Protein AF-A0A316P5J1-F1 (afdb_monomer_lite)

Sequence (459 aa):
MYNLYPYFTNDGSVGLFSPEADDIYHSTYGALSEAYEKFILPANLEKYFETHKQIKVLDICYGIGYNTKSFLNFLIEKNILKINFQKNNLKKNNNIDTIHTNNISCTLNNVSIYSNNNCKTNNDIMFNKVMHDNTISIDTVYSNNTLHKNSSCNDEEVKIFIKALDMDEILFLLSPFFKQGNENDKKHNKLNFHYDKIVKLLNCKFEQKYKLKNEVNFLILNKIIDKMPQIFENKVFEEILTSRKYRAFFDSKLRGYFKLLKYKRCKYSVLRRIMSFLHNIYYSHISTSYKRAVNCFKIDNFIFEPKTGDARKSIIDDKELYNLIFLDAFTPAKCPALWSLEFFKLLYEHLEADGMILTYSSSAAVRNAMLNAGFFVGKIFNEQSNKFTGTIAVKNKSLIKYELSEYDLGLINSKAGIFYRDEKLNGLNEAIIEAREKEVEKSDKISSSAFIKRFKRSF

Foldseek 3Di:
DDDWQWAQALQQFIKTADPVVRDIRDDSNDPLVLLCQFFVVLLVVVVVVVPALEAEEEEEACQLNSNVLSNVQVCVVVVLQPFDLDLPPPPPPVPPPPPPPDPDDDDDDDDDDDDDDDDDDDDDDDDDDDDDDDDDDDDDDDDDDDDDDDDDDPPSRGFYHYEYEEQDPLSLLCNLFFARGDPVLNVLNPDDPVPVVSVVNNPPHRDNPDHRDNVSSLVSNVQCCVQPVCSLVPPVSVCQCPDPSCVSRTDPVVSVVVVVVSVVPDDDDPVVVVVVVVVCCCLVPPNPVSSSVVSRRDRVRYHYHYDHDDPLVVLVPDPAAGQEYEDEDPDCLVCVLCQALVVLLSNVVRYDQNHKYTYQDLFLQSQLSLVSSQWQKFFRARPVVRDTGTMMTHNDNVSHPGHQDPLSVLCCQALRNQYWHDPPSDDDSVVRNVVSVVVSVPDPGHHSVVSVVVVVVVD

Structure (mmCIF, N/CA/C/O backbone):
data_AF-A0A316P5J1-F1
#
_entry.id   AF-A0A316P5J1-F1
#
loop_
_atom_site.group_PDB
_atom_site.id
_atom_site.type_symbol
_atom_site.label_atom_id
_atom_site.label_alt_id
_atom_site.label_comp_id
_atom_site.label_asym_id
_atom_site.label_entity_id
_atom_site.label_seq_id
_atom_site.pdbx_PDB_ins_code
_atom_site.Cartn_x
_atom_site.Cartn_y
_atom_site.Cartn_z
_atom_site.occupancy
_atom_site.B_iso_or_equiv
_atom_site.auth_seq_id
_atom_site.auth_comp_id
_atom_site.auth_asym_id
_atom_site.auth_atom_id
_atom_site.pdbx_PDB_model_num
ATOM 1 N N . MET A 1 1 ? 14.667 -6.254 20.727 1.00 53.44 1 MET A N 1
ATOM 2 C CA . MET A 1 1 ? 13.766 -5.116 21.008 1.00 53.44 1 MET A CA 1
ATOM 3 C C . MET A 1 1 ? 13.360 -4.549 19.661 1.00 53.44 1 MET A C 1
ATOM 5 O O . MET A 1 1 ? 14.240 -4.119 18.929 1.00 53.44 1 MET A O 1
ATOM 9 N N . TYR A 1 2 ? 12.088 -4.661 19.279 1.00 71.44 2 TYR A N 1
ATOM 10 C CA . TYR A 1 2 ? 11.612 -4.132 17.999 1.00 71.44 2 TYR A CA 1
ATOM 11 C C . TYR A 1 2 ? 11.746 -2.600 18.013 1.00 71.44 2 TYR A C 1
ATOM 13 O O . TYR A 1 2 ? 11.227 -1.938 18.917 1.00 71.44 2 TYR A O 1
ATOM 21 N N . ASN A 1 3 ? 12.488 -2.034 17.061 1.00 79.50 3 ASN A N 1
ATOM 22 C CA . ASN A 1 3 ? 12.781 -0.604 17.025 1.00 79.50 3 ASN A CA 1
ATOM 23 C C . ASN A 1 3 ? 11.954 0.085 15.941 1.00 79.50 3 ASN A C 1
ATOM 25 O O . ASN A 1 3 ? 12.197 -0.086 14.754 1.00 79.50 3 ASN A O 1
ATOM 29 N N . LEU A 1 4 ? 11.009 0.916 16.375 1.00 85.44 4 LEU A N 1
ATOM 30 C CA . LEU A 1 4 ? 10.204 1.759 15.502 1.00 85.44 4 LEU A CA 1
ATOM 31 C C . LEU A 1 4 ? 10.834 3.157 15.401 1.00 85.44 4 LEU A C 1
ATOM 33 O O . LEU A 1 4 ? 11.304 3.706 16.405 1.00 85.44 4 LEU A O 1
ATOM 37 N N . TYR A 1 5 ? 10.791 3.766 14.218 1.00 89.19 5 TYR A N 1
ATOM 38 C CA . TYR A 1 5 ? 11.255 5.140 13.990 1.00 89.19 5 TYR A CA 1
ATOM 39 C C . TYR A 1 5 ? 10.155 5.962 13.307 1.00 89.19 5 TYR A C 1
ATOM 41 O O . TYR A 1 5 ? 10.227 6.218 12.106 1.00 89.19 5 TYR A O 1
ATOM 49 N N . PRO A 1 6 ? 9.097 6.335 14.048 1.00 91.75 6 PRO A N 1
ATOM 50 C CA . PRO A 1 6 ? 8.005 7.120 13.499 1.00 91.75 6 PRO A CA 1
ATOM 51 C C . PRO A 1 6 ? 8.372 8.602 13.386 1.00 91.75 6 PRO A C 1
ATOM 53 O O . PRO A 1 6 ? 9.120 9.140 14.208 1.00 91.75 6 PRO A O 1
ATOM 56 N N . TYR A 1 7 ? 7.795 9.267 12.392 1.00 92.56 7 TYR A N 1
ATOM 57 C CA . TYR A 1 7 ? 7.892 10.711 12.194 1.00 92.56 7 TYR A CA 1
ATOM 58 C C . TYR A 1 7 ? 6.584 11.245 11.591 1.00 92.56 7 TYR A C 1
ATOM 60 O O . TYR A 1 7 ? 5.854 10.511 10.933 1.00 92.56 7 TYR A O 1
ATOM 68 N N . PHE A 1 8 ? 6.268 12.517 11.814 1.00 94.00 8 PHE A N 1
ATOM 69 C CA . PHE A 1 8 ? 5.149 13.198 11.164 1.00 94.00 8 PHE A CA 1
ATOM 70 C C . PHE A 1 8 ? 5.574 13.736 9.798 1.00 94.00 8 PHE A C 1
ATOM 72 O O . PHE A 1 8 ? 6.550 14.484 9.708 1.00 94.00 8 PHE A O 1
ATOM 79 N N . THR A 1 9 ? 4.835 13.376 8.756 1.00 93.94 9 THR A N 1
ATOM 80 C CA . THR A 1 9 ? 4.971 13.893 7.387 1.00 93.94 9 THR A CA 1
ATOM 81 C C . THR A 1 9 ? 4.393 15.308 7.266 1.00 93.94 9 THR A C 1
ATOM 83 O O . THR A 1 9 ? 3.862 15.880 8.224 1.00 93.94 9 THR A O 1
ATOM 86 N N . ASN A 1 10 ? 4.493 15.913 6.079 1.00 92.19 10 ASN A N 1
ATOM 87 C CA . ASN A 1 10 ? 4.015 17.280 5.851 1.00 92.19 10 ASN A CA 1
ATOM 88 C C . ASN A 1 10 ? 2.484 17.421 5.885 1.00 92.19 10 ASN A C 1
ATOM 90 O O . ASN A 1 10 ? 2.008 18.505 6.198 1.00 92.19 10 ASN A O 1
ATOM 94 N N . ASP A 1 11 ? 1.724 16.347 5.670 1.00 93.25 11 ASP A N 1
ATOM 95 C CA . ASP A 1 11 ? 0.259 16.311 5.847 1.00 93.25 11 ASP A CA 1
ATOM 96 C C . ASP A 1 11 ? -0.202 15.925 7.271 1.00 93.25 11 ASP A C 1
ATOM 98 O O . ASP A 1 11 ? -1.395 15.715 7.523 1.00 93.25 11 ASP A O 1
ATOM 102 N N . GLY A 1 12 ? 0.747 15.781 8.201 1.00 94.62 12 GLY A N 1
ATOM 103 C CA . GLY A 1 12 ? 0.499 15.392 9.587 1.00 94.62 12 GLY A CA 1
ATOM 104 C C . GLY A 1 12 ? 0.225 13.906 9.801 1.00 94.62 12 GLY A C 1
ATOM 105 O O . GLY A 1 12 ? 0.065 13.488 10.946 1.00 94.62 12 GLY A O 1
ATOM 106 N N . SER A 1 13 ? 0.183 13.078 8.759 1.00 96.12 13 SER A N 1
ATOM 107 C CA . SER A 1 13 ? 0.176 11.628 8.950 1.00 96.12 13 SER A CA 1
ATOM 108 C C . SER A 1 13 ? 1.521 11.142 9.517 1.00 96.12 13 SER A C 1
ATOM 110 O O . SER A 1 13 ? 2.518 11.861 9.553 1.00 96.12 13 SER A O 1
ATOM 112 N N . VAL A 1 14 ? 1.538 9.939 10.080 1.00 95.19 14 VAL A N 1
ATOM 113 C CA . VAL A 1 14 ? 2.761 9.311 10.598 1.00 95.19 14 VAL A CA 1
ATOM 114 C C . VAL A 1 14 ? 3.380 8.446 9.513 1.00 95.19 14 VAL A C 1
ATOM 116 O O . VAL A 1 14 ? 2.733 7.500 9.083 1.00 95.19 14 VAL A O 1
ATOM 119 N N . GLY A 1 15 ? 4.617 8.731 9.118 1.00 93.25 15 GLY A N 1
ATOM 120 C CA . GLY A 1 15 ? 5.474 7.822 8.357 1.00 93.25 15 GLY A CA 1
ATOM 121 C C . GLY A 1 15 ? 6.379 7.008 9.285 1.00 93.25 15 GLY A C 1
ATOM 122 O O . GLY A 1 15 ? 6.502 7.306 10.478 1.00 93.25 15 GLY A O 1
ATOM 123 N N . LEU A 1 16 ? 7.034 5.983 8.741 1.00 90.31 16 LEU A N 1
ATOM 124 C CA . LEU A 1 16 ? 8.031 5.185 9.462 1.00 90.31 16 LEU A CA 1
ATOM 125 C C . LEU A 1 16 ? 9.359 5.201 8.724 1.00 90.31 16 LEU A C 1
ATOM 127 O O . LEU A 1 16 ? 9.401 5.364 7.513 1.00 90.31 16 LEU A O 1
ATOM 131 N N . PHE A 1 17 ? 10.447 5.004 9.448 1.00 86.12 17 PHE A N 1
ATOM 132 C CA . PHE A 1 17 ? 11.765 4.786 8.875 1.00 86.12 17 PHE A CA 1
ATOM 133 C C . PHE A 1 17 ? 12.259 3.376 9.225 1.00 86.12 17 PHE A C 1
ATOM 135 O O . PHE A 1 17 ? 12.128 2.941 10.372 1.00 86.12 17 PHE A O 1
ATOM 142 N N . SER A 1 18 ? 12.814 2.678 8.234 1.00 82.25 18 SER A N 1
ATOM 143 C CA . SER A 1 18 ? 13.493 1.392 8.373 1.00 82.25 18 SER A CA 1
ATOM 144 C C . SER A 1 18 ? 15.005 1.603 8.292 1.00 82.25 18 SER A C 1
ATOM 146 O O . SER A 1 18 ? 15.513 1.860 7.199 1.00 82.25 18 SER A O 1
ATOM 148 N N . PRO A 1 19 ? 15.745 1.461 9.407 1.00 77.19 19 PRO A N 1
ATOM 149 C CA . PRO A 1 19 ? 17.204 1.501 9.375 1.00 77.19 19 PRO A CA 1
ATOM 150 C C . PRO A 1 19 ? 17.811 0.356 8.566 1.00 77.19 19 PRO A C 1
ATOM 152 O O . PRO A 1 19 ? 18.829 0.547 7.917 1.00 77.19 19 PRO A O 1
ATOM 155 N N . GLU A 1 20 ? 17.186 -0.824 8.593 1.00 75.31 20 GLU A N 1
ATOM 156 C CA . GLU A 1 20 ? 17.682 -2.012 7.887 1.00 75.31 20 GLU A CA 1
ATOM 157 C C . GLU A 1 20 ? 17.630 -1.829 6.370 1.00 75.31 20 GLU A C 1
ATOM 159 O O . GLU A 1 20 ? 18.549 -2.225 5.660 1.00 75.31 20 GLU A O 1
ATOM 164 N N . ALA A 1 21 ? 16.568 -1.190 5.875 1.00 71.06 21 ALA A N 1
ATOM 165 C CA . ALA A 1 21 ? 16.409 -0.901 4.456 1.00 71.06 21 ALA A CA 1
ATOM 166 C C . ALA A 1 21 ? 17.009 0.452 4.043 1.00 71.06 21 ALA A C 1
ATOM 168 O O . ALA A 1 21 ? 16.944 0.780 2.857 1.00 71.06 21 ALA A O 1
ATOM 169 N N . ASP A 1 22 ? 17.503 1.243 5.001 1.00 75.75 22 ASP A N 1
ATOM 170 C CA . ASP A 1 22 ? 17.847 2.661 4.846 1.00 75.75 22 ASP A CA 1
ATOM 171 C C . ASP A 1 22 ? 16.785 3.421 4.022 1.00 75.75 22 ASP A C 1
ATOM 173 O O . ASP A 1 22 ? 17.053 4.003 2.970 1.00 75.75 22 ASP A O 1
ATOM 177 N N . ASP A 1 23 ? 15.518 3.304 4.440 1.00 75.44 23 ASP A N 1
ATOM 178 C CA . ASP A 1 23 ? 14.377 3.869 3.709 1.00 75.44 23 ASP A CA 1
ATOM 179 C C . ASP A 1 23 ? 13.249 4.341 4.611 1.00 75.44 23 ASP A C 1
ATOM 181 O O . ASP A 1 23 ? 13.093 3.898 5.749 1.00 75.44 23 ASP A O 1
ATOM 185 N N . ILE A 1 24 ? 12.391 5.183 4.048 1.00 80.88 24 ILE A N 1
ATOM 186 C CA . ILE A 1 24 ? 11.129 5.570 4.664 1.00 80.88 24 ILE A CA 1
ATOM 187 C C . ILE A 1 24 ? 9.965 4.755 4.101 1.00 80.88 24 ILE A C 1
ATOM 189 O O . ILE A 1 24 ? 9.850 4.514 2.904 1.00 80.88 24 ILE A O 1
ATOM 193 N N . TYR A 1 25 ? 9.060 4.383 4.995 1.00 76.38 25 TYR A N 1
ATOM 194 C CA . TYR A 1 25 ? 7.693 4.035 4.661 1.00 76.38 25 TYR A CA 1
ATOM 195 C C . TYR A 1 25 ? 6.959 5.325 4.316 1.00 76.38 25 TYR A C 1
ATOM 197 O O . TYR A 1 25 ? 6.871 6.234 5.153 1.00 76.38 25 TYR A O 1
ATOM 205 N N . HIS A 1 26 ? 6.408 5.352 3.106 1.00 80.69 26 HIS A N 1
ATOM 206 C CA . HIS A 1 26 ? 5.685 6.476 2.522 1.00 80.69 26 HIS A CA 1
ATOM 207 C C . HIS A 1 26 ? 6.529 7.746 2.329 1.00 80.69 26 HIS A C 1
ATOM 209 O O . HIS A 1 26 ? 7.592 7.954 2.912 1.00 80.69 26 HIS A O 1
ATOM 215 N N . SER A 1 27 ? 6.032 8.627 1.470 1.00 82.25 27 SER A N 1
ATOM 216 C CA . SER A 1 27 ? 6.626 9.921 1.175 1.00 82.25 27 SER A CA 1
ATOM 217 C C . SER A 1 27 ? 6.592 10.850 2.387 1.00 82.25 27 SER A C 1
ATOM 219 O O . SER A 1 27 ? 5.574 10.994 3.065 1.00 82.25 27 SER A O 1
ATOM 221 N N . THR A 1 28 ? 7.666 11.618 2.575 1.00 79.50 28 THR A N 1
ATOM 222 C CA . THR A 1 28 ? 7.721 12.717 3.553 1.00 79.50 28 THR A CA 1
ATOM 223 C C . THR A 1 28 ? 6.658 13.791 3.312 1.00 79.50 28 THR A C 1
ATOM 225 O O . THR A 1 28 ? 6.318 14.530 4.235 1.00 79.50 28 THR A O 1
ATOM 228 N N . TYR A 1 29 ? 6.138 13.896 2.082 1.00 83.50 29 TYR A N 1
ATOM 229 C CA . TYR A 1 29 ? 5.032 14.796 1.752 1.00 83.50 29 TYR A CA 1
ATOM 230 C C . TYR A 1 29 ? 3.763 14.436 2.533 1.00 83.50 29 TYR A C 1
ATOM 232 O O . TYR A 1 29 ? 3.095 15.320 3.061 1.00 83.50 29 TYR A O 1
ATOM 240 N N . GLY A 1 30 ? 3.463 13.149 2.683 1.00 90.31 30 GLY A N 1
ATOM 241 C CA . GLY A 1 30 ? 2.257 12.726 3.370 1.00 90.31 30 GLY A CA 1
ATOM 242 C C . GLY A 1 30 ? 1.843 11.313 3.034 1.00 90.31 30 GLY A C 1
ATOM 243 O O . GLY A 1 30 ? 1.526 11.042 1.881 1.00 90.31 30 GLY A O 1
ATOM 244 N N . ALA A 1 31 ? 1.806 10.435 4.034 1.00 93.00 31 ALA A N 1
ATOM 245 C CA . ALA A 1 31 ? 1.374 9.056 3.856 1.00 93.00 31 ALA A CA 1
ATOM 246 C C . ALA A 1 31 ? -0.136 8.957 3.581 1.00 93.00 31 ALA A C 1
ATOM 248 O O . ALA A 1 31 ? -0.562 8.167 2.741 1.00 93.00 31 ALA A O 1
ATOM 249 N N . LEU A 1 32 ? -0.950 9.801 4.229 1.00 95.31 32 LEU A N 1
ATOM 250 C CA . LEU A 1 32 ? -2.388 9.863 3.959 1.00 95.31 32 LEU A CA 1
ATOM 251 C C . LEU A 1 32 ? -2.657 10.464 2.572 1.00 95.31 32 LEU A C 1
ATOM 253 O O . LEU A 1 32 ? -3.424 9.898 1.796 1.00 95.31 32 LEU A O 1
ATOM 257 N N . SER A 1 33 ? -2.001 11.577 2.232 1.00 94.00 33 SER A N 1
ATOM 258 C CA . SER A 1 33 ? -2.115 12.186 0.901 1.00 94.00 33 SER A CA 1
ATOM 259 C C . SER A 1 33 ? -1.690 11.232 -0.213 1.00 94.00 33 SER A C 1
ATOM 261 O O . SER A 1 33 ? -2.397 11.104 -1.212 1.00 94.00 33 SER A O 1
ATOM 263 N N . GLU A 1 34 ? -0.584 10.514 -0.023 1.00 93.19 34 GLU A N 1
ATOM 264 C CA . GLU A 1 34 ? -0.103 9.504 -0.962 1.00 93.19 34 GLU A CA 1
ATOM 265 C C . GLU A 1 34 ? -1.122 8.380 -1.176 1.00 93.19 34 GLU A C 1
ATOM 267 O O . GLU A 1 34 ? -1.421 8.047 -2.325 1.00 93.19 34 GLU A O 1
ATOM 272 N N . ALA A 1 35 ? -1.700 7.845 -0.096 1.00 95.94 35 ALA A N 1
ATOM 273 C CA . ALA A 1 35 ? -2.719 6.804 -0.177 1.00 95.94 35 ALA A CA 1
ATOM 274 C C . ALA A 1 35 ? -3.941 7.265 -0.996 1.00 95.94 35 ALA A C 1
ATOM 276 O O . ALA A 1 35 ? -4.421 6.560 -1.888 1.00 95.94 35 ALA A O 1
ATOM 277 N N . TYR A 1 36 ? -4.408 8.496 -0.771 1.00 96.06 36 TYR A N 1
ATOM 278 C CA . TYR A 1 36 ? -5.494 9.067 -1.565 1.00 96.06 36 TYR A CA 1
ATOM 279 C C . TYR A 1 36 ? -5.129 9.232 -3.042 1.00 96.06 36 TYR A C 1
ATOM 281 O O . TYR A 1 36 ? -5.902 8.863 -3.923 1.00 96.06 36 TYR A O 1
ATOM 289 N N . GLU A 1 37 ? -3.960 9.794 -3.327 1.00 94.38 37 GLU A N 1
ATOM 290 C CA . GLU A 1 37 ? -3.556 10.170 -4.683 1.00 94.38 37 GLU A CA 1
ATOM 291 C C . GLU A 1 37 ? -3.181 8.978 -5.559 1.00 94.38 37 GLU A C 1
ATOM 293 O O . GLU A 1 37 ? -3.299 9.064 -6.781 1.00 94.38 37 GLU A O 1
ATOM 298 N N . LYS A 1 38 ? -2.729 7.878 -4.953 1.00 94.56 38 LYS A N 1
ATOM 299 C CA . LYS A 1 38 ? -2.267 6.691 -5.678 1.00 94.56 38 LYS A CA 1
ATOM 300 C C . LYS A 1 38 ? -3.273 5.546 -5.679 1.00 94.56 38 LYS A C 1
ATOM 302 O O . LYS A 1 38 ? -3.247 4.745 -6.606 1.00 94.56 38 LYS A O 1
ATOM 307 N N . PHE A 1 39 ? -4.174 5.484 -4.700 1.00 96.88 39 PHE A N 1
ATOM 308 C CA . PHE A 1 39 ? -5.105 4.361 -4.574 1.00 96.88 39 PHE A CA 1
ATOM 309 C C . PHE A 1 39 ? -6.567 4.810 -4.604 1.00 96.88 39 PHE A C 1
ATOM 311 O O . PHE A 1 39 ? -7.353 4.261 -5.365 1.00 96.88 39 PHE A O 1
ATOM 318 N N . ILE A 1 40 ? -6.953 5.840 -3.846 1.00 96.19 40 ILE A N 1
ATOM 319 C CA . ILE A 1 40 ? -8.381 6.176 -3.691 1.00 96.19 40 ILE A CA 1
ATOM 320 C C . ILE A 1 40 ? -8.939 6.960 -4.882 1.00 96.19 40 ILE A C 1
ATOM 322 O O . ILE A 1 40 ? -9.947 6.567 -5.464 1.00 96.19 40 ILE A O 1
ATOM 326 N N . LEU A 1 41 ? -8.292 8.064 -5.263 1.00 94.56 41 LEU A N 1
ATOM 327 C CA . LEU A 1 41 ? -8.749 8.899 -6.376 1.00 94.56 41 LEU A CA 1
ATOM 328 C C . LEU A 1 41 ? -8.688 8.167 -7.727 1.00 94.56 41 LEU A C 1
ATOM 330 O O . LEU A 1 41 ? -9.667 8.236 -8.472 1.00 94.56 41 LEU A O 1
ATOM 334 N N . PRO A 1 42 ? -7.607 7.431 -8.063 1.00 94.50 42 PRO A N 1
ATOM 335 C CA . PRO A 1 42 ? -7.530 6.750 -9.353 1.00 94.50 42 PRO A CA 1
ATOM 336 C C . PRO A 1 42 ? -8.497 5.569 -9.468 1.00 94.50 42 PRO A C 1
ATOM 338 O O . PRO A 1 42 ? -8.875 5.224 -10.584 1.00 94.50 42 PRO A O 1
ATOM 341 N N . ALA A 1 43 ? -8.937 4.992 -8.340 1.00 93.94 43 ALA A N 1
ATOM 342 C CA . ALA A 1 43 ? -9.944 3.933 -8.330 1.00 93.94 43 ALA A CA 1
ATOM 343 C C . ALA A 1 43 ? -11.330 4.398 -8.798 1.00 93.94 43 ALA A C 1
ATOM 345 O O . ALA A 1 43 ? -12.177 3.564 -9.109 1.00 93.94 43 ALA A O 1
ATOM 346 N N . ASN A 1 44 ? -11.571 5.716 -8.844 1.00 90.25 44 ASN A N 1
ATOM 347 C CA . ASN A 1 44 ? -12.850 6.314 -9.230 1.00 90.25 44 ASN A CA 1
ATOM 348 C C . ASN A 1 44 ? -14.045 5.652 -8.518 1.00 90.25 44 ASN A C 1
ATOM 350 O O . ASN A 1 44 ? -15.025 5.230 -9.137 1.00 90.25 44 ASN A O 1
ATOM 354 N N . LEU A 1 45 ? -13.916 5.530 -7.193 1.00 89.19 45 LEU A N 1
ATOM 355 C CA . LEU A 1 45 ? -14.814 4.743 -6.353 1.00 89.19 45 LEU A CA 1
ATOM 356 C C . LEU A 1 45 ? -16.285 5.133 -6.510 1.00 89.19 45 LEU A C 1
ATOM 358 O O . LEU A 1 45 ? -17.132 4.253 -6.470 1.00 89.19 45 LEU A O 1
ATOM 362 N N . GLU A 1 46 ? -16.594 6.414 -6.724 1.00 86.06 46 GLU A N 1
ATOM 363 C CA . GLU A 1 46 ? -17.976 6.886 -6.906 1.00 86.06 46 GLU A CA 1
ATOM 364 C C . GLU A 1 46 ? -18.673 6.143 -8.049 1.00 86.06 46 GLU A C 1
ATOM 366 O O . GLU A 1 46 ? -19.721 5.541 -7.836 1.00 86.06 46 GLU A O 1
ATOM 371 N N . LYS A 1 47 ? -18.031 6.077 -9.221 1.00 84.88 47 LYS A N 1
ATOM 372 C CA . LYS A 1 47 ? -18.535 5.320 -10.374 1.00 84.88 47 LYS A CA 1
ATOM 373 C C . LYS A 1 47 ? -18.559 3.816 -10.105 1.00 84.88 47 LYS A C 1
ATOM 375 O O . LYS A 1 47 ? -19.443 3.099 -10.569 1.00 84.88 47 LYS A O 1
ATOM 380 N N . TYR A 1 48 ? -17.578 3.321 -9.358 1.00 83.81 48 TYR A N 1
ATOM 381 C CA . TYR A 1 48 ? -17.502 1.903 -9.028 1.00 83.81 48 TYR A CA 1
ATOM 382 C C . TYR A 1 48 ? -18.695 1.468 -8.148 1.00 83.81 48 TYR A C 1
ATOM 384 O O . TYR A 1 48 ? -19.296 0.423 -8.392 1.00 83.81 48 TYR A O 1
ATOM 392 N N . PHE A 1 49 ? -19.128 2.313 -7.206 1.00 84.31 49 PHE A N 1
ATOM 393 C CA . PHE A 1 49 ? -20.308 2.071 -6.364 1.00 84.31 49 PHE A CA 1
ATOM 394 C C . PHE A 1 49 ? -21.654 2.185 -7.094 1.00 84.31 49 PHE A C 1
ATOM 396 O O . PHE A 1 49 ? -22.639 1.640 -6.605 1.00 84.31 49 PHE A O 1
ATOM 403 N N . GLU A 1 50 ? -21.725 2.824 -8.266 1.00 84.44 50 GLU A N 1
ATOM 404 C CA . GLU A 1 50 ? -22.948 2.824 -9.091 1.00 84.44 50 GLU A CA 1
ATOM 405 C C . GLU A 1 50 ? -23.280 1.424 -9.628 1.00 84.44 50 GLU A C 1
ATOM 407 O O . GLU A 1 50 ? -24.442 1.093 -9.859 1.00 84.44 50 GLU A O 1
ATOM 412 N N . THR A 1 51 ? -22.253 0.597 -9.832 1.00 83.00 51 THR A N 1
ATOM 413 C CA . THR A 1 51 ? -22.363 -0.718 -10.480 1.00 83.00 51 THR A CA 1
ATOM 414 C C . THR A 1 51 ? -22.201 -1.882 -9.505 1.00 83.00 51 THR A C 1
ATOM 416 O O . THR A 1 51 ? -22.659 -2.988 -9.790 1.00 83.00 51 THR A O 1
ATOM 419 N N . HIS A 1 52 ? -21.621 -1.638 -8.326 1.00 85.56 52 HIS A N 1
ATOM 420 C CA . HIS A 1 52 ? -21.289 -2.675 -7.356 1.00 85.56 52 HIS A CA 1
ATOM 421 C C . HIS A 1 52 ? -21.984 -2.478 -6.015 1.00 85.56 52 HIS A C 1
ATOM 423 O O . HIS A 1 52 ? -21.801 -1.478 -5.324 1.00 85.56 52 HIS A O 1
ATOM 429 N N . LYS A 1 53 ? -22.696 -3.521 -5.581 1.00 86.44 53 LYS A N 1
ATOM 430 C CA . LYS A 1 53 ? -23.289 -3.605 -4.235 1.00 86.44 53 LYS A CA 1
ATOM 431 C C . LYS A 1 53 ? -22.351 -4.235 -3.203 1.00 86.44 53 LYS A C 1
ATOM 433 O O . LYS A 1 53 ? -22.599 -4.141 -2.001 1.00 86.44 53 LYS A O 1
ATOM 438 N N . GLN A 1 54 ? -21.281 -4.882 -3.660 1.00 90.88 54 GLN A N 1
ATOM 439 C CA . GLN A 1 54 ? -20.229 -5.436 -2.820 1.00 90.88 54 GLN A CA 1
ATOM 440 C C . GLN A 1 54 ? -18.866 -5.074 -3.398 1.00 90.88 54 GLN A C 1
ATOM 442 O O . GLN A 1 54 ? -18.644 -5.274 -4.587 1.00 90.88 54 GLN A O 1
ATOM 447 N N . ILE A 1 55 ? -17.964 -4.593 -2.541 1.00 93.56 55 ILE A N 1
ATOM 448 C CA . ILE A 1 55 ? -16.573 -4.303 -2.887 1.00 93.56 55 ILE A CA 1
ATOM 449 C C . ILE A 1 55 ? -15.649 -5.161 -2.046 1.00 93.56 55 ILE A C 1
ATOM 451 O O . ILE A 1 55 ? -15.723 -5.142 -0.815 1.00 93.56 55 ILE A O 1
ATOM 455 N N . LYS A 1 56 ? -14.754 -5.872 -2.723 1.00 97.31 56 LYS A N 1
ATOM 456 C CA . LYS A 1 56 ? -13.665 -6.642 -2.139 1.00 97.31 56 LYS A CA 1
ATOM 457 C C . LYS A 1 56 ? -12.340 -5.957 -2.454 1.00 97.31 56 LYS A C 1
ATOM 459 O O . LYS A 1 56 ? -12.001 -5.757 -3.621 1.00 97.31 56 LYS A O 1
ATOM 464 N N . VAL A 1 57 ? -11.599 -5.610 -1.409 1.00 98.31 57 VAL A N 1
ATOM 465 C CA . VAL A 1 57 ? -10.272 -4.993 -1.497 1.00 98.31 57 VAL A CA 1
ATOM 466 C C . VAL A 1 57 ? -9.224 -5.951 -0.948 1.00 98.31 57 VAL A C 1
ATOM 468 O O . VAL A 1 57 ? -9.405 -6.496 0.142 1.00 98.31 57 VAL A O 1
ATOM 471 N N . LEU A 1 58 ? -8.128 -6.121 -1.679 1.00 98.69 58 LEU A N 1
ATOM 472 C CA . LEU A 1 58 ? -6.914 -6.773 -1.200 1.00 98.69 58 LEU A CA 1
ATOM 473 C C . LEU A 1 58 ? -5.836 -5.709 -0.966 1.00 98.69 58 LEU A C 1
ATOM 475 O O . LEU A 1 58 ? -5.376 -5.080 -1.916 1.00 98.69 58 LEU A O 1
ATOM 479 N N . ASP A 1 59 ? -5.448 -5.494 0.288 1.00 98.56 59 ASP A N 1
ATOM 480 C CA . ASP A 1 59 ? -4.394 -4.551 0.686 1.00 98.56 59 ASP A CA 1
ATOM 481 C C . ASP A 1 59 ? -3.110 -5.335 0.994 1.00 98.56 59 ASP A C 1
ATOM 483 O O . ASP A 1 59 ? -3.023 -6.024 2.015 1.00 98.56 59 ASP A O 1
ATOM 487 N N . ILE A 1 60 ? -2.147 -5.304 0.070 1.00 98.06 60 ILE A N 1
ATOM 488 C CA . ILE A 1 60 ? -0.889 -6.058 0.146 1.00 98.06 60 ILE A CA 1
ATOM 489 C C . ILE A 1 60 ? 0.214 -5.134 0.646 1.00 98.06 60 ILE A C 1
ATOM 491 O O . ILE A 1 60 ? 0.452 -4.082 0.052 1.00 98.06 60 ILE A O 1
ATOM 495 N N . CYS A 1 61 ? 0.931 -5.592 1.677 1.00 94.50 61 CYS A N 1
ATOM 496 C CA . CYS A 1 61 ? 1.844 -4.774 2.478 1.00 94.50 61 CYS A CA 1
ATOM 497 C C . CYS A 1 61 ? 1.086 -3.671 3.218 1.00 94.50 61 CYS A C 1
ATOM 499 O O . CYS A 1 61 ? 1.401 -2.487 3.124 1.00 94.50 61 CYS A O 1
ATOM 501 N N . TYR A 1 62 ? 0.061 -4.098 3.961 1.00 95.81 62 TYR A N 1
ATOM 502 C CA . TYR A 1 62 ? -0.809 -3.228 4.743 1.00 95.81 62 TYR A CA 1
ATOM 503 C C . TYR A 1 62 ? -0.027 -2.242 5.627 1.00 95.81 62 TYR A C 1
ATOM 505 O O . TYR A 1 62 ? -0.416 -1.081 5.753 1.00 95.81 62 TYR A O 1
ATOM 513 N N . GLY A 1 63 ? 1.069 -2.681 6.251 1.00 92.81 63 GLY A N 1
ATOM 514 C CA . GLY A 1 63 ? 1.944 -1.879 7.098 1.00 92.81 63 GLY A CA 1
ATOM 515 C C . GLY A 1 63 ? 1.177 -1.161 8.206 1.00 92.81 63 GLY A C 1
ATOM 516 O O . GLY A 1 63 ? 0.588 -1.773 9.097 1.00 92.81 63 GLY A O 1
ATOM 517 N N . ILE A 1 64 ? 1.162 0.173 8.144 1.00 93.38 64 ILE A N 1
ATOM 518 C CA . ILE A 1 64 ? 0.398 1.028 9.068 1.00 93.38 64 ILE A CA 1
ATOM 519 C C . ILE A 1 64 ? -1.008 1.376 8.564 1.00 93.38 64 ILE A C 1
ATOM 521 O O . ILE A 1 64 ? -1.750 2.088 9.248 1.00 93.38 64 ILE A O 1
ATOM 525 N N . GLY A 1 65 ? -1.416 0.829 7.422 1.00 95.88 65 GLY A N 1
ATOM 526 C CA . GLY A 1 65 ? -2.795 0.718 6.957 1.00 95.88 65 GLY A CA 1
ATOM 527 C C . GLY A 1 65 ? -3.355 1.939 6.245 1.00 95.88 65 GLY A C 1
ATOM 528 O O . GLY A 1 65 ? -4.570 2.113 6.260 1.00 95.88 65 GLY A O 1
ATOM 529 N N . TYR A 1 66 ? -2.533 2.834 5.683 1.00 96.88 66 TYR A N 1
ATOM 530 C CA . TYR A 1 66 ? -3.068 4.067 5.087 1.00 96.88 66 TYR A CA 1
ATOM 531 C C . TYR A 1 66 ? -3.960 3.834 3.876 1.00 96.88 66 TYR A C 1
ATOM 533 O O . TYR A 1 66 ? -4.910 4.596 3.714 1.00 96.88 66 TYR A O 1
ATOM 541 N N . ASN A 1 67 ? -3.732 2.792 3.079 1.00 97.50 67 ASN A N 1
ATOM 542 C CA . ASN A 1 67 ? -4.577 2.506 1.918 1.00 97.50 67 ASN A CA 1
ATOM 543 C C . ASN A 1 67 ? -5.979 2.080 2.375 1.00 97.50 67 ASN A C 1
ATOM 545 O O . ASN A 1 67 ? -6.961 2.757 2.061 1.00 97.50 67 ASN A O 1
ATOM 549 N N . THR A 1 68 ? -6.072 1.074 3.253 1.00 97.75 68 THR A N 1
ATOM 550 C CA . THR A 1 68 ? -7.326 0.708 3.938 1.00 97.75 68 THR A CA 1
ATOM 551 C C . THR A 1 68 ? -7.973 1.885 4.682 1.00 97.75 68 THR A C 1
ATOM 553 O O . THR A 1 68 ? -9.177 2.112 4.551 1.00 97.75 68 THR A O 1
ATOM 556 N N . LYS A 1 69 ? -7.209 2.664 5.460 1.00 97.56 69 LYS A N 1
ATOM 557 C CA . LYS A 1 69 ? -7.741 3.813 6.214 1.00 97.56 69 LYS A CA 1
ATOM 558 C C . LYS A 1 69 ? -8.319 4.871 5.288 1.00 97.56 69 LYS A C 1
ATOM 560 O O . LYS A 1 69 ? -9.405 5.364 5.562 1.00 97.56 69 LYS A O 1
ATOM 565 N N . SER A 1 70 ? -7.614 5.213 4.214 1.00 97.56 70 SER A N 1
ATOM 566 C CA . SER A 1 70 ? -8.055 6.219 3.243 1.00 97.56 70 SER A CA 1
ATOM 567 C C . SER A 1 70 ? -9.301 5.754 2.504 1.00 97.56 70 SER A C 1
ATOM 569 O O . SER A 1 70 ? -10.227 6.539 2.326 1.00 97.56 70 SER A O 1
ATOM 571 N N . PHE A 1 71 ? -9.364 4.466 2.158 1.00 97.31 71 PHE A N 1
ATOM 572 C CA . PHE A 1 71 ? -10.548 3.857 1.565 1.00 97.31 71 PHE A CA 1
ATOM 573 C C . PHE A 1 71 ? -11.754 3.988 2.498 1.00 97.31 71 PHE A C 1
ATOM 575 O O . PHE A 1 71 ? -12.743 4.615 2.133 1.00 97.31 71 PHE A O 1
ATOM 582 N N . LEU A 1 72 ? -11.653 3.506 3.741 1.00 94.94 72 LEU A N 1
ATOM 583 C CA . LEU A 1 72 ? -12.737 3.626 4.722 1.00 94.94 72 LEU A CA 1
ATOM 584 C C . LEU A 1 72 ? -13.096 5.088 5.023 1.00 94.94 72 LEU A C 1
ATOM 586 O O . LEU A 1 72 ? -14.276 5.412 5.149 1.00 94.94 72 LEU A O 1
ATOM 590 N N . ASN A 1 73 ? -12.100 5.973 5.116 1.00 95.12 73 ASN A N 1
ATOM 591 C CA . ASN A 1 73 ? -12.316 7.397 5.354 1.00 95.12 73 ASN A CA 1
ATOM 592 C C . ASN A 1 73 ? -13.147 8.022 4.231 1.00 95.12 73 ASN A C 1
ATOM 594 O O . ASN A 1 73 ? -14.140 8.687 4.517 1.00 95.12 73 ASN A O 1
ATOM 598 N N . PHE A 1 74 ? -12.798 7.732 2.975 1.00 94.88 74 PHE A N 1
ATOM 599 C CA . PHE A 1 74 ? -13.549 8.170 1.803 1.00 94.88 74 PHE A CA 1
ATOM 600 C C . PHE A 1 74 ? -15.002 7.676 1.838 1.00 94.88 74 PHE A C 1
ATOM 602 O O . PHE A 1 74 ? -15.924 8.465 1.631 1.00 94.88 74 PHE A O 1
ATOM 609 N N . LEU A 1 75 ? -15.237 6.399 2.171 1.00 91.38 75 LEU A N 1
ATOM 610 C CA . LEU A 1 75 ? -16.600 5.858 2.245 1.00 91.38 75 LEU A CA 1
ATOM 611 C C . LEU A 1 75 ? -17.454 6.540 3.313 1.00 91.38 75 LEU A C 1
ATOM 613 O O . LEU A 1 75 ? -18.643 6.774 3.094 1.00 91.38 75 LEU A O 1
ATOM 617 N N . ILE A 1 76 ? -16.861 6.857 4.465 1.00 88.75 76 ILE A N 1
ATOM 618 C CA . ILE A 1 76 ? -17.555 7.562 5.546 1.00 88.75 76 ILE A CA 1
ATOM 619 C C . ILE A 1 76 ? -17.807 9.022 5.148 1.00 88.75 76 ILE A C 1
ATOM 621 O O . ILE A 1 76 ? -18.879 9.553 5.417 1.00 88.75 76 ILE A O 1
ATOM 625 N N . GLU A 1 77 ? -16.848 9.690 4.501 1.00 89.69 77 GLU A N 1
ATOM 626 C CA . GLU A 1 77 ? -17.005 11.067 4.006 1.00 89.69 77 GLU A CA 1
ATOM 627 C C . GLU A 1 77 ? -18.121 11.194 2.970 1.00 89.69 77 GLU A C 1
ATOM 629 O O . GLU A 1 77 ? -18.865 12.174 2.987 1.00 89.69 77 GLU A O 1
ATOM 634 N N . LYS A 1 78 ? -18.270 10.190 2.105 1.00 87.81 78 LYS A N 1
ATOM 635 C CA . LYS A 1 78 ? -19.303 10.144 1.065 1.00 87.81 78 LYS A CA 1
ATOM 636 C C . LYS A 1 78 ? -20.630 9.546 1.539 1.00 87.81 78 LYS A C 1
ATOM 638 O O . LYS A 1 78 ? -21.533 9.383 0.728 1.00 87.81 78 LYS A O 1
ATOM 643 N N . ASN A 1 79 ? -20.768 9.235 2.833 1.00 81.69 79 ASN A N 1
ATOM 644 C CA . ASN A 1 79 ? -21.938 8.564 3.418 1.00 81.69 79 ASN A CA 1
ATOM 645 C C . ASN A 1 79 ? -22.305 7.221 2.746 1.00 81.69 79 ASN A C 1
ATOM 647 O O . ASN A 1 79 ? -23.446 6.773 2.850 1.00 81.69 79 ASN A O 1
ATOM 651 N N . ILE A 1 80 ? -21.342 6.566 2.089 1.00 83.06 80 ILE A N 1
ATOM 652 C CA . ILE A 1 80 ? -21.508 5.235 1.482 1.00 83.06 80 ILE A CA 1
ATOM 653 C C . ILE A 1 80 ? -21.496 4.177 2.584 1.00 83.06 80 ILE A C 1
ATOM 655 O O . ILE A 1 80 ? -22.352 3.296 2.629 1.00 83.06 80 ILE A O 1
ATOM 659 N N . LEU A 1 81 ? -20.550 4.298 3.520 1.00 77.94 81 LEU A N 1
ATOM 660 C CA . LEU A 1 81 ? -20.496 3.450 4.703 1.00 77.94 81 LEU A CA 1
ATOM 661 C C . LEU A 1 81 ? -21.218 4.145 5.861 1.00 77.94 81 LEU A C 1
ATOM 663 O O . LEU A 1 81 ? -20.652 5.010 6.536 1.00 77.94 81 LEU A O 1
ATOM 667 N N . LYS A 1 82 ? -22.480 3.769 6.094 1.00 70.50 82 LYS A N 1
ATOM 668 C CA . LYS A 1 82 ? -23.279 4.298 7.204 1.00 70.50 82 LYS A CA 1
ATOM 669 C C . LYS A 1 82 ? -22.804 3.678 8.518 1.00 70.50 82 LYS A C 1
ATOM 671 O O . LYS A 1 82 ? -22.880 2.472 8.743 1.00 70.50 82 LYS A O 1
ATOM 676 N N . ILE A 1 83 ? -22.294 4.521 9.410 1.00 66.44 83 ILE A N 1
ATOM 677 C CA . ILE A 1 83 ? -21.915 4.098 10.755 1.00 66.44 83 ILE A CA 1
ATOM 678 C C . ILE A 1 83 ? -23.171 4.102 11.625 1.00 66.44 83 ILE A C 1
ATOM 680 O O . ILE A 1 83 ? -23.556 5.127 12.190 1.00 66.44 83 ILE A O 1
ATOM 684 N N . ASN A 1 84 ? -23.821 2.945 11.721 1.00 59.12 84 ASN A N 1
ATOM 685 C CA . ASN A 1 84 ? -25.020 2.796 12.531 1.00 59.12 84 ASN A CA 1
ATOM 686 C C . ASN A 1 84 ? -24.648 2.712 14.020 1.00 59.12 84 ASN A C 1
ATOM 688 O O . ASN A 1 84 ? -23.897 1.843 14.466 1.00 59.12 84 ASN A O 1
ATOM 692 N N . PHE A 1 85 ? -25.219 3.609 14.821 1.00 52.22 85 PHE A N 1
ATOM 693 C CA . PHE A 1 85 ? -25.220 3.470 16.274 1.00 52.22 85 PHE A CA 1
ATOM 694 C C . PHE A 1 85 ? -26.344 2.509 16.660 1.00 52.22 85 PHE A C 1
ATOM 696 O O . PHE A 1 85 ? -27.484 2.930 16.866 1.00 52.22 85 PHE A O 1
ATOM 703 N N . GLN A 1 86 ? -26.055 1.211 16.763 1.00 43.31 86 GLN A N 1
ATOM 704 C CA . GLN A 1 86 ? -27.040 0.290 17.325 1.00 43.31 86 GLN A CA 1
ATOM 705 C C . GLN A 1 86 ? -27.245 0.617 18.806 1.00 43.31 86 GLN A C 1
ATOM 707 O O . GLN A 1 86 ? -26.343 0.456 19.627 1.00 43.31 86 GLN A O 1
ATOM 712 N N . LYS A 1 87 ? -28.466 1.035 19.163 1.00 38.75 87 LYS A N 1
ATOM 713 C CA . LYS A 1 87 ? -28.954 0.861 20.531 1.00 38.75 87 LYS A CA 1
ATOM 714 C C . LYS A 1 87 ? -29.006 -0.636 20.784 1.00 38.75 87 LYS A C 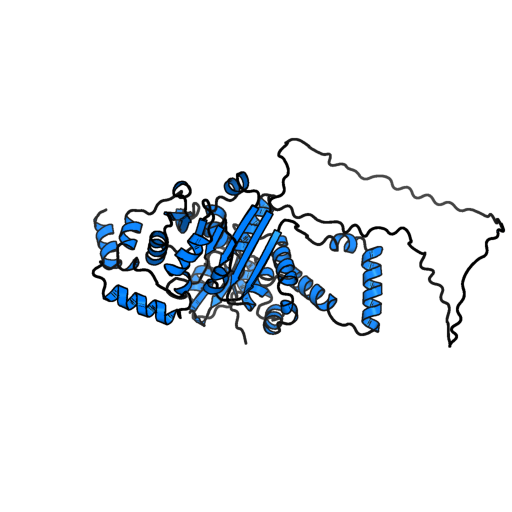1
ATOM 716 O O . LYS A 1 87 ? -29.797 -1.330 20.151 1.00 38.75 87 LYS A O 1
ATOM 721 N N . ASN A 1 88 ? -28.196 -1.134 21.715 1.00 38.06 88 ASN A N 1
ATOM 722 C CA . ASN A 1 88 ? -28.447 -2.450 22.286 1.00 38.06 88 ASN A CA 1
ATOM 723 C C . ASN A 1 88 ? -29.834 -2.398 22.938 1.00 38.06 88 ASN A C 1
ATOM 725 O O . ASN A 1 88 ? -29.985 -1.927 24.066 1.00 38.06 88 ASN A O 1
ATOM 729 N N . ASN A 1 89 ? -30.854 -2.875 22.225 1.00 33.62 89 ASN A N 1
ATOM 730 C CA . ASN A 1 89 ? -32.110 -3.273 22.831 1.00 33.62 89 ASN A CA 1
ATOM 731 C C . ASN A 1 89 ? -31.801 -4.528 23.649 1.00 33.62 89 ASN A C 1
ATOM 733 O O . ASN A 1 89 ? -32.016 -5.653 23.205 1.00 33.62 89 ASN A O 1
ATOM 737 N N . LEU A 1 90 ? -31.266 -4.333 24.857 1.00 37.12 90 LEU A N 1
ATOM 738 C CA . LEU A 1 90 ? -31.485 -5.288 25.931 1.00 37.12 90 LEU A CA 1
ATOM 739 C C . LEU A 1 90 ? -32.998 -5.478 25.966 1.00 37.12 90 LEU A C 1
ATOM 741 O O . LEU A 1 90 ? -33.720 -4.539 26.309 1.00 37.12 90 LEU A O 1
ATOM 745 N N . LYS A 1 91 ? -33.479 -6.646 25.523 1.00 32.06 91 LYS A N 1
ATOM 746 C CA . LYS A 1 91 ? -34.860 -7.058 25.760 1.00 32.06 91 LYS A CA 1
ATOM 747 C C . LYS A 1 91 ? -35.119 -6.770 27.234 1.00 32.06 91 LYS A C 1
ATOM 749 O O . LYS A 1 91 ? -34.493 -7.381 28.099 1.00 32.06 91 LYS A O 1
ATOM 754 N N . LYS A 1 92 ? -35.984 -5.792 27.514 1.00 32.03 92 LYS A N 1
ATOM 755 C CA . LYS A 1 92 ? -36.619 -5.670 28.820 1.00 32.03 92 LYS A CA 1
ATOM 756 C C . LYS A 1 92 ? -37.389 -6.974 28.991 1.00 32.03 92 LYS A C 1
ATOM 758 O O . LYS A 1 92 ? -38.514 -7.093 28.522 1.00 32.03 92 LYS A O 1
ATOM 763 N N . ASN A 1 93 ? -36.770 -7.970 29.613 1.00 28.94 93 ASN A N 1
ATOM 764 C CA . ASN A 1 93 ? -37.564 -8.914 30.369 1.00 28.94 93 ASN A CA 1
ATOM 765 C C . ASN A 1 93 ? -38.205 -8.061 31.462 1.00 28.94 93 ASN A C 1
ATOM 767 O O . ASN A 1 93 ? -37.505 -7.492 32.298 1.00 28.94 93 ASN A O 1
ATOM 771 N N . ASN A 1 94 ? -39.520 -7.886 31.374 1.00 32.75 94 ASN A N 1
ATOM 772 C CA . ASN A 1 94 ? -40.335 -7.099 32.297 1.00 32.75 94 ASN A CA 1
ATOM 773 C C . ASN A 1 94 ? -40.484 -7.779 33.670 1.00 32.75 94 ASN A C 1
ATOM 775 O O . ASN A 1 94 ? -41.540 -7.693 34.275 1.00 32.75 94 ASN A O 1
ATOM 779 N N . ASN A 1 95 ? -39.419 -8.397 34.179 1.00 34.16 95 ASN A N 1
ATOM 780 C CA . ASN A 1 95 ? -39.311 -8.806 35.572 1.00 34.16 95 ASN A CA 1
ATOM 781 C C . ASN A 1 95 ? -38.088 -8.089 36.148 1.00 34.16 95 ASN A C 1
ATOM 783 O O . ASN A 1 95 ? -37.016 -8.667 36.314 1.00 34.16 95 ASN A O 1
ATOM 787 N N . ILE A 1 96 ? -38.230 -6.779 36.359 1.00 34.78 96 ILE A N 1
ATOM 788 C CA . ILE A 1 96 ? -37.383 -6.082 37.323 1.00 34.78 96 ILE A CA 1
ATOM 789 C C . ILE A 1 96 ? -38.017 -6.408 38.669 1.00 34.78 96 ILE A C 1
ATOM 791 O O . ILE A 1 96 ? -38.944 -5.719 39.088 1.00 34.78 96 ILE A O 1
ATOM 795 N N . ASP A 1 97 ? -37.554 -7.478 39.310 1.00 30.88 97 ASP A N 1
ATOM 796 C CA . ASP A 1 97 ? -37.789 -7.619 40.740 1.00 30.88 97 ASP A CA 1
ATOM 797 C C . ASP A 1 97 ? -37.170 -6.394 41.417 1.00 30.88 97 ASP A C 1
ATOM 799 O O . ASP A 1 97 ? -36.015 -6.025 41.169 1.00 30.88 97 ASP A O 1
ATOM 803 N N . THR A 1 98 ? -37.973 -5.711 42.227 1.00 31.97 98 THR A N 1
ATOM 804 C CA . THR A 1 98 ? -37.524 -4.619 43.080 1.00 31.97 98 THR A CA 1
ATOM 805 C C . THR A 1 98 ? -36.380 -5.125 43.949 1.00 31.97 98 THR A C 1
ATOM 807 O O . THR A 1 98 ? -36.555 -6.010 44.785 1.00 31.97 98 THR A O 1
ATOM 810 N N . ILE A 1 99 ? -35.184 -4.563 43.758 1.00 32.19 99 ILE A N 1
ATOM 811 C CA . ILE A 1 99 ? -34.048 -4.810 44.645 1.00 32.19 99 ILE A CA 1
ATOM 812 C C . ILE A 1 99 ? -34.390 -4.156 45.986 1.00 32.19 99 ILE A C 1
ATOM 814 O O . ILE A 1 99 ? -34.175 -2.961 46.181 1.00 32.19 99 ILE A O 1
ATOM 818 N N . HIS A 1 100 ? -34.952 -4.936 46.905 1.00 30.70 100 HIS A N 1
ATOM 819 C CA . HIS A 1 100 ? -35.065 -4.545 48.300 1.00 30.70 100 HIS A CA 1
ATOM 820 C C . HIS A 1 100 ? -33.672 -4.619 48.926 1.00 30.70 100 HIS A C 1
ATOM 822 O O . HIS A 1 100 ? -33.134 -5.701 49.158 1.00 30.70 100 HIS A O 1
ATOM 828 N N . THR A 1 101 ? -33.069 -3.467 49.215 1.00 30.72 101 THR A N 1
ATOM 829 C CA . THR A 1 101 ? -31.926 -3.386 50.130 1.00 30.72 101 THR A CA 1
ATOM 830 C C . THR A 1 101 ? -32.436 -3.532 51.556 1.00 30.72 101 THR A C 1
ATOM 832 O O . THR A 1 101 ? -32.516 -2.558 52.302 1.00 30.72 101 THR A O 1
ATOM 835 N N . ASN A 1 102 ? -32.803 -4.751 51.938 1.00 30.47 102 ASN A N 1
ATOM 836 C CA . ASN A 1 102 ? -32.994 -5.064 53.342 1.00 30.47 102 ASN A CA 1
ATOM 837 C C . ASN A 1 102 ? -31.627 -5.449 53.902 1.00 30.47 102 ASN A C 1
ATOM 839 O O . ASN A 1 102 ? -31.114 -6.537 53.646 1.00 30.47 102 ASN A O 1
ATOM 843 N N . ASN A 1 103 ? -31.034 -4.517 54.651 1.00 37.19 103 ASN A N 1
ATOM 844 C CA . ASN A 1 103 ? -30.032 -4.831 55.660 1.00 37.19 103 ASN A CA 1
ATOM 845 C C . ASN A 1 103 ? -30.646 -5.852 56.624 1.00 37.19 103 ASN A C 1
ATOM 847 O O . ASN A 1 103 ? -31.317 -5.483 57.583 1.00 37.19 103 ASN A O 1
ATOM 851 N N . ILE A 1 104 ? -30.431 -7.136 56.358 1.00 30.25 104 ILE A N 1
ATOM 852 C CA . ILE A 1 104 ? -30.601 -8.191 57.346 1.00 30.25 104 ILE A CA 1
ATOM 853 C C . ILE A 1 104 ? -29.256 -8.897 57.439 1.00 30.25 104 ILE A C 1
ATOM 855 O O . ILE A 1 104 ? -28.808 -9.594 56.531 1.00 30.25 104 ILE A O 1
ATOM 859 N N . SER A 1 105 ? -28.591 -8.643 58.559 1.00 32.72 105 SER A N 1
ATOM 860 C CA . SER A 1 105 ? -27.520 -9.465 59.094 1.00 32.72 105 SER A CA 1
ATOM 861 C C . SER A 1 105 ? -27.995 -10.916 59.196 1.00 32.72 105 SER A C 1
ATOM 863 O O . SER A 1 105 ? -28.885 -11.205 59.993 1.00 32.72 105 SER A O 1
ATOM 865 N N . CYS A 1 106 ? -27.388 -11.831 58.443 1.00 24.70 106 CYS A N 1
ATOM 866 C CA . CYS A 1 106 ? -27.563 -13.265 58.664 1.00 24.70 106 CYS A CA 1
ATOM 867 C C . CYS A 1 106 ? -26.203 -13.939 58.835 1.00 24.70 106 CYS A C 1
ATOM 869 O O . CYS A 1 106 ? -25.508 -14.299 57.887 1.00 24.70 106 CYS A O 1
ATOM 871 N N . THR A 1 107 ? -25.847 -14.077 60.105 1.00 24.31 107 THR A N 1
ATOM 872 C CA . THR A 1 107 ? -25.025 -15.142 60.666 1.00 24.31 107 THR A CA 1
ATOM 873 C C . THR A 1 107 ? -25.653 -16.523 60.446 1.00 24.31 107 THR A C 1
ATOM 875 O O . THR A 1 107 ? -26.856 -16.682 60.616 1.00 24.31 107 THR A O 1
ATOM 878 N N . LEU A 1 108 ? -24.770 -17.497 60.205 1.00 23.94 108 LEU A N 1
ATOM 879 C CA . LEU A 1 108 ? -24.868 -18.943 60.458 1.00 23.94 108 LEU A CA 1
ATOM 880 C C . LEU A 1 108 ? -25.864 -19.835 59.677 1.00 23.94 108 LEU A C 1
ATOM 882 O O . LEU A 1 108 ? -27.074 -19.746 59.807 1.00 23.94 108 LEU A O 1
ATOM 886 N N . ASN A 1 109 ? -25.230 -20.818 59.022 1.00 24.12 109 ASN A N 1
ATOM 887 C CA . ASN A 1 109 ? -25.451 -22.273 59.044 1.00 24.12 109 ASN A CA 1
ATOM 888 C C . ASN A 1 109 ? -26.780 -22.901 58.586 1.00 24.12 109 ASN A C 1
ATOM 890 O O . ASN A 1 109 ? -27.823 -22.719 59.191 1.00 24.12 109 ASN A O 1
ATOM 894 N N . ASN A 1 110 ? -26.602 -23.804 57.608 1.00 26.23 110 ASN A N 1
ATOM 895 C CA . ASN A 1 110 ? -27.247 -25.104 57.381 1.00 26.23 110 ASN A CA 1
ATOM 896 C C . ASN A 1 110 ? -28.770 -25.219 57.563 1.00 26.23 110 ASN A C 1
ATOM 898 O O . ASN A 1 110 ? -29.277 -25.149 58.672 1.00 26.23 110 ASN A O 1
ATOM 902 N N . VAL A 1 111 ? -29.460 -25.621 56.490 1.00 24.36 111 VAL A N 1
ATOM 903 C CA . VAL A 1 111 ? -30.107 -26.944 56.345 1.00 24.36 111 VAL A CA 1
ATOM 904 C C . VAL A 1 111 ? -30.859 -26.967 55.007 1.00 24.36 111 VAL A C 1
ATOM 906 O O . VAL A 1 111 ? -31.596 -26.054 54.649 1.00 24.36 111 VAL A O 1
ATOM 909 N N . SER A 1 112 ? -30.638 -28.036 54.254 1.00 26.84 112 SER A N 1
ATOM 910 C CA . SER A 1 112 ? -31.366 -28.439 53.053 1.00 26.84 112 SER A CA 1
ATOM 911 C C . SER A 1 112 ? -32.685 -29.122 53.420 1.00 26.84 112 SER A C 1
ATOM 913 O O . SER A 1 112 ? -32.603 -30.131 54.114 1.00 26.84 112 SER A O 1
ATOM 915 N N . ILE A 1 113 ? -33.846 -28.699 52.897 1.00 23.27 113 ILE A N 1
ATOM 916 C CA . ILE A 1 113 ? -35.038 -29.564 52.753 1.00 23.27 113 ILE A CA 1
ATOM 917 C C . ILE A 1 113 ? -35.850 -29.141 51.508 1.00 23.27 113 ILE A C 1
ATOM 919 O O . ILE A 1 113 ? -36.149 -27.968 51.309 1.00 23.27 113 ILE A O 1
ATOM 923 N N . TYR A 1 114 ? -36.181 -30.128 50.670 1.00 23.41 114 TYR A N 1
ATOM 924 C CA . TYR A 1 114 ? -37.138 -30.092 49.555 1.00 23.41 114 TYR A CA 1
ATOM 925 C C . TYR A 1 114 ? -38.571 -29.768 50.018 1.00 23.41 114 TYR A C 1
ATOM 927 O O . TYR A 1 114 ? -38.986 -30.273 51.054 1.00 23.41 114 TYR A O 1
ATOM 935 N N . SER A 1 115 ? -39.393 -29.096 49.202 1.00 25.31 115 SER A N 1
ATOM 936 C CA . SER A 1 115 ? -40.729 -29.601 48.798 1.00 25.31 115 SER A CA 1
ATOM 937 C C . SER A 1 115 ? -41.570 -28.575 48.027 1.00 25.31 115 SER A C 1
ATOM 939 O O . SER A 1 115 ? -41.435 -27.364 48.162 1.00 25.31 115 SER A O 1
ATOM 941 N N . ASN A 1 116 ? -42.411 -29.149 47.169 1.00 23.06 116 ASN A N 1
ATOM 942 C CA . ASN A 1 116 ? -43.335 -28.553 46.218 1.00 23.06 116 ASN A CA 1
ATOM 943 C C . ASN A 1 116 ? -44.610 -27.963 46.853 1.00 23.06 116 ASN A C 1
ATOM 945 O O . ASN A 1 116 ? -45.148 -28.520 47.800 1.00 23.06 116 ASN A O 1
ATOM 949 N N . ASN A 1 117 ? -45.158 -26.986 46.122 1.00 25.66 117 ASN A N 1
ATOM 950 C CA . ASN A 1 117 ? -46.574 -26.724 45.823 1.00 25.66 117 ASN A CA 1
ATOM 951 C C . ASN A 1 117 ? -47.582 -26.274 46.902 1.00 25.66 117 ASN A C 1
ATOM 953 O O . ASN A 1 117 ? -47.824 -26.928 47.906 1.00 25.66 117 ASN A O 1
ATOM 957 N N . ASN A 1 118 ? -48.335 -25.257 46.450 1.00 22.97 118 ASN A N 1
ATOM 958 C CA . ASN A 1 118 ? -49.713 -24.865 46.766 1.00 22.97 118 ASN A CA 1
ATOM 959 C C . ASN A 1 118 ? -50.002 -24.212 48.126 1.00 22.97 118 ASN A C 1
ATOM 961 O O . ASN A 1 118 ? -50.030 -24.876 49.151 1.00 22.97 118 ASN A O 1
ATOM 965 N N . CYS A 1 119 ? -50.413 -22.937 48.087 1.00 23.06 119 CYS A N 1
ATOM 966 C CA . CYS A 1 119 ? -51.794 -22.557 48.418 1.00 23.06 119 CYS A CA 1
ATOM 967 C C . CYS A 1 119 ? -52.083 -21.075 48.114 1.00 23.06 119 CYS A C 1
ATOM 969 O O . CYS A 1 119 ? -51.307 -20.182 48.442 1.00 23.06 119 CYS A O 1
ATOM 971 N N . LYS A 1 120 ? -53.242 -20.837 47.488 1.00 23.59 120 LYS A N 1
ATOM 972 C CA . LYS A 1 120 ? -53.960 -19.555 47.475 1.00 23.59 120 LYS A CA 1
ATOM 973 C C . LYS A 1 120 ? -54.601 -19.345 48.851 1.00 23.59 120 LYS A C 1
ATOM 975 O O . LYS A 1 120 ? -55.109 -20.326 49.376 1.00 23.59 120 LYS A O 1
ATOM 980 N N . THR A 1 121 ? -54.691 -18.098 49.324 1.00 24.88 121 THR A N 1
ATOM 981 C CA . THR A 1 121 ? -55.956 -17.429 49.714 1.00 24.88 121 THR A CA 1
ATOM 982 C C . THR A 1 121 ? -55.717 -15.992 50.188 1.00 24.88 121 THR A C 1
ATOM 984 O O . THR A 1 121 ? -54.698 -15.680 50.792 1.00 24.88 121 THR A O 1
ATOM 987 N N . ASN A 1 122 ? -56.715 -15.166 49.871 1.00 22.06 122 ASN A N 1
ATOM 988 C CA . ASN A 1 122 ? -56.991 -13.777 50.234 1.00 22.06 122 ASN A CA 1
ATOM 989 C C . ASN A 1 122 ? -56.666 -13.375 51.684 1.00 22.06 122 ASN A C 1
ATOM 991 O O . ASN A 1 122 ? -56.869 -14.168 52.599 1.00 22.06 122 ASN A O 1
ATOM 995 N N . ASN A 1 123 ? -56.314 -12.099 51.881 1.00 26.22 123 ASN A N 1
ATOM 996 C CA . ASN A 1 123 ? -57.087 -11.189 52.736 1.00 26.22 123 ASN A CA 1
ATOM 997 C C . ASN A 1 123 ? -56.643 -9.730 52.556 1.00 26.22 123 ASN A C 1
ATOM 999 O O . ASN A 1 123 ? -55.453 -9.418 52.514 1.00 26.22 123 ASN A O 1
ATOM 1003 N N . ASP A 1 124 ? -57.652 -8.870 52.450 1.00 23.12 124 ASP A N 1
ATOM 1004 C CA . ASP A 1 124 ? -57.603 -7.415 52.526 1.00 23.12 124 ASP A CA 1
ATOM 1005 C C . ASP A 1 124 ? -56.909 -6.919 53.804 1.00 23.12 124 ASP A C 1
ATOM 1007 O O . ASP A 1 124 ? -57.018 -7.562 54.843 1.00 23.12 124 ASP A O 1
ATOM 1011 N N . ILE A 1 125 ? -56.279 -5.739 53.741 1.00 25.94 125 ILE A N 1
ATOM 1012 C CA . ILE A 1 125 ? -56.441 -4.645 54.717 1.00 25.94 125 ILE A CA 1
ATOM 1013 C C . ILE A 1 125 ? -55.961 -3.339 54.066 1.00 25.94 125 ILE A C 1
ATOM 1015 O O . ILE A 1 125 ? -54.829 -3.182 53.614 1.00 25.94 125 ILE A O 1
ATOM 1019 N N . MET A 1 126 ? -56.897 -2.401 54.045 1.00 20.73 126 MET A N 1
ATOM 1020 C CA . MET A 1 126 ? -56.824 -1.014 53.620 1.00 20.73 126 MET A CA 1
ATOM 1021 C C . MET A 1 126 ? -56.346 -0.149 54.796 1.00 20.73 126 MET A C 1
ATOM 1023 O O . MET A 1 126 ? -56.893 -0.276 55.887 1.00 20.73 126 MET A O 1
ATOM 1027 N N . PHE A 1 127 ? -55.404 0.778 54.584 1.00 23.05 127 PHE A N 1
ATOM 1028 C CA . PHE A 1 127 ? -55.272 1.965 55.439 1.00 23.05 127 PHE A CA 1
ATOM 1029 C C . PHE A 1 127 ? -54.818 3.190 54.632 1.00 23.05 127 PHE A C 1
ATOM 1031 O O . PHE A 1 127 ? -53.707 3.257 54.114 1.00 23.05 127 PHE A O 1
ATOM 1038 N N . ASN A 1 128 ? -55.734 4.156 54.545 1.00 22.42 128 ASN A N 1
ATOM 1039 C CA . ASN A 1 128 ? -55.551 5.513 54.034 1.00 22.42 128 ASN A CA 1
ATOM 1040 C C . ASN A 1 128 ? -54.898 6.426 55.081 1.00 22.42 128 ASN A C 1
ATOM 1042 O O . ASN A 1 128 ? -55.307 6.390 56.242 1.00 22.42 128 ASN A O 1
ATOM 1046 N N . LYS A 1 129 ? -54.019 7.331 54.623 1.00 23.84 129 LYS A N 1
ATOM 1047 C CA . LYS A 1 129 ? -53.846 8.765 54.995 1.00 23.84 129 LYS A CA 1
ATOM 1048 C C . LYS A 1 129 ? -52.433 9.209 54.563 1.00 23.84 129 LYS A C 1
ATOM 1050 O O . LYS A 1 129 ? -51.521 8.410 54.680 1.00 23.84 129 LYS A O 1
ATOM 1055 N N . VAL A 1 130 ? -52.097 10.432 54.149 1.00 23.11 130 VAL A N 1
ATOM 1056 C CA . VAL A 1 130 ? -52.767 11.667 53.692 1.00 23.11 130 VAL A CA 1
ATOM 1057 C C . VAL A 1 130 ? -51.603 12.623 53.315 1.00 23.11 130 VAL A C 1
ATOM 1059 O O . VAL A 1 130 ? -50.620 12.659 54.044 1.00 23.11 130 VAL A O 1
ATOM 1062 N N . MET A 1 131 ? -51.731 13.353 52.198 1.00 21.58 131 MET A N 1
ATOM 1063 C CA . MET A 1 131 ? -51.186 14.693 51.865 1.00 21.58 131 MET A CA 1
ATOM 1064 C C . MET A 1 131 ? -49.738 15.093 52.234 1.00 21.58 131 MET A C 1
ATOM 1066 O O . MET A 1 131 ? -49.416 15.285 53.400 1.00 21.58 131 MET A O 1
ATOM 1070 N N . HIS A 1 132 ? -48.952 15.488 51.223 1.00 25.58 132 HIS A N 1
ATOM 1071 C CA . HIS A 1 132 ? -48.843 16.920 50.900 1.00 25.58 132 HIS A CA 1
ATOM 1072 C C . HIS A 1 132 ? -48.285 17.186 49.494 1.00 25.58 132 HIS A C 1
ATOM 1074 O O . HIS A 1 132 ? -47.364 16.517 49.026 1.00 25.58 132 HIS A O 1
ATOM 1080 N N . ASP A 1 133 ? -48.882 18.194 48.863 1.00 23.23 133 ASP A N 1
ATOM 1081 C CA . ASP A 1 133 ? -48.487 18.839 47.619 1.00 23.23 133 ASP A CA 1
ATOM 1082 C C . ASP A 1 133 ? -47.061 19.400 47.667 1.00 23.23 133 ASP A C 1
ATOM 1084 O O . ASP A 1 133 ? -46.634 19.967 48.671 1.00 23.23 133 ASP A O 1
ATOM 1088 N N . ASN A 1 134 ? -46.361 19.324 46.534 1.00 25.44 134 ASN A N 1
ATOM 1089 C CA . ASN A 1 134 ? -45.635 20.476 46.006 1.00 25.44 134 ASN A CA 1
ATOM 1090 C C . ASN A 1 134 ? -45.389 20.296 44.505 1.00 25.44 134 ASN A C 1
ATOM 1092 O O . ASN A 1 134 ? -44.574 19.497 44.047 1.00 25.44 134 ASN A O 1
ATOM 1096 N N . THR A 1 135 ? -46.141 21.088 43.754 1.00 22.89 135 THR A N 1
ATOM 1097 C CA . THR A 1 135 ? -45.968 21.431 42.348 1.00 22.89 135 THR A CA 1
ATOM 1098 C C . THR A 1 135 ? -44.615 22.095 42.095 1.00 22.89 135 THR A C 1
ATOM 1100 O O . THR A 1 135 ? -44.329 23.133 42.688 1.00 22.89 135 THR A O 1
ATOM 1103 N N . ILE A 1 136 ? -43.838 21.580 41.138 1.00 25.30 136 ILE A N 1
ATOM 1104 C CA . ILE A 1 136 ? -42.919 22.396 40.331 1.00 25.30 136 ILE A CA 1
ATOM 1105 C C . ILE A 1 136 ? -43.097 21.989 38.866 1.00 25.30 136 ILE A C 1
ATOM 1107 O O . ILE A 1 136 ? -42.645 20.933 38.429 1.00 25.30 136 ILE A O 1
ATOM 1111 N N . SER A 1 137 ? -43.784 22.852 38.125 1.00 21.22 137 SER A N 1
ATOM 1112 C CA . SER A 1 137 ? -43.835 22.897 36.668 1.00 21.22 137 SER A CA 1
ATOM 1113 C C . SER A 1 137 ? -42.627 23.670 36.138 1.00 21.22 137 SER A C 1
ATOM 1115 O O . SER A 1 137 ? -42.432 24.826 36.515 1.00 21.22 137 SER A O 1
ATOM 1117 N N . ILE A 1 138 ? -41.860 23.075 35.225 1.00 25.77 138 ILE A N 1
ATOM 1118 C CA . ILE A 1 138 ? -41.045 23.823 34.261 1.00 25.77 138 ILE A CA 1
ATOM 1119 C C . ILE A 1 138 ? -41.338 23.233 32.885 1.00 25.77 138 ILE A C 1
ATOM 1121 O O . ILE A 1 138 ? -40.853 22.159 32.527 1.00 25.77 138 ILE A O 1
ATOM 1125 N N . ASP A 1 139 ? -42.176 23.957 32.154 1.00 21.98 139 ASP A N 1
ATOM 1126 C CA . ASP A 1 139 ? -42.388 23.814 30.725 1.00 21.98 139 ASP A CA 1
ATOM 1127 C C . ASP A 1 139 ? -41.206 24.385 29.925 1.00 21.98 139 ASP A C 1
ATOM 1129 O O . ASP A 1 139 ? -40.564 25.361 30.313 1.00 21.98 139 ASP A O 1
ATOM 1133 N N . THR A 1 140 ? -41.055 23.829 28.718 1.00 24.45 140 THR A N 1
ATOM 1134 C CA . THR A 1 140 ? -40.476 24.416 27.490 1.00 24.45 140 THR A CA 1
ATOM 1135 C C . THR A 1 140 ? -38.977 24.730 27.406 1.00 24.45 140 THR A C 1
ATOM 1137 O O . THR A 1 140 ? -38.522 25.713 27.968 1.00 24.45 140 THR A O 1
ATOM 1140 N N . VAL A 1 141 ? -38.272 24.012 26.507 1.00 24.45 141 VAL A N 1
ATOM 1141 C CA . VAL A 1 141 ? -37.641 24.578 25.285 1.00 24.45 141 VAL A CA 1
ATOM 1142 C C . VAL A 1 141 ? -37.622 23.514 24.160 1.00 24.45 141 VAL A C 1
ATOM 1144 O O . VAL A 1 141 ? -36.961 22.488 24.284 1.00 24.45 141 VAL A O 1
ATOM 1147 N N . TYR A 1 142 ? -38.419 23.770 23.109 1.00 22.95 142 TYR A N 1
ATOM 1148 C CA . TYR A 1 142 ? -38.179 23.661 21.649 1.00 22.95 142 TYR A CA 1
ATOM 1149 C C . TYR A 1 142 ? -36.935 22.885 21.135 1.00 22.95 142 TYR A C 1
ATOM 1151 O O . TYR A 1 142 ? -35.862 22.956 21.712 1.00 22.95 142 TYR A O 1
ATOM 1159 N N . SER A 1 143 ? -36.929 22.202 19.984 1.00 23.52 143 SER A N 1
ATOM 1160 C CA . SER A 1 143 ? -37.850 22.150 18.842 1.00 23.52 143 SER A CA 1
ATOM 1161 C C . SER A 1 143 ? -37.449 21.016 17.891 1.00 23.52 143 SER A C 1
ATOM 1163 O O . SER A 1 143 ? -36.285 20.628 17.800 1.00 23.52 143 SER A O 1
ATOM 1165 N N . ASN A 1 144 ? -38.447 20.566 17.135 1.00 23.59 144 ASN A N 1
ATOM 1166 C CA . ASN A 1 144 ? -38.383 19.782 15.907 1.00 23.59 144 ASN A CA 1
ATOM 1167 C C . ASN A 1 144 ? -37.202 20.129 14.983 1.00 23.59 144 ASN A C 1
ATOM 1169 O O . ASN A 1 144 ? -36.966 21.298 14.702 1.00 23.59 144 ASN A O 1
ATOM 1173 N N . ASN A 1 145 ? -36.594 19.101 14.386 1.00 26.28 145 ASN A N 1
ATOM 1174 C CA . ASN A 1 145 ? -36.203 19.172 12.982 1.00 26.28 145 ASN A CA 1
ATOM 1175 C C . ASN A 1 145 ? -36.856 18.006 12.246 1.00 26.28 145 ASN A C 1
ATOM 1177 O O . ASN A 1 145 ? -36.495 16.837 12.385 1.00 26.28 145 ASN A O 1
ATOM 1181 N N . THR A 1 146 ? -37.907 18.392 11.542 1.00 25.77 146 THR A N 1
ATOM 1182 C CA . THR A 1 146 ? -38.795 17.606 10.709 1.00 25.77 146 THR A CA 1
ATOM 1183 C C . THR A 1 146 ? -38.047 17.050 9.505 1.00 25.77 146 THR A C 1
ATOM 1185 O O . THR A 1 146 ? -37.129 17.665 8.964 1.00 25.77 146 THR A O 1
ATOM 1188 N N . LEU A 1 147 ? -38.491 15.869 9.085 1.00 28.53 147 LEU A N 1
ATOM 1189 C CA . LEU A 1 147 ? -38.096 15.202 7.861 1.00 28.53 147 LEU A CA 1
ATOM 1190 C C . LEU A 1 147 ? -38.257 16.124 6.645 1.00 28.53 147 LEU A C 1
ATOM 1192 O O . LEU A 1 147 ? -39.368 16.545 6.338 1.00 28.53 147 LEU A O 1
ATOM 1196 N N . HIS A 1 148 ? -37.188 16.272 5.869 1.00 26.16 148 HIS A N 1
ATOM 1197 C CA . HIS A 1 148 ? -37.310 16.375 4.420 1.00 26.16 148 HIS A CA 1
ATOM 1198 C C . HIS A 1 148 ? -37.014 14.998 3.819 1.00 26.16 148 HIS A C 1
ATOM 1200 O O . HIS A 1 148 ? -35.871 14.628 3.565 1.00 26.16 148 HIS A O 1
ATOM 1206 N N . LYS A 1 149 ? -38.083 14.218 3.619 1.00 32.00 149 LYS A N 1
ATOM 1207 C CA . LYS A 1 149 ? -38.123 13.177 2.590 1.00 32.00 149 LYS A CA 1
ATOM 1208 C C . LYS A 1 149 ? -38.235 13.899 1.253 1.00 32.00 149 LYS A C 1
ATOM 1210 O O . LYS A 1 149 ? -39.228 14.583 1.045 1.00 32.00 149 LYS A O 1
ATOM 1215 N N . ASN A 1 150 ? -37.220 13.762 0.404 1.00 25.30 150 ASN A N 1
ATOM 1216 C CA . ASN A 1 150 ? -37.340 13.759 -1.055 1.00 25.30 150 ASN A CA 1
ATOM 1217 C C . ASN A 1 150 ? -36.003 13.332 -1.681 1.00 25.30 150 ASN A C 1
ATOM 1219 O O . ASN A 1 150 ? -35.132 14.147 -1.961 1.00 25.30 150 ASN A O 1
ATOM 1223 N N . SER A 1 151 ? -35.834 12.028 -1.865 1.00 29.69 151 SER A N 1
ATOM 1224 C CA . SER A 1 151 ? -35.452 11.415 -3.145 1.00 29.69 151 SER A CA 1
ATOM 1225 C C . SER A 1 151 ? -35.398 9.904 -2.940 1.00 29.69 151 SER A C 1
ATOM 1227 O O . SER A 1 151 ? -34.756 9.386 -2.030 1.00 29.69 151 SER A O 1
ATOM 1229 N N . SER A 1 152 ? -36.183 9.200 -3.742 1.00 32.06 152 SER A N 1
ATOM 1230 C CA . SER A 1 152 ? -36.233 7.750 -3.804 1.00 32.06 152 SER A CA 1
ATOM 1231 C C . SER A 1 152 ? -35.006 7.232 -4.554 1.00 32.06 152 SER A C 1
ATOM 1233 O O . SER A 1 152 ? -35.006 7.201 -5.781 1.00 32.06 152 SER A O 1
ATOM 1235 N N . CYS A 1 153 ? -33.989 6.797 -3.819 1.00 27.61 153 CYS A N 1
ATOM 1236 C CA . CYS A 1 153 ? -33.066 5.766 -4.280 1.00 27.61 153 CYS A CA 1
ATOM 1237 C C . CYS A 1 153 ? -33.201 4.598 -3.308 1.00 27.61 153 CYS A C 1
ATOM 1239 O O . CYS A 1 153 ? -33.156 4.794 -2.096 1.00 27.61 153 CYS A O 1
ATOM 1241 N N . ASN A 1 154 ? -33.440 3.399 -3.834 1.00 33.28 154 ASN A N 1
ATOM 1242 C CA . ASN A 1 154 ? -33.538 2.179 -3.042 1.00 33.28 154 ASN A CA 1
ATOM 1243 C C . ASN A 1 154 ? -32.250 2.001 -2.211 1.00 33.28 154 ASN A C 1
ATOM 1245 O O . ASN A 1 154 ? -31.193 1.716 -2.768 1.00 33.28 154 ASN A O 1
ATOM 1249 N N . ASP A 1 155 ? -32.359 2.212 -0.894 1.00 46.38 155 ASP A N 1
ATOM 1250 C CA . ASP A 1 155 ? -31.315 2.095 0.138 1.00 46.38 155 ASP A CA 1
ATOM 1251 C C . ASP A 1 155 ? -30.894 0.615 0.333 1.00 46.38 155 ASP A C 1
ATOM 1253 O O . ASP A 1 155 ? -31.091 0.025 1.395 1.00 46.38 155 ASP A O 1
ATOM 1257 N N . GLU A 1 156 ? -30.338 -0.036 -0.690 1.00 57.31 156 GLU A N 1
ATOM 1258 C CA . GLU A 1 156 ? -29.613 -1.293 -0.477 1.00 57.31 156 GLU A CA 1
ATOM 1259 C C . GLU A 1 156 ? -28.188 -0.979 -0.008 1.00 57.31 156 GLU A C 1
ATOM 1261 O O . GLU A 1 156 ? -27.400 -0.335 -0.698 1.00 57.31 156 GLU A O 1
ATOM 1266 N N . GLU A 1 157 ? -27.879 -1.391 1.218 1.00 73.25 157 GLU A N 1
ATOM 1267 C CA . GLU A 1 157 ? -26.661 -1.012 1.931 1.00 73.25 157 GLU A CA 1
ATOM 1268 C C . GLU A 1 157 ? -25.432 -1.754 1.357 1.00 73.25 157 GLU A C 1
ATOM 1270 O O . GLU A 1 157 ? -25.416 -2.982 1.244 1.00 73.25 157 GLU A O 1
ATOM 1275 N N . VAL A 1 158 ? -24.396 -1.002 0.968 1.00 82.88 158 VAL A N 1
ATOM 1276 C CA . VAL A 1 158 ? -23.194 -1.529 0.297 1.00 82.88 158 VAL A CA 1
ATOM 1277 C C . VAL A 1 158 ? -22.364 -2.402 1.241 1.00 82.88 158 VAL A C 1
ATOM 1279 O O . VAL A 1 158 ? -22.064 -2.001 2.367 1.00 82.88 158 VAL A O 1
ATOM 1282 N N . LYS A 1 159 ? -21.930 -3.576 0.762 1.00 90.62 159 LYS A N 1
ATOM 1283 C CA . LYS A 1 159 ? -21.061 -4.507 1.500 1.00 90.62 159 LYS A CA 1
ATOM 1284 C C . LYS A 1 159 ? -19.590 -4.276 1.186 1.00 90.62 159 LYS A C 1
ATOM 1286 O O . LYS A 1 159 ? -19.170 -4.348 0.038 1.00 90.62 159 LYS A O 1
ATOM 1291 N N . ILE A 1 160 ? -18.790 -4.073 2.221 1.00 93.00 160 ILE A N 1
ATOM 1292 C CA . ILE A 1 160 ? -17.352 -3.855 2.119 1.00 93.00 160 ILE A CA 1
ATOM 1293 C C . ILE A 1 160 ? -16.618 -5.038 2.735 1.00 93.00 160 ILE A C 1
ATOM 1295 O O . ILE A 1 160 ? -16.827 -5.378 3.900 1.00 93.00 160 ILE A O 1
ATOM 1299 N N . PHE A 1 161 ? -15.727 -5.638 1.960 1.00 96.00 161 PHE A N 1
ATOM 1300 C CA . PHE A 1 161 ? -14.798 -6.667 2.393 1.00 96.00 161 PHE A CA 1
ATOM 1301 C C . PHE A 1 161 ? -13.376 -6.193 2.115 1.00 96.00 161 PHE A C 1
ATOM 1303 O O . PHE A 1 161 ? -13.064 -5.776 1.003 1.00 96.00 161 PHE A O 1
ATOM 1310 N N . ILE A 1 162 ? -12.512 -6.251 3.120 1.00 97.69 162 ILE A N 1
ATOM 1311 C CA . ILE A 1 162 ? -11.098 -5.912 2.978 1.00 97.69 162 ILE A CA 1
ATOM 1312 C C . ILE A 1 162 ? -10.283 -7.057 3.557 1.00 97.69 162 ILE A C 1
ATOM 1314 O O . ILE A 1 162 ? -10.400 -7.350 4.748 1.00 97.69 162 ILE A O 1
ATOM 1318 N N . LYS A 1 163 ? -9.434 -7.669 2.736 1.00 98.12 163 LYS A N 1
ATOM 1319 C CA . LYS A 1 163 ? -8.373 -8.562 3.193 1.00 98.12 163 LYS A CA 1
ATOM 1320 C C . LYS A 1 163 ? -7.068 -7.784 3.205 1.00 98.12 163 LYS A C 1
ATOM 1322 O O . LYS A 1 163 ? -6.679 -7.222 2.188 1.00 98.12 163 LYS A O 1
ATOM 1327 N N . ALA A 1 164 ? -6.418 -7.725 4.359 1.00 98.06 164 ALA A N 1
ATOM 1328 C CA . ALA A 1 164 ? -5.186 -6.973 4.549 1.00 98.06 164 ALA A CA 1
ATOM 1329 C C . ALA A 1 164 ? -4.054 -7.930 4.927 1.00 98.06 164 ALA A C 1
ATOM 1331 O O . ALA A 1 164 ? -4.170 -8.672 5.906 1.00 98.06 164 ALA A O 1
ATOM 1332 N N . LEU A 1 165 ? -2.982 -7.912 4.134 1.00 97.12 165 LEU A N 1
ATOM 1333 C CA . LEU A 1 165 ? -1.844 -8.822 4.225 1.00 97.12 165 LEU A CA 1
ATOM 1334 C C . LEU A 1 165 ? -0.568 -8.055 4.573 1.00 97.12 165 LEU A C 1
ATOM 1336 O O . LEU A 1 165 ? -0.213 -7.098 3.885 1.00 97.12 165 LEU A O 1
ATOM 1340 N N . ASP A 1 166 ? 0.157 -8.506 5.593 1.00 95.25 166 ASP A N 1
ATOM 1341 C CA . ASP A 1 166 ? 1.512 -8.019 5.872 1.00 95.25 166 ASP A CA 1
ATOM 1342 C C . ASP A 1 166 ? 2.375 -9.081 6.558 1.00 95.25 166 ASP A C 1
ATOM 1344 O O . ASP A 1 166 ? 1.866 -9.954 7.251 1.00 95.25 166 ASP A O 1
ATOM 1348 N N . MET A 1 167 ? 3.692 -8.989 6.411 1.00 92.44 167 MET A N 1
ATOM 1349 C CA . MET A 1 167 ? 4.634 -9.836 7.146 1.00 92.44 167 MET A CA 1
ATOM 1350 C C . MET A 1 167 ? 4.862 -9.341 8.580 1.00 92.44 167 MET A C 1
ATOM 1352 O O . MET A 1 167 ? 5.101 -10.152 9.475 1.00 92.44 167 MET A O 1
ATOM 1356 N N . ASP A 1 168 ? 4.803 -8.029 8.811 1.00 92.06 168 ASP A N 1
ATOM 1357 C CA . ASP A 1 168 ? 5.086 -7.411 10.102 1.00 92.06 168 ASP A CA 1
ATOM 1358 C C . ASP A 1 168 ? 3.817 -7.317 10.958 1.00 92.06 168 ASP A C 1
ATOM 1360 O O . ASP A 1 168 ? 3.058 -6.344 10.921 1.00 92.06 168 ASP A O 1
ATOM 1364 N N . GLU A 1 169 ? 3.601 -8.347 11.780 1.00 93.62 169 GLU A N 1
ATOM 1365 C CA . GLU A 1 169 ? 2.483 -8.390 12.725 1.00 93.62 169 GLU A CA 1
ATOM 1366 C C . GLU A 1 169 ? 2.474 -7.181 13.675 1.00 93.62 169 GLU A C 1
ATOM 1368 O O . GLU A 1 169 ? 1.408 -6.668 14.011 1.00 93.62 169 GLU A O 1
ATOM 1373 N N . ILE A 1 170 ? 3.635 -6.680 14.107 1.00 94.38 170 ILE A N 1
ATOM 1374 C CA . ILE A 1 170 ? 3.697 -5.593 15.088 1.00 94.38 170 ILE A CA 1
ATOM 1375 C C . ILE A 1 170 ? 3.216 -4.280 14.469 1.00 94.38 170 ILE A C 1
ATOM 1377 O O . ILE A 1 170 ? 2.388 -3.596 15.079 1.00 94.38 170 ILE A O 1
ATOM 1381 N N . LEU A 1 171 ? 3.676 -3.934 13.263 1.00 92.19 171 LEU A N 1
ATOM 1382 C CA . LEU A 1 171 ? 3.180 -2.755 12.541 1.00 92.19 171 LEU A CA 1
ATOM 1383 C C . LEU A 1 171 ? 1.694 -2.867 12.238 1.00 92.19 171 LEU A C 1
ATOM 1385 O O . LEU A 1 171 ? 0.954 -1.904 12.467 1.00 92.19 171 LEU A O 1
ATOM 1389 N N . PHE A 1 172 ? 1.260 -4.054 11.814 1.00 94.44 172 PHE A N 1
ATOM 1390 C CA . PHE A 1 172 ? -0.138 -4.334 11.533 1.00 94.44 172 PHE A CA 1
ATOM 1391 C C . PHE A 1 172 ? -1.013 -4.040 12.760 1.00 94.44 172 PHE A C 1
ATOM 1393 O O . PHE A 1 172 ? -1.977 -3.276 12.678 1.00 94.44 172 PHE A O 1
ATOM 1400 N N . LEU A 1 173 ? -0.659 -4.590 13.926 1.00 96.38 173 LEU A N 1
ATOM 1401 C CA . LEU A 1 173 ? -1.409 -4.398 15.171 1.00 96.38 173 LEU A CA 1
ATOM 1402 C C . LEU A 1 173 ? -1.352 -2.945 15.673 1.00 96.38 173 LEU A C 1
ATOM 1404 O O . LEU A 1 173 ? -2.315 -2.458 16.270 1.00 96.38 173 LEU A O 1
ATOM 1408 N N . LEU A 1 174 ? -0.249 -2.229 15.427 1.00 96.56 174 LEU A N 1
ATOM 1409 C CA . LEU A 1 174 ? -0.100 -0.809 15.772 1.00 96.56 174 LEU A CA 1
ATOM 1410 C C . LEU A 1 174 ? -0.884 0.124 14.846 1.00 96.56 174 LEU A C 1
ATOM 1412 O O . LEU A 1 174 ? -1.190 1.246 15.258 1.00 96.56 174 LEU A O 1
ATOM 1416 N N . SER A 1 175 ? -1.235 -0.321 13.635 1.00 95.88 175 SER A N 1
ATOM 1417 C CA . SER A 1 175 ? -1.905 0.486 12.613 1.00 95.88 175 SER A CA 1
ATOM 1418 C C . SER A 1 175 ? -3.038 1.365 13.159 1.00 95.88 175 SER A C 1
ATOM 1420 O O . SER A 1 175 ? -2.964 2.583 12.957 1.00 95.88 175 SER A O 1
ATOM 1422 N N . PRO A 1 176 ? -4.041 0.853 13.903 1.00 96.44 176 PRO A N 1
ATOM 1423 C CA . PRO A 1 176 ? -5.169 1.673 14.339 1.00 96.44 176 PRO A CA 1
ATOM 1424 C C . PRO A 1 176 ? -4.765 2.796 15.294 1.00 96.44 176 PRO A C 1
ATOM 1426 O O . PRO A 1 176 ? -5.493 3.768 15.445 1.00 96.44 176 PRO A O 1
ATOM 1429 N N . PHE A 1 177 ? -3.622 2.681 15.967 1.00 97.31 177 PHE A N 1
ATOM 1430 C CA . PHE A 1 177 ? -3.223 3.623 17.003 1.00 97.31 177 PHE A CA 1
ATOM 1431 C C . PHE A 1 177 ? -2.512 4.849 16.453 1.00 97.31 177 PHE A C 1
ATOM 1433 O O . PHE A 1 177 ? -2.482 5.859 17.152 1.00 97.31 177 PHE A O 1
ATOM 1440 N N . PHE A 1 178 ? -1.956 4.802 15.240 1.00 96.56 178 PHE A N 1
ATOM 1441 C CA . PHE A 1 178 ? -1.325 5.975 14.637 1.00 96.56 178 PHE A CA 1
ATOM 1442 C C . PHE A 1 178 ? -2.348 7.094 14.425 1.00 96.56 178 PHE A C 1
ATOM 1444 O O . PHE A 1 178 ? -3.360 6.916 13.738 1.00 96.56 178 PHE A O 1
ATOM 1451 N N . LYS A 1 179 ? -2.077 8.251 15.036 1.00 94.62 179 LYS A N 1
ATOM 1452 C CA . LYS A 1 179 ? -2.907 9.453 14.903 1.00 94.62 179 LYS A CA 1
ATOM 1453 C C . LYS A 1 179 ? -2.484 10.258 13.675 1.00 94.62 179 LYS A C 1
ATOM 1455 O O . LYS A 1 179 ? -1.331 10.193 13.263 1.00 94.62 179 LYS A O 1
ATOM 1460 N N . GLN A 1 180 ? -3.373 11.109 13.178 1.00 94.88 180 GLN A N 1
ATOM 1461 C CA . GLN A 1 180 ? -2.959 12.241 12.354 1.00 94.88 180 GLN A CA 1
ATOM 1462 C C . GLN A 1 180 ? -2.625 13.420 13.279 1.00 94.88 180 GLN A C 1
ATOM 1464 O O . GLN A 1 180 ? -3.454 13.840 14.088 1.00 94.88 180 GLN A O 1
ATOM 1469 N N . GLY A 1 181 ? -1.383 13.888 13.225 1.00 92.75 181 GLY A N 1
ATOM 1470 C CA . GLY A 1 181 ? -0.893 15.041 13.966 1.00 92.75 181 GLY A CA 1
ATOM 1471 C C . GLY A 1 181 ? -1.183 16.371 13.274 1.00 92.75 181 GLY A C 1
ATOM 1472 O O . GLY A 1 181 ? -1.734 16.431 12.177 1.00 92.75 181 GLY A O 1
ATOM 1473 N N . ASN A 1 182 ? -0.793 17.448 13.945 1.00 92.94 182 ASN A N 1
ATOM 1474 C CA . ASN A 1 182 ? -0.789 18.808 13.411 1.00 92.94 182 ASN A CA 1
ATOM 1475 C C . ASN A 1 182 ? 0.649 19.322 13.231 1.00 92.94 182 ASN A C 1
ATOM 1477 O O . ASN A 1 182 ? 1.616 18.635 13.555 1.00 92.94 182 ASN A O 1
ATOM 1481 N N . GLU A 1 183 ? 0.802 20.554 12.750 1.00 91.19 183 GLU A N 1
ATOM 1482 C CA . GLU A 1 183 ? 2.120 21.160 12.537 1.00 91.19 183 GLU A CA 1
ATOM 1483 C C . GLU A 1 183 ? 2.994 21.158 13.805 1.00 91.19 183 GLU A C 1
ATOM 1485 O O . GLU A 1 183 ? 4.173 20.810 13.745 1.00 91.19 183 GLU A O 1
ATOM 1490 N N . ASN A 1 184 ? 2.414 21.432 14.979 1.00 91.94 184 ASN A N 1
ATOM 1491 C CA . ASN A 1 184 ? 3.149 21.426 16.248 1.00 91.94 184 ASN A CA 1
ATOM 1492 C C . ASN A 1 184 ? 3.659 20.037 16.641 1.00 91.94 184 ASN A C 1
ATOM 1494 O O . ASN A 1 184 ? 4.608 19.938 17.423 1.00 91.94 184 ASN A O 1
ATOM 1498 N N . ASP A 1 185 ? 3.045 18.962 16.144 1.00 92.44 185 ASP A N 1
ATOM 1499 C CA . ASP A 1 185 ? 3.505 17.603 16.403 1.00 92.44 185 ASP A CA 1
ATOM 1500 C C . ASP A 1 185 ? 4.839 17.304 15.686 1.00 92.44 185 ASP A C 1
ATOM 1502 O O . ASP A 1 185 ? 5.604 16.470 16.177 1.00 92.44 185 ASP A O 1
ATOM 1506 N N . LYS A 1 186 ? 5.204 18.039 14.617 1.00 89.00 186 LYS A N 1
ATOM 1507 C CA . LYS A 1 186 ? 6.496 17.872 13.915 1.00 89.00 186 LYS A CA 1
ATOM 1508 C C . LYS A 1 186 ? 7.715 18.071 14.819 1.00 89.00 186 LYS A C 1
ATOM 1510 O O . LYS A 1 186 ? 8.765 17.500 14.543 1.00 89.00 186 LYS A O 1
ATOM 1515 N N . LYS A 1 187 ? 7.590 18.778 15.951 1.00 89.12 187 LYS A N 1
ATOM 1516 C CA . LYS A 1 187 ? 8.662 18.883 16.968 1.00 89.12 187 LYS A CA 1
ATOM 1517 C C . LYS A 1 187 ? 9.102 17.529 17.543 1.00 89.12 187 LYS A C 1
ATOM 1519 O O . LYS A 1 187 ? 10.146 17.429 18.183 1.00 89.12 187 LYS A O 1
ATOM 1524 N N . HIS A 1 188 ? 8.279 16.493 17.378 1.00 89.44 188 HIS A N 1
ATOM 1525 C CA . HIS A 1 188 ? 8.583 15.130 17.800 1.00 89.44 188 HIS A CA 1
ATOM 1526 C C . HIS A 1 188 ? 9.396 14.342 16.766 1.00 89.44 188 HIS A C 1
ATOM 1528 O O . HIS A 1 188 ? 9.852 13.245 17.089 1.00 89.44 188 HIS A O 1
ATOM 1534 N N . ASN A 1 189 ? 9.635 14.899 15.575 1.00 88.69 189 ASN A N 1
ATOM 1535 C CA . ASN A 1 189 ? 10.494 14.303 14.557 1.00 88.69 189 ASN A CA 1
ATOM 1536 C C . ASN A 1 189 ? 11.951 14.381 15.016 1.00 88.69 189 ASN A C 1
ATOM 1538 O O . ASN A 1 189 ? 12.650 15.361 14.783 1.00 88.69 189 ASN A O 1
ATOM 1542 N N . LYS A 1 190 ? 12.403 13.335 15.706 1.00 78.25 190 LYS A N 1
ATOM 1543 C CA . LYS A 1 190 ? 13.792 13.169 16.139 1.00 78.25 190 LYS A CA 1
ATOM 1544 C C . LYS A 1 190 ? 14.475 12.139 15.247 1.00 78.25 190 LYS A C 1
ATOM 1546 O O . LYS A 1 190 ? 14.687 11.003 15.664 1.00 78.25 190 LYS A O 1
ATOM 1551 N N . LEU A 1 191 ? 14.750 12.530 14.006 1.00 72.38 191 LEU A N 1
ATOM 1552 C CA . LEU A 1 191 ? 15.567 11.744 13.081 1.00 72.38 191 LEU A CA 1
ATOM 1553 C C . LEU A 1 191 ? 17.040 12.141 13.271 1.00 72.38 191 LEU A C 1
ATOM 1555 O O . LEU A 1 191 ? 17.340 13.320 13.447 1.00 72.38 191 LEU A O 1
ATOM 1559 N N . ASN A 1 192 ? 17.948 11.162 13.300 1.00 67.06 192 ASN A N 1
ATOM 1560 C CA . ASN A 1 192 ? 19.384 11.416 13.474 1.00 67.06 192 ASN A CA 1
ATOM 1561 C C . ASN A 1 192 ? 20.003 12.092 12.232 1.00 67.06 192 ASN A C 1
ATOM 1563 O O . ASN A 1 192 ? 19.448 12.038 11.138 1.00 67.06 192 ASN A O 1
ATOM 1567 N N . PHE A 1 193 ? 21.196 12.667 12.401 1.00 57.25 193 PHE A N 1
ATOM 1568 C CA . PHE A 1 193 ? 21.979 13.378 11.372 1.00 57.25 193 PHE A CA 1
ATOM 1569 C C . PHE A 1 193 ? 22.311 12.552 10.116 1.00 57.25 193 PHE A C 1
ATOM 1571 O O . PHE A 1 193 ? 22.608 13.114 9.073 1.00 57.25 193 PHE A O 1
ATOM 1578 N N . HIS A 1 194 ? 22.204 11.222 10.159 1.00 62.81 194 HIS A N 1
ATOM 1579 C CA . HIS A 1 194 ? 22.377 10.380 8.968 1.00 62.81 194 HIS A CA 1
ATOM 1580 C C . HIS A 1 194 ? 21.292 10.594 7.890 1.00 62.81 194 HIS A C 1
ATOM 1582 O O . HIS A 1 194 ? 21.406 10.054 6.795 1.00 62.81 194 HIS A O 1
ATOM 1588 N N . TYR A 1 195 ? 20.257 11.397 8.170 1.00 71.00 195 TYR A N 1
ATOM 1589 C CA . TYR A 1 195 ? 19.053 11.509 7.344 1.00 71.00 195 TYR A CA 1
ATOM 1590 C C . TYR A 1 195 ? 18.764 12.935 6.858 1.00 71.00 195 TYR A C 1
ATOM 1592 O O . TYR A 1 195 ? 17.603 13.317 6.698 1.00 71.00 195 TYR A O 1
ATOM 1600 N N . ASP A 1 196 ? 19.804 13.723 6.576 1.00 71.00 196 ASP A N 1
ATOM 1601 C CA . ASP A 1 196 ? 19.691 15.130 6.153 1.00 71.00 196 ASP A CA 1
ATOM 1602 C C . ASP A 1 196 ? 18.745 15.343 4.962 1.00 71.00 196 ASP A C 1
ATOM 1604 O O . ASP A 1 196 ? 18.012 16.333 4.906 1.00 71.00 196 ASP A O 1
ATOM 1608 N N . LYS A 1 197 ? 18.692 14.391 4.020 1.00 73.69 197 LYS A N 1
ATOM 1609 C CA . LYS A 1 197 ? 17.759 14.445 2.884 1.00 73.69 197 LYS A CA 1
ATOM 1610 C C . LYS A 1 197 ? 16.298 14.377 3.339 1.00 73.69 197 LYS A C 1
ATOM 1612 O O . LYS A 1 197 ? 15.477 15.145 2.844 1.00 73.69 197 LYS A O 1
ATOM 1617 N N . ILE A 1 198 ? 15.976 13.486 4.277 1.00 75.50 198 ILE A N 1
ATOM 1618 C CA . ILE A 1 198 ? 14.621 13.331 4.825 1.00 75.50 198 ILE A CA 1
ATOM 1619 C C . ILE A 1 198 ? 14.264 14.563 5.654 1.00 75.50 198 ILE A C 1
ATOM 1621 O O . ILE A 1 198 ? 13.193 15.133 5.464 1.00 75.50 198 ILE A O 1
ATOM 1625 N N . VAL A 1 199 ? 15.183 15.032 6.505 1.00 77.69 199 VAL A N 1
ATOM 1626 C CA . VAL A 1 199 ? 15.000 16.260 7.295 1.00 77.69 199 VAL A CA 1
ATOM 1627 C C . VAL A 1 199 ? 14.711 17.451 6.377 1.00 77.69 199 VAL A C 1
ATOM 1629 O O . VAL A 1 199 ? 13.748 18.182 6.597 1.00 77.69 199 VAL A O 1
ATOM 1632 N N . LYS A 1 200 ? 15.466 17.600 5.283 1.00 77.69 200 LYS A N 1
ATOM 1633 C CA . LYS A 1 200 ? 15.232 18.648 4.283 1.00 77.69 200 LYS A CA 1
ATOM 1634 C C . LYS A 1 200 ? 13.842 18.558 3.650 1.00 77.69 200 LYS A C 1
ATOM 1636 O O . LYS A 1 200 ? 13.207 19.591 3.459 1.00 77.69 200 LYS A O 1
ATOM 1641 N N . LEU A 1 201 ? 13.361 17.355 3.338 1.00 78.44 201 LEU A N 1
ATOM 1642 C CA . LEU A 1 201 ? 12.022 17.163 2.770 1.00 78.44 201 LEU A CA 1
ATOM 1643 C C . LEU A 1 201 ? 10.894 17.394 3.796 1.00 78.44 201 LEU A C 1
ATOM 1645 O O . LEU A 1 201 ? 9.804 17.834 3.427 1.00 78.44 201 LEU A O 1
ATOM 1649 N N . LEU A 1 202 ? 11.141 17.132 5.082 1.00 80.19 202 LEU A N 1
ATOM 1650 C CA . LEU A 1 202 ? 10.197 17.400 6.177 1.00 80.19 202 LEU A CA 1
ATOM 1651 C C . LEU A 1 202 ? 10.093 18.886 6.548 1.00 80.19 202 LEU A C 1
ATOM 1653 O O . LEU A 1 202 ? 9.092 19.310 7.135 1.00 80.19 202 LEU A O 1
ATOM 1657 N N . ASN A 1 203 ? 11.101 19.678 6.180 1.00 80.25 203 ASN A N 1
ATOM 1658 C CA . ASN A 1 203 ? 11.096 21.133 6.339 1.00 80.25 203 ASN A CA 1
ATOM 1659 C C . ASN A 1 203 ? 10.210 21.846 5.308 1.00 80.25 203 ASN A C 1
ATOM 1661 O O . ASN A 1 203 ? 10.035 23.062 5.382 1.00 80.25 203 ASN A O 1
ATOM 1665 N N . CYS A 1 204 ? 9.638 21.121 4.343 1.00 80.62 204 CYS A N 1
ATOM 1666 C CA . CYS A 1 204 ? 8.622 21.687 3.468 1.00 80.62 204 CYS A CA 1
ATOM 1667 C C . CYS A 1 204 ? 7.347 22.053 4.253 1.00 80.62 204 CYS A C 1
ATOM 1669 O O . CYS A 1 204 ? 7.076 21.539 5.346 1.00 80.62 204 CYS A O 1
ATOM 1671 N N . LYS A 1 205 ? 6.563 22.964 3.663 1.00 85.00 205 LYS A N 1
ATOM 1672 C CA . LYS A 1 205 ? 5.339 23.520 4.249 1.00 85.00 205 LYS A CA 1
ATOM 1673 C C . LYS A 1 205 ? 4.398 22.405 4.713 1.00 85.00 205 LYS A C 1
ATOM 1675 O O . LYS A 1 205 ? 4.163 21.447 3.980 1.00 85.00 205 LYS A O 1
ATOM 1680 N N . PHE A 1 206 ? 3.872 22.544 5.929 1.00 87.50 206 PHE A N 1
ATOM 1681 C CA . PHE A 1 206 ? 2.804 21.681 6.417 1.00 87.50 206 PHE A CA 1
ATOM 1682 C C . PHE A 1 206 ? 1.522 21.951 5.622 1.00 87.50 206 PHE A C 1
ATOM 1684 O O . PHE A 1 206 ? 1.092 23.099 5.498 1.00 87.50 206 PHE A O 1
ATOM 1691 N N . GLU A 1 207 ? 0.915 20.902 5.080 1.00 87.38 207 GLU A N 1
ATOM 1692 C CA . GLU A 1 207 ? -0.294 20.996 4.269 1.00 87.38 207 GLU A CA 1
ATOM 1693 C C . GLU A 1 207 ? -1.185 19.777 4.509 1.00 87.38 207 GLU A C 1
ATOM 1695 O O . GLU A 1 207 ? -0.995 18.701 3.943 1.00 87.38 207 GLU A O 1
ATOM 1700 N N . GLN A 1 208 ? -2.185 19.950 5.369 1.00 86.62 208 GLN A N 1
ATOM 1701 C CA . GLN A 1 208 ? -3.159 18.907 5.655 1.00 86.62 208 GLN A CA 1
ATOM 1702 C C . GLN A 1 208 ? -4.308 18.962 4.646 1.00 86.62 208 GLN A C 1
ATOM 1704 O O . GLN A 1 208 ? -5.293 19.673 4.839 1.00 86.62 208 GLN A O 1
ATOM 1709 N N . LYS A 1 209 ? -4.179 18.185 3.572 1.00 88.50 209 LYS A N 1
ATOM 1710 C CA . LYS A 1 209 ? -5.188 18.096 2.509 1.00 88.50 209 LYS A CA 1
ATOM 1711 C C . LYS A 1 209 ? -6.371 17.195 2.869 1.00 88.50 209 LYS A C 1
ATOM 1713 O O . LYS A 1 209 ? -7.515 17.521 2.567 1.00 88.50 209 LYS A O 1
ATOM 1718 N N . TYR A 1 210 ? -6.094 16.077 3.534 1.00 93.50 210 TYR A N 1
ATOM 1719 C CA . TYR A 1 210 ? -7.102 15.118 3.979 1.00 93.50 210 TYR A CA 1
ATOM 1720 C C . TYR A 1 210 ? -7.097 15.010 5.497 1.00 93.50 210 TYR A C 1
ATOM 1722 O O . TYR A 1 210 ? -6.049 15.120 6.140 1.00 93.50 210 TYR A O 1
ATOM 1730 N N . LYS A 1 211 ? -8.272 14.766 6.077 1.00 94.19 211 LYS A N 1
ATOM 1731 C CA . LYS A 1 211 ? -8.436 14.580 7.517 1.00 94.19 211 LYS A CA 1
ATOM 1732 C C . LYS A 1 211 ? -8.992 13.194 7.797 1.00 94.19 211 LYS A C 1
ATOM 1734 O O . LYS A 1 211 ? -10.143 12.912 7.483 1.00 94.19 211 LYS A O 1
ATOM 1739 N N . LEU A 1 212 ? -8.192 12.358 8.449 1.00 94.38 212 LEU A N 1
ATOM 1740 C CA . LEU A 1 212 ? -8.616 11.033 8.868 1.00 94.38 212 LEU A CA 1
ATOM 1741 C C . LEU A 1 212 ? -9.651 11.144 9.995 1.00 94.38 212 LEU A C 1
ATOM 1743 O O . LEU A 1 212 ? -9.386 11.712 11.059 1.00 94.38 212 LEU A O 1
ATOM 1747 N N . LYS A 1 213 ? -10.840 10.589 9.766 1.00 90.44 213 LYS A N 1
ATOM 1748 C CA . LYS A 1 213 ? -11.898 10.459 10.767 1.00 90.44 213 LYS A CA 1
ATOM 1749 C C . LYS A 1 213 ? -11.487 9.453 11.841 1.00 90.44 213 LYS A C 1
ATOM 1751 O O . LYS A 1 213 ? -10.977 8.374 11.542 1.00 90.44 213 LYS A O 1
ATOM 1756 N N . ASN A 1 214 ? -11.741 9.787 13.106 1.00 84.81 214 ASN A N 1
ATOM 1757 C CA . ASN A 1 214 ? -11.352 8.941 14.242 1.00 84.81 214 ASN A CA 1
ATOM 1758 C C . ASN A 1 214 ? -12.032 7.567 14.181 1.00 84.81 214 ASN A C 1
ATOM 1760 O O . ASN A 1 214 ? -11.452 6.557 14.574 1.00 84.81 214 ASN A O 1
ATOM 1764 N N . GLU A 1 215 ? -13.261 7.544 13.675 1.00 86.06 215 GLU A N 1
ATOM 1765 C CA . GLU A 1 215 ? -14.114 6.379 13.503 1.00 86.06 215 GLU A CA 1
ATOM 1766 C C . GLU A 1 215 ? -13.411 5.274 12.710 1.00 86.06 215 GLU A C 1
ATOM 1768 O O . GLU A 1 215 ? -13.509 4.112 13.092 1.00 86.06 215 GLU A O 1
ATOM 1773 N N . VAL A 1 216 ? -12.629 5.625 11.682 1.00 91.94 216 VAL A N 1
ATOM 1774 C CA . VAL A 1 216 ? -11.876 4.665 10.855 1.00 91.94 216 VAL A CA 1
ATOM 1775 C C . VAL A 1 216 ? -10.970 3.795 11.721 1.00 91.94 216 VAL A C 1
ATOM 1777 O O . VAL A 1 216 ? -11.032 2.568 11.670 1.00 91.94 216 VAL A O 1
ATOM 1780 N N . ASN A 1 217 ? -10.165 4.424 12.574 1.00 93.88 217 ASN A N 1
ATOM 1781 C CA . ASN A 1 217 ? -9.235 3.706 13.434 1.00 93.88 217 ASN A CA 1
ATOM 1782 C C . ASN A 1 217 ? -9.964 2.865 14.498 1.00 93.88 217 ASN A C 1
ATOM 1784 O O . ASN A 1 217 ? -9.518 1.763 14.812 1.00 93.88 217 ASN A O 1
ATOM 1788 N N . PHE A 1 218 ? -11.103 3.330 15.025 1.00 90.19 218 PHE A N 1
ATOM 1789 C CA . PHE A 1 218 ? -11.932 2.514 15.924 1.00 90.19 218 PHE A CA 1
ATOM 1790 C C . PHE A 1 218 ? -12.487 1.267 15.224 1.00 90.19 218 PHE A C 1
ATOM 1792 O O . PHE A 1 218 ? -12.485 0.188 15.818 1.00 90.19 218 PHE A O 1
ATOM 1799 N N . LEU A 1 219 ? -12.934 1.394 13.972 1.00 89.12 219 LEU A N 1
ATOM 1800 C CA . LEU A 1 219 ? -13.464 0.277 13.189 1.00 89.12 219 LEU A CA 1
ATOM 1801 C C . LEU A 1 219 ? -12.399 -0.785 12.934 1.00 89.12 219 LEU A C 1
ATOM 1803 O O . LEU A 1 219 ? -12.638 -1.960 13.209 1.00 89.12 219 LEU A O 1
ATOM 1807 N N . ILE A 1 220 ? -11.222 -0.367 12.465 1.00 93.94 220 ILE A N 1
ATOM 1808 C CA . ILE A 1 220 ? -10.102 -1.280 12.221 1.00 93.94 220 ILE A CA 1
ATOM 1809 C C . ILE A 1 220 ? -9.690 -1.956 13.534 1.00 93.94 220 ILE A C 1
ATOM 1811 O O . ILE A 1 220 ? -9.576 -3.179 13.574 1.00 93.94 220 ILE A O 1
ATOM 1815 N N . LEU A 1 221 ? -9.540 -1.199 14.631 1.00 93.50 221 LEU A N 1
ATOM 1816 C CA . LEU A 1 221 ? -9.170 -1.764 15.933 1.00 93.50 221 LEU A CA 1
ATOM 1817 C C . LEU A 1 221 ? -10.166 -2.827 16.407 1.00 93.50 221 LEU A C 1
ATOM 1819 O O . LEU A 1 221 ? -9.748 -3.893 16.852 1.00 93.50 221 LEU A O 1
ATOM 1823 N N . ASN A 1 222 ? -11.470 -2.561 16.300 1.00 88.38 222 ASN A N 1
ATOM 1824 C CA . ASN A 1 222 ? -12.498 -3.527 16.691 1.00 88.38 222 ASN A CA 1
ATOM 1825 C C . ASN A 1 222 ? -12.390 -4.819 15.876 1.00 88.38 222 ASN A C 1
ATOM 1827 O O . ASN A 1 222 ? -12.399 -5.904 16.450 1.00 88.38 222 ASN A O 1
ATOM 1831 N N . LYS A 1 223 ? -12.210 -4.716 14.554 1.00 91.25 223 LYS A N 1
ATOM 1832 C CA . LYS A 1 223 ? -12.082 -5.898 13.694 1.00 91.25 223 LYS A CA 1
ATOM 1833 C C . LYS A 1 223 ? -10.787 -6.673 13.941 1.00 91.25 223 LYS A C 1
ATOM 1835 O O . LYS A 1 223 ? -10.826 -7.900 13.952 1.00 91.25 223 LYS A O 1
ATOM 1840 N N . ILE A 1 224 ? -9.669 -5.987 14.195 1.00 93.75 224 ILE A N 1
ATOM 1841 C CA . ILE A 1 224 ? -8.418 -6.636 14.615 1.00 93.75 224 ILE A CA 1
ATOM 1842 C C . ILE A 1 224 ? -8.633 -7.382 15.931 1.00 93.75 224 ILE A C 1
ATOM 1844 O O . ILE A 1 224 ? -8.250 -8.536 16.038 1.00 93.75 224 ILE A O 1
ATOM 1848 N N . ILE A 1 225 ? -9.287 -6.773 16.919 1.00 90.50 225 ILE A N 1
ATOM 1849 C CA . ILE A 1 225 ? -9.566 -7.425 18.206 1.00 90.50 225 ILE A CA 1
ATOM 1850 C C . ILE A 1 225 ? -10.448 -8.669 18.045 1.00 90.50 225 ILE A C 1
ATOM 1852 O O . ILE A 1 225 ? -10.243 -9.651 18.761 1.00 90.50 225 ILE A O 1
ATOM 1856 N N . ASP A 1 226 ? -11.421 -8.625 17.134 1.00 87.81 226 ASP A N 1
ATOM 1857 C CA . ASP A 1 226 ? -12.327 -9.742 16.864 1.00 87.81 226 ASP A CA 1
ATOM 1858 C C . ASP A 1 226 ? -11.624 -10.899 16.133 1.00 87.81 226 ASP A C 1
ATOM 1860 O O . ASP A 1 226 ? -11.879 -12.063 16.439 1.00 87.81 226 ASP A O 1
ATOM 1864 N N . LYS A 1 227 ? -10.744 -10.593 15.169 1.00 92.56 227 LYS A N 1
ATOM 1865 C CA . LYS A 1 227 ? -10.082 -11.587 14.301 1.00 92.56 227 LYS A CA 1
ATOM 1866 C C . LYS A 1 227 ? -8.714 -12.051 14.807 1.00 92.56 227 LYS A C 1
ATOM 1868 O O . LYS A 1 227 ? -8.307 -13.165 14.501 1.00 92.56 227 LYS A O 1
ATOM 1873 N N . MET A 1 228 ? -8.020 -11.217 15.576 1.00 93.56 228 MET A N 1
ATOM 1874 C CA . MET A 1 228 ? -6.682 -11.453 16.126 1.00 93.56 228 MET A CA 1
ATOM 1875 C C . MET A 1 228 ? -6.672 -11.219 17.648 1.00 93.56 228 MET A C 1
ATOM 1877 O O . MET A 1 228 ? -6.024 -10.288 18.141 1.00 93.56 228 MET A O 1
ATOM 1881 N N . PRO A 1 229 ? -7.383 -12.045 18.441 1.00 89.00 229 PRO A N 1
ATOM 1882 C CA . PRO A 1 229 ? -7.461 -11.877 19.893 1.00 89.00 229 PRO A CA 1
ATOM 1883 C C . PRO A 1 229 ? -6.095 -11.979 20.594 1.00 89.00 229 PRO A C 1
ATOM 1885 O O . PRO A 1 229 ? -5.941 -11.455 21.697 1.00 89.00 229 PRO A O 1
ATOM 1888 N N . GLN A 1 230 ? -5.079 -12.567 19.953 1.00 89.75 230 GLN A N 1
ATOM 1889 C CA . GLN A 1 230 ? -3.707 -12.617 20.462 1.00 89.75 230 GLN A CA 1
ATOM 1890 C C . GLN A 1 230 ? -3.073 -11.230 20.688 1.00 89.75 230 GLN A C 1
ATOM 1892 O O . GLN A 1 230 ? -2.106 -11.119 21.441 1.00 89.75 230 GLN A O 1
ATOM 1897 N N . ILE A 1 231 ? -3.638 -10.150 20.124 1.00 94.00 231 ILE A N 1
ATOM 1898 C CA . ILE A 1 231 ? -3.188 -8.767 20.371 1.00 94.00 231 ILE A CA 1
ATOM 1899 C C . ILE A 1 231 ? -3.088 -8.426 21.871 1.00 94.00 231 ILE A C 1
ATOM 1901 O O . ILE A 1 231 ? -2.223 -7.650 22.273 1.00 94.00 231 ILE A O 1
ATOM 1905 N N . PHE A 1 232 ? -3.937 -9.008 22.729 1.00 90.56 232 PHE A N 1
ATOM 1906 C CA . PHE A 1 232 ? -3.905 -8.735 24.174 1.00 90.56 232 PHE A CA 1
ATOM 1907 C C . PHE A 1 232 ? -2.710 -9.366 24.894 1.00 90.56 232 PHE A C 1
ATOM 1909 O O . PHE A 1 232 ? -2.339 -8.891 25.974 1.0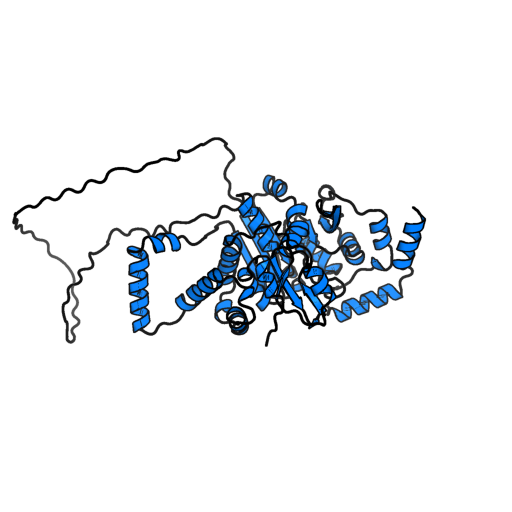0 90.56 232 PHE A O 1
ATOM 1916 N N . GLU A 1 233 ? -2.131 -10.411 24.306 1.00 90.81 233 GLU A N 1
ATOM 1917 C CA . GLU A 1 233 ? -1.042 -11.217 24.861 1.00 90.81 233 GLU A CA 1
ATOM 1918 C C . GLU A 1 233 ? 0.320 -10.853 24.248 1.00 90.81 233 GLU A C 1
ATOM 1920 O O . GLU A 1 233 ? 1.365 -11.186 24.812 1.00 90.81 233 GLU A O 1
ATOM 1925 N N . ASN A 1 234 ? 0.325 -10.117 23.132 1.00 93.75 234 ASN A N 1
ATOM 1926 C CA . ASN A 1 234 ? 1.542 -9.691 22.454 1.00 93.75 234 ASN A CA 1
ATOM 1927 C C . ASN A 1 234 ? 2.300 -8.620 23.269 1.00 93.75 234 ASN A C 1
ATOM 1929 O O . ASN A 1 234 ? 1.969 -7.430 23.259 1.00 93.75 234 ASN A O 1
ATOM 1933 N N . LYS A 1 235 ? 3.348 -9.060 23.978 1.00 92.88 235 LYS A N 1
ATOM 1934 C CA . LYS A 1 235 ? 4.179 -8.211 24.850 1.00 92.88 235 LYS A CA 1
ATOM 1935 C C . LYS A 1 235 ? 4.925 -7.122 24.082 1.00 92.88 235 LYS A C 1
ATOM 1937 O O . LYS A 1 235 ? 4.962 -5.987 24.540 1.00 92.88 235 LYS A O 1
ATOM 1942 N N . VAL A 1 236 ? 5.472 -7.445 22.907 1.00 94.81 236 VAL A N 1
ATOM 1943 C CA . VAL A 1 236 ? 6.248 -6.494 22.091 1.00 94.81 236 VAL A CA 1
ATOM 1944 C C . VAL A 1 236 ? 5.357 -5.339 21.634 1.00 94.81 236 VAL A C 1
ATOM 1946 O O . VAL A 1 236 ? 5.719 -4.172 21.782 1.00 94.81 236 VAL A O 1
ATOM 1949 N N . PHE A 1 237 ? 4.158 -5.658 21.146 1.00 95.31 237 PHE A N 1
ATOM 1950 C CA . PHE A 1 237 ? 3.149 -4.665 20.792 1.00 95.31 237 PHE A CA 1
ATOM 1951 C C . PHE A 1 237 ? 2.798 -3.761 21.987 1.00 95.31 237 PHE A C 1
ATOM 1953 O O . PHE A 1 237 ? 2.799 -2.533 21.865 1.00 95.31 237 PHE A O 1
ATOM 1960 N N . GLU A 1 238 ? 2.534 -4.343 23.160 1.00 93.38 238 GLU A N 1
ATOM 1961 C CA . GLU A 1 238 ? 2.165 -3.581 24.357 1.00 93.38 238 GLU A CA 1
ATOM 1962 C C . GLU A 1 238 ? 3.299 -2.673 24.860 1.00 93.38 238 GLU A C 1
ATOM 1964 O O . GLU A 1 238 ? 3.055 -1.518 25.235 1.00 93.38 238 GLU A O 1
ATOM 1969 N N . GLU A 1 239 ? 4.539 -3.157 24.835 1.00 94.50 239 GLU A N 1
ATOM 1970 C CA . GLU A 1 239 ? 5.730 -2.375 25.170 1.00 94.50 239 GLU A CA 1
ATOM 1971 C C . GLU A 1 239 ? 5.845 -1.138 24.269 1.00 94.50 239 GLU A C 1
ATOM 1973 O O . GLU A 1 239 ? 6.044 -0.021 24.759 1.00 94.50 239 GLU A O 1
ATOM 1978 N N . ILE A 1 240 ? 5.638 -1.298 22.958 1.00 95.19 240 ILE A N 1
ATOM 1979 C CA . ILE A 1 240 ? 5.669 -0.185 22.001 1.00 95.19 240 ILE A CA 1
ATOM 1980 C C . ILE A 1 240 ? 4.514 0.788 22.259 1.00 95.19 240 ILE A C 1
ATOM 1982 O O . ILE A 1 240 ? 4.744 1.996 22.364 1.00 95.19 240 ILE A O 1
ATOM 1986 N N . LEU A 1 241 ? 3.287 0.285 22.418 1.00 95.19 241 LEU A N 1
ATOM 1987 C CA . LEU A 1 241 ? 2.084 1.106 22.589 1.00 95.19 241 LEU A CA 1
ATOM 1988 C C . LEU A 1 241 ? 2.123 1.969 23.866 1.00 95.19 241 LEU A C 1
ATOM 1990 O O . LEU A 1 241 ? 1.581 3.084 23.916 1.00 95.19 241 LEU A O 1
ATOM 1994 N N . THR A 1 242 ? 2.756 1.458 24.923 1.00 93.31 242 THR A N 1
ATOM 1995 C CA . THR A 1 242 ? 2.870 2.136 26.225 1.00 93.31 242 THR A CA 1
ATOM 1996 C C . THR A 1 242 ? 4.122 3.009 26.349 1.00 93.31 242 THR A C 1
ATOM 1998 O O . THR A 1 242 ? 4.137 3.960 27.153 1.00 93.31 242 THR A O 1
ATOM 2001 N N . SER A 1 243 ? 5.130 2.754 25.508 1.00 92.88 243 SER A N 1
ATOM 2002 C CA . SER A 1 243 ? 6.407 3.463 25.486 1.00 92.88 243 SER A CA 1
ATOM 2003 C C . SER A 1 243 ? 6.240 4.979 25.428 1.00 92.88 243 SER A C 1
ATOM 2005 O O . SER A 1 243 ? 5.497 5.542 24.617 1.00 92.88 243 SER A O 1
ATOM 2007 N N . ARG A 1 244 ? 6.995 5.685 26.278 1.00 91.69 244 ARG A N 1
ATOM 2008 C CA . ARG A 1 244 ? 7.059 7.154 26.253 1.00 91.69 244 ARG A CA 1
ATOM 2009 C C . ARG A 1 244 ? 7.675 7.670 24.949 1.00 91.69 244 ARG A C 1
ATOM 2011 O O . ARG A 1 244 ? 7.295 8.755 24.522 1.00 91.69 244 ARG A O 1
ATOM 2018 N N . LYS A 1 245 ? 8.566 6.890 24.319 1.00 90.38 245 LYS A N 1
ATOM 2019 C CA . LYS A 1 245 ? 9.250 7.241 23.063 1.00 90.38 245 LYS A CA 1
ATOM 2020 C C . LYS A 1 245 ? 8.256 7.444 21.916 1.00 90.38 245 LYS A C 1
ATOM 2022 O O . LYS A 1 245 ? 8.368 8.423 21.190 1.00 90.38 245 LYS A O 1
ATOM 2027 N N . TYR A 1 246 ? 7.266 6.559 21.792 1.00 92.50 246 TYR A N 1
ATOM 2028 C CA . TYR A 1 246 ? 6.335 6.539 20.652 1.00 92.50 246 TYR A CA 1
ATOM 2029 C C . TYR A 1 246 ? 4.981 7.190 20.943 1.00 92.50 246 TYR A C 1
ATOM 2031 O O . TYR A 1 246 ? 4.201 7.456 20.035 1.00 92.50 246 TYR A O 1
ATOM 2039 N N . ARG A 1 247 ? 4.711 7.509 22.213 1.00 93.50 247 ARG A N 1
ATOM 2040 C CA . ARG A 1 247 ? 3.432 8.048 22.693 1.00 93.50 247 ARG A CA 1
ATOM 2041 C C . ARG A 1 247 ? 2.892 9.235 21.894 1.00 93.50 247 ARG A C 1
ATOM 2043 O O . ARG A 1 247 ? 1.678 9.367 21.797 1.00 93.50 247 ARG A O 1
ATOM 2050 N N . ALA A 1 248 ? 3.765 10.101 21.379 1.00 95.19 248 ALA A N 1
ATOM 2051 C CA . ALA A 1 248 ? 3.362 11.286 20.623 1.00 95.19 248 ALA A CA 1
ATOM 2052 C C . ALA A 1 248 ? 2.655 10.940 19.300 1.00 95.19 248 ALA A C 1
ATOM 2054 O O . ALA A 1 248 ? 1.784 11.694 18.874 1.00 95.19 248 ALA A O 1
ATOM 2055 N N . PHE A 1 249 ? 2.988 9.794 18.703 1.00 95.94 249 PHE A N 1
ATOM 2056 C CA . PHE A 1 249 ? 2.475 9.318 17.415 1.00 95.94 249 PHE A CA 1
ATOM 2057 C C . PHE A 1 249 ? 1.188 8.497 17.546 1.00 95.94 249 PHE A C 1
ATOM 2059 O O . PHE A 1 249 ? 0.538 8.209 16.543 1.00 95.94 249 PHE A O 1
ATOM 2066 N N . PHE A 1 250 ? 0.800 8.142 18.776 1.00 96.75 250 PHE A N 1
ATOM 2067 C CA . PHE A 1 250 ? -0.381 7.330 19.039 1.00 96.75 250 PHE A CA 1
ATOM 2068 C C . PHE A 1 250 ? -1.550 8.138 19.600 1.00 96.75 250 PHE A C 1
ATOM 2070 O O . PHE A 1 250 ? -1.387 8.977 20.490 1.00 96.75 250 PHE A O 1
ATOM 2077 N N . ASP A 1 251 ? -2.756 7.815 19.144 1.00 94.81 251 ASP A N 1
ATOM 2078 C CA . ASP A 1 251 ? -3.994 8.406 19.633 1.00 94.81 251 ASP A CA 1
ATOM 2079 C C . ASP A 1 251 ? -4.259 7.989 21.092 1.00 94.81 251 ASP A C 1
ATOM 2081 O O . ASP A 1 251 ? -4.245 6.812 21.468 1.00 94.81 251 ASP A O 1
ATOM 2085 N N . SER A 1 252 ? -4.469 8.975 21.965 1.00 91.88 252 SER A N 1
ATOM 2086 C CA . SER A 1 252 ? -4.670 8.738 23.396 1.00 91.88 252 SER A CA 1
ATOM 2087 C C . SER A 1 252 ? -6.015 8.080 23.712 1.00 91.88 252 SER A C 1
ATOM 2089 O O . SER A 1 252 ? -6.079 7.279 24.648 1.00 91.88 252 SER A O 1
ATOM 2091 N N . LYS A 1 253 ? -7.067 8.374 22.938 1.00 87.88 253 LYS A N 1
ATOM 2092 C CA . LYS A 1 253 ? -8.410 7.814 23.122 1.00 87.88 253 LYS A CA 1
ATOM 2093 C C . LYS A 1 253 ? -8.426 6.342 22.735 1.00 87.88 253 LYS A C 1
ATOM 2095 O O . LYS A 1 253 ? -8.921 5.532 23.513 1.00 87.88 253 LYS A O 1
ATOM 2100 N N . LEU A 1 254 ? -7.823 5.978 21.603 1.00 90.31 254 LEU A N 1
ATOM 2101 C CA . LEU A 1 254 ? -7.721 4.582 21.164 1.00 90.31 254 LEU A CA 1
ATOM 2102 C C . LEU A 1 254 ? -6.855 3.743 22.099 1.00 90.31 254 LEU A C 1
ATOM 2104 O O . LEU A 1 254 ? -7.245 2.634 22.459 1.00 90.31 254 LEU A O 1
ATOM 2108 N N . ARG A 1 255 ? -5.735 4.287 22.594 1.00 93.44 255 ARG A N 1
ATOM 2109 C CA . ARG A 1 255 ? -4.949 3.616 23.644 1.00 93.44 255 ARG A CA 1
ATOM 2110 C C . ARG A 1 255 ? -5.760 3.400 24.919 1.00 93.44 255 ARG A C 1
ATOM 2112 O O . ARG A 1 255 ? -5.710 2.318 25.498 1.00 93.44 255 ARG A O 1
ATOM 2119 N N . GLY A 1 256 ? -6.521 4.406 25.353 1.00 84.06 256 GLY A N 1
ATOM 2120 C CA . GLY A 1 256 ? -7.427 4.288 26.498 1.00 84.06 256 GLY A CA 1
ATOM 2121 C C . GLY A 1 256 ? -8.518 3.236 26.280 1.00 84.06 256 GLY A C 1
ATOM 2122 O O . GLY A 1 256 ? -8.791 2.437 27.175 1.00 84.06 256 GLY A O 1
ATOM 2123 N N . TYR A 1 257 ? -9.090 3.188 25.079 1.00 84.69 257 TYR A N 1
ATOM 2124 C CA . TYR A 1 257 ? -10.097 2.207 24.686 1.00 84.69 257 TYR A CA 1
ATOM 2125 C C . TYR A 1 257 ? -9.539 0.779 24.654 1.00 84.69 257 TYR A C 1
ATOM 2127 O O . TYR A 1 257 ? -10.110 -0.115 25.275 1.00 84.69 257 TYR A O 1
ATOM 2135 N N . PHE A 1 258 ? -8.377 0.565 24.035 1.00 87.94 258 PHE A N 1
ATOM 2136 C CA . PHE A 1 258 ? -7.693 -0.729 24.050 1.00 87.94 258 PHE A CA 1
ATOM 2137 C C . PHE A 1 258 ? -7.383 -1.186 25.480 1.00 87.94 258 PHE A C 1
ATOM 2139 O O . PHE A 1 258 ? -7.667 -2.325 25.851 1.00 87.94 258 PHE A O 1
ATOM 2146 N N . LYS A 1 259 ? -6.880 -0.269 26.318 1.00 84.62 259 LYS A N 1
ATOM 2147 C CA . LYS A 1 259 ? -6.629 -0.514 27.741 1.00 84.62 259 LYS A CA 1
ATOM 2148 C C . LYS A 1 259 ? -7.904 -0.983 28.454 1.00 84.62 259 LYS A C 1
ATOM 2150 O O . LYS A 1 259 ? -7.873 -1.975 29.178 1.00 84.62 259 LYS A O 1
ATOM 2155 N N . LEU A 1 260 ? -9.033 -0.308 28.222 1.00 79.81 260 LEU A N 1
ATOM 2156 C CA . LEU A 1 260 ? -10.336 -0.700 28.764 1.00 79.81 260 LEU A CA 1
ATOM 2157 C C . LEU A 1 260 ? -10.732 -2.118 28.326 1.00 79.81 260 LEU A C 1
ATOM 2159 O O . LEU A 1 260 ? -11.125 -2.920 29.172 1.00 79.81 260 LEU A O 1
ATOM 2163 N N . LEU A 1 261 ? -10.619 -2.438 27.033 1.00 78.94 261 LEU A N 1
ATOM 2164 C CA . LEU A 1 261 ? -10.962 -3.760 26.499 1.00 78.94 261 LEU A CA 1
ATOM 2165 C C . LEU A 1 261 ? -10.075 -4.868 27.077 1.00 78.94 261 LEU A C 1
ATOM 2167 O O . LEU A 1 261 ? -10.589 -5.918 27.466 1.00 78.94 261 LEU A O 1
ATOM 2171 N N . LYS A 1 262 ? -8.770 -4.612 27.214 1.00 79.06 262 LYS A N 1
ATOM 2172 C CA . LYS A 1 262 ? -7.824 -5.541 27.838 1.00 79.06 262 LYS A CA 1
ATOM 2173 C C . LYS A 1 262 ? -8.204 -5.838 29.290 1.00 79.06 262 LYS A C 1
ATOM 2175 O O . LYS A 1 262 ? -8.318 -7.000 29.669 1.00 79.06 262 LYS A O 1
ATOM 2180 N N . TYR A 1 263 ? -8.470 -4.805 30.096 1.00 70.31 263 TYR A N 1
ATOM 2181 C CA . TYR A 1 263 ? -8.800 -5.000 31.514 1.00 70.31 263 TYR A CA 1
ATOM 2182 C C . TYR A 1 263 ? -10.202 -5.554 31.761 1.00 70.31 263 TYR A C 1
ATOM 2184 O O . TYR A 1 263 ? -10.381 -6.276 32.738 1.00 70.31 263 TYR A O 1
ATOM 2192 N N . LYS A 1 264 ? -11.173 -5.305 30.870 1.00 61.94 264 LYS A N 1
ATOM 2193 C CA . LYS A 1 264 ? -12.474 -5.997 30.906 1.00 61.94 264 LYS A CA 1
ATOM 2194 C C . LYS A 1 264 ? -12.343 -7.516 30.703 1.00 61.94 264 LYS A C 1
ATOM 2196 O O . LYS A 1 264 ? -13.260 -8.243 31.071 1.00 61.94 264 LYS A O 1
ATOM 2201 N N . ARG A 1 265 ? -11.220 -7.993 30.152 1.00 54.53 265 ARG A N 1
ATOM 2202 C CA . ARG A 1 265 ? -10.897 -9.417 29.951 1.00 54.53 265 ARG A CA 1
ATOM 2203 C C . ARG A 1 265 ? -9.952 -10.003 31.013 1.00 54.53 265 ARG A C 1
ATOM 2205 O O . ARG A 1 265 ? -9.680 -11.199 30.981 1.00 54.53 265 ARG A O 1
ATOM 2212 N N . CYS A 1 266 ? -9.471 -9.216 31.980 1.00 47.25 266 CYS A N 1
ATOM 2213 C CA . CYS A 1 266 ? -8.625 -9.736 33.058 1.00 47.25 266 CYS A CA 1
ATOM 2214 C C . CYS A 1 266 ? -9.443 -10.532 34.093 1.00 47.25 266 CYS A C 1
ATOM 2216 O O . CYS A 1 266 ? -10.522 -10.111 34.510 1.00 47.25 266 CYS A O 1
ATOM 2218 N N . LYS A 1 267 ? -8.898 -11.656 34.586 1.00 48.53 267 LYS A N 1
ATOM 2219 C CA . LYS A 1 267 ? -9.442 -12.367 35.756 1.00 48.53 267 LYS A CA 1
ATOM 2220 C C . LYS A 1 267 ? -9.302 -11.474 36.993 1.00 48.53 267 LYS A C 1
ATOM 2222 O O . LYS A 1 267 ? -8.215 -11.322 37.544 1.00 48.53 267 LYS A O 1
ATOM 2227 N N . TYR A 1 268 ? -10.396 -10.854 37.421 1.00 54.22 268 TYR A N 1
ATOM 2228 C CA . TYR A 1 268 ? -10.424 -10.094 38.667 1.00 54.22 268 TYR A CA 1
ATOM 2229 C C . TYR A 1 268 ? -10.296 -11.022 39.884 1.00 54.22 268 TYR A C 1
ATOM 2231 O O . TYR A 1 268 ? -10.833 -12.133 39.882 1.00 54.22 268 TYR A O 1
ATOM 2239 N N . SER A 1 269 ? -9.675 -10.527 40.961 1.00 55.88 269 SER A N 1
ATOM 2240 C CA . SER A 1 269 ? -9.890 -11.098 42.295 1.00 55.88 269 SER A CA 1
ATOM 2241 C C . SER A 1 269 ? -11.381 -11.049 42.639 1.00 55.88 269 SER A C 1
ATOM 2243 O O . SER A 1 269 ? -12.092 -10.171 42.146 1.00 55.88 269 SER A O 1
ATOM 2245 N N . VAL A 1 270 ? -11.866 -11.965 43.483 1.00 60.44 270 VAL A N 1
ATOM 2246 C CA . VAL A 1 270 ? -13.299 -12.087 43.833 1.00 60.44 270 VAL A CA 1
ATOM 2247 C C . VAL A 1 270 ? -13.917 -10.728 44.192 1.00 60.44 270 VAL A C 1
ATOM 2249 O O . VAL A 1 270 ? -14.944 -10.348 43.635 1.00 60.44 270 VAL A O 1
ATOM 2252 N N . LEU A 1 271 ? -13.226 -9.940 45.019 1.00 64.12 271 LEU A N 1
ATOM 2253 C CA . LEU A 1 271 ? -13.677 -8.621 45.470 1.00 64.12 271 LEU A CA 1
ATOM 2254 C C . LEU A 1 271 ? -13.767 -7.588 44.332 1.00 64.12 271 LEU A C 1
ATOM 2256 O O . LEU A 1 271 ? -14.755 -6.863 44.216 1.00 64.12 271 LEU A O 1
ATOM 2260 N N . ARG A 1 272 ? -12.772 -7.554 43.434 1.00 56.94 272 ARG A N 1
ATOM 2261 C CA . ARG A 1 272 ? -12.827 -6.696 42.240 1.00 56.94 272 ARG A CA 1
ATOM 2262 C C . ARG A 1 272 ? -13.900 -7.157 41.265 1.00 56.94 272 ARG A C 1
ATOM 2264 O O . ARG A 1 272 ? -14.514 -6.315 40.634 1.00 56.94 272 ARG A O 1
ATOM 2271 N N . ARG A 1 273 ? -14.155 -8.460 41.165 1.00 58.56 273 ARG A N 1
ATOM 2272 C CA . ARG A 1 273 ? -15.189 -9.034 40.299 1.00 58.56 273 ARG A CA 1
ATOM 2273 C C . ARG A 1 273 ? -16.580 -8.588 40.738 1.00 58.56 273 ARG A C 1
ATOM 2275 O O . ARG A 1 273 ? -17.370 -8.186 39.893 1.00 58.56 273 ARG A O 1
ATOM 2282 N N . ILE A 1 274 ? -16.830 -8.583 42.048 1.00 60.72 274 ILE A N 1
ATOM 2283 C CA . ILE A 1 274 ? -18.067 -8.069 42.649 1.00 60.72 274 ILE A CA 1
ATOM 2284 C C . ILE A 1 274 ? -18.190 -6.558 42.417 1.00 60.72 274 ILE A C 1
ATOM 2286 O O . ILE A 1 274 ? -19.230 -6.101 41.950 1.00 60.72 274 ILE A O 1
ATOM 2290 N N . MET A 1 275 ? -17.125 -5.780 42.642 1.00 62.88 275 MET A N 1
ATOM 2291 C CA . MET A 1 275 ? -17.159 -4.338 42.363 1.00 62.88 275 MET A CA 1
ATOM 2292 C C . MET A 1 275 ? -17.356 -4.023 40.882 1.00 62.88 275 MET A C 1
ATOM 2294 O O . MET A 1 275 ? -18.135 -3.141 40.549 1.00 62.88 275 MET A O 1
ATOM 2298 N N . SER A 1 276 ? -16.703 -4.752 39.979 1.00 56.97 276 SER A N 1
ATOM 2299 C CA . SER A 1 276 ? -16.897 -4.610 38.536 1.00 56.97 276 SER A CA 1
ATOM 2300 C C . SER A 1 276 ? -18.293 -5.051 38.106 1.00 56.97 276 SER A C 1
ATOM 2302 O O . SER A 1 276 ? -18.865 -4.423 37.226 1.00 56.97 276 SER A O 1
ATOM 2304 N N . PHE A 1 277 ? -18.868 -6.081 38.729 1.00 59.50 277 PHE A N 1
ATOM 2305 C CA . PHE A 1 277 ? -20.247 -6.503 38.493 1.00 59.50 277 PHE A CA 1
ATOM 2306 C C . PHE A 1 277 ? -21.244 -5.418 38.917 1.00 59.50 277 PHE A C 1
ATOM 2308 O O . PHE A 1 277 ? -22.062 -5.004 38.101 1.00 59.50 277 PHE A O 1
ATOM 2315 N N . LEU A 1 278 ? -21.111 -4.872 40.130 1.00 65.12 278 LEU A N 1
ATOM 2316 C CA . LEU A 1 278 ? -21.945 -3.769 40.624 1.00 65.12 278 LEU A CA 1
ATOM 2317 C C . LEU A 1 278 ? -21.759 -2.490 39.799 1.00 65.12 278 LEU A C 1
ATOM 2319 O O . LEU A 1 278 ? -22.734 -1.835 39.441 1.00 65.12 278 LEU A O 1
ATOM 2323 N N . HIS A 1 279 ? -20.519 -2.170 39.428 1.00 61.72 279 HIS A N 1
ATOM 2324 C CA . HIS A 1 279 ? -20.193 -1.074 38.520 1.00 61.72 279 HIS A CA 1
ATOM 2325 C C . HIS A 1 279 ? -20.859 -1.286 37.155 1.00 61.72 279 HIS A C 1
ATOM 2327 O O . HIS A 1 279 ? -21.517 -0.389 36.645 1.00 61.72 279 HIS A O 1
ATOM 2333 N N . ASN A 1 280 ? -20.773 -2.486 36.578 1.00 57.81 280 ASN A N 1
ATOM 2334 C CA . ASN A 1 280 ? -21.412 -2.803 35.303 1.00 57.81 280 ASN A CA 1
ATOM 2335 C C . ASN A 1 280 ? -22.944 -2.749 35.394 1.00 57.81 280 ASN A C 1
ATOM 2337 O O . ASN A 1 280 ? -23.564 -2.268 34.449 1.00 57.81 280 ASN A O 1
ATOM 2341 N N . ILE A 1 281 ? -23.562 -3.171 36.504 1.00 63.44 281 ILE A N 1
ATOM 2342 C CA . ILE A 1 281 ? -25.009 -3.018 36.751 1.00 63.44 281 ILE A CA 1
ATOM 2343 C C . ILE A 1 281 ? -25.383 -1.536 36.827 1.00 63.44 281 ILE A C 1
ATOM 2345 O O . ILE A 1 281 ? -26.276 -1.089 36.109 1.00 63.44 281 ILE A O 1
ATOM 2349 N N . TYR A 1 282 ? -24.665 -0.750 37.632 1.00 65.94 282 TYR A N 1
ATOM 2350 C CA . TYR A 1 282 ? -24.889 0.690 37.754 1.00 65.94 282 TYR A CA 1
ATOM 2351 C C . TYR A 1 282 ? -24.780 1.383 36.391 1.00 65.94 282 TYR A C 1
ATOM 2353 O O . TYR A 1 282 ? -25.665 2.124 35.970 1.00 65.94 282 TYR A O 1
ATOM 2361 N N . TYR A 1 283 ? -23.727 1.096 35.634 1.00 55.16 283 TYR A N 1
ATOM 2362 C CA . TYR A 1 283 ? -23.517 1.734 34.344 1.00 55.16 283 TYR A CA 1
ATOM 2363 C C . TYR A 1 283 ? -24.503 1.249 33.268 1.00 55.16 283 TYR A C 1
ATOM 2365 O O . TYR A 1 283 ? -24.991 2.067 32.492 1.00 55.16 283 TYR A O 1
ATOM 2373 N N . SER A 1 284 ? -24.871 -0.035 33.242 1.00 50.41 284 SER A N 1
ATOM 2374 C CA . SER A 1 284 ? -25.847 -0.569 32.275 1.00 50.41 284 SER A CA 1
ATOM 2375 C C . SER A 1 284 ? -27.283 -0.106 32.535 1.00 50.41 284 SER A C 1
ATOM 2377 O O . SER A 1 284 ? -28.013 0.170 31.581 1.00 50.41 284 SER A O 1
ATOM 2379 N N . HIS A 1 285 ? -27.690 0.036 33.799 1.00 59.38 285 HIS A N 1
ATOM 2380 C CA . HIS A 1 285 ? -29.081 0.329 34.150 1.00 59.38 285 HIS A CA 1
ATOM 2381 C C . HIS A 1 285 ? -29.328 1.779 34.580 1.00 59.38 285 HIS A C 1
ATOM 2383 O O . HIS A 1 285 ? -30.413 2.294 34.303 1.00 59.38 285 HIS A O 1
ATOM 2389 N N . ILE A 1 286 ? -28.339 2.468 35.155 1.00 62.84 286 ILE A N 1
ATOM 2390 C CA . ILE A 1 286 ? -28.510 3.801 35.761 1.00 62.84 286 ILE A CA 1
ATOM 2391 C C . ILE A 1 286 ? -27.835 4.895 34.917 1.00 62.84 286 ILE A C 1
ATOM 2393 O O . ILE A 1 286 ? -28.457 5.916 34.634 1.00 62.84 286 ILE A O 1
ATOM 2397 N N . SER A 1 287 ? -26.606 4.687 34.430 1.00 58.06 287 SER A N 1
ATOM 2398 C CA . SER A 1 287 ? -25.878 5.730 33.685 1.00 58.06 287 SER A CA 1
ATOM 2399 C C . SER A 1 287 ? -26.412 5.947 32.260 1.00 58.06 287 SER A C 1
ATOM 2401 O O . SER A 1 287 ? -26.250 5.115 31.364 1.00 58.06 287 SER A O 1
ATOM 2403 N N . THR A 1 288 ? -26.982 7.125 32.005 1.00 53.94 288 THR A N 1
ATOM 2404 C CA . THR A 1 288 ? -27.389 7.571 30.659 1.00 53.94 288 THR A CA 1
ATOM 2405 C C . THR A 1 288 ? -26.194 7.745 29.718 1.00 53.94 288 THR A C 1
ATOM 2407 O O . THR A 1 288 ? -26.283 7.402 28.537 1.00 53.94 288 THR A O 1
ATOM 2410 N N . SER A 1 289 ? -25.050 8.195 30.238 1.00 48.53 289 SER A N 1
ATOM 2411 C CA . SER A 1 289 ? -23.787 8.340 29.504 1.00 48.53 289 SER A CA 1
ATOM 2412 C C . SER A 1 289 ? -23.251 6.997 29.001 1.00 48.53 289 SER A C 1
ATOM 2414 O O . SER A 1 289 ? -22.778 6.901 27.871 1.00 48.53 289 SER A O 1
ATOM 2416 N N . TYR A 1 290 ? -23.375 5.932 29.798 1.00 50.22 290 TYR A N 1
ATOM 2417 C CA . TYR A 1 290 ? -22.931 4.595 29.400 1.00 50.22 290 TYR A CA 1
ATOM 2418 C C . TYR A 1 290 ? -23.908 3.893 28.469 1.00 50.22 290 TYR A C 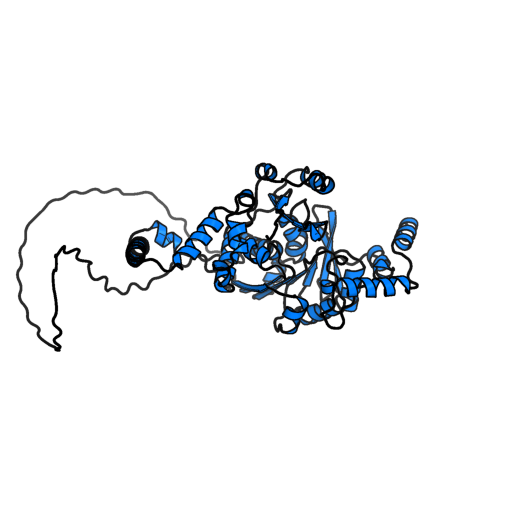1
ATOM 2420 O O . TYR A 1 290 ? -23.463 3.261 27.520 1.00 50.22 290 TYR A O 1
ATOM 2428 N N . LYS A 1 291 ? -25.223 4.079 28.636 1.00 50.69 291 LYS A N 1
ATOM 2429 C CA . LYS A 1 291 ? -26.206 3.629 27.631 1.00 50.69 291 LYS A CA 1
ATOM 2430 C C . LYS A 1 291 ? -25.943 4.246 26.250 1.00 50.69 291 LYS A C 1
ATOM 2432 O O . LYS A 1 291 ? -26.178 3.589 25.246 1.00 50.69 291 LYS A O 1
ATOM 2437 N N . ARG A 1 292 ? -25.404 5.472 26.189 1.00 49.03 292 ARG A N 1
ATOM 2438 C CA . ARG A 1 292 ? -24.924 6.095 24.940 1.00 49.03 292 ARG A CA 1
ATOM 2439 C C . ARG A 1 292 ? -23.584 5.518 24.460 1.00 49.03 292 ARG A C 1
ATOM 2441 O O . ARG A 1 292 ? -23.408 5.367 23.261 1.00 49.03 292 ARG A O 1
ATOM 2448 N N . ALA A 1 293 ? -22.670 5.160 25.366 1.00 46.56 293 ALA A N 1
ATOM 2449 C CA . ALA A 1 293 ? -21.357 4.587 25.035 1.00 46.56 293 ALA A CA 1
ATOM 2450 C C . ALA A 1 293 ? -21.386 3.090 24.643 1.00 46.56 293 ALA A C 1
ATOM 2452 O O . ALA A 1 293 ? -20.518 2.633 23.905 1.00 46.56 293 ALA A O 1
ATOM 2453 N N . VAL A 1 294 ? -22.375 2.326 25.128 1.00 43.94 294 VAL A N 1
ATOM 2454 C CA . VAL A 1 294 ? -22.631 0.913 24.769 1.00 43.94 294 VAL A CA 1
ATOM 2455 C C . VAL A 1 294 ? -23.228 0.772 23.369 1.00 43.94 294 VAL A C 1
ATOM 2457 O O . VAL A 1 294 ? -23.237 -0.332 22.826 1.00 43.94 294 VAL A O 1
ATOM 2460 N N . ASN A 1 295 ? -23.644 1.879 22.746 1.00 46.62 295 ASN A N 1
ATOM 2461 C CA . ASN A 1 295 ? -23.885 1.937 21.308 1.00 46.62 295 ASN A CA 1
ATOM 2462 C C . ASN A 1 295 ? -22.530 1.854 20.589 1.00 46.62 295 ASN A C 1
ATOM 2464 O O . ASN A 1 295 ? -22.019 2.840 20.060 1.00 46.62 295 ASN A O 1
ATOM 2468 N N . CYS A 1 296 ? -21.883 0.692 20.668 1.00 50.03 296 CYS A N 1
ATOM 2469 C CA . CYS A 1 296 ? -20.637 0.434 19.977 1.00 50.03 296 CYS A CA 1
ATOM 2470 C C . CYS A 1 296 ? -20.891 0.526 18.474 1.00 50.03 296 CYS A C 1
ATOM 2472 O O . CYS A 1 296 ? -21.897 0.023 17.977 1.00 50.03 296 CYS A O 1
ATOM 2474 N N . PHE A 1 297 ? -19.954 1.158 17.773 1.00 52.47 297 PHE A N 1
ATOM 2475 C CA . PHE A 1 297 ? -19.899 1.208 16.321 1.00 52.47 297 PHE A CA 1
ATOM 2476 C C . PHE A 1 297 ? -19.913 -0.217 15.759 1.00 52.47 297 PHE A C 1
ATOM 2478 O O . PHE A 1 297 ? -18.879 -0.886 15.724 1.00 52.47 297 PHE A O 1
ATOM 2485 N N . LYS A 1 298 ? -21.087 -0.698 15.356 1.00 53.03 298 LYS A N 1
ATOM 2486 C CA . LYS A 1 298 ? -21.218 -1.912 14.563 1.00 53.03 298 LYS A CA 1
ATOM 2487 C C . LYS A 1 298 ? -21.601 -1.493 13.163 1.00 53.03 298 LYS A C 1
ATOM 2489 O O . LYS A 1 298 ? -22.628 -0.861 12.945 1.00 53.03 298 LYS A O 1
ATOM 2494 N N . ILE A 1 299 ? -20.717 -1.825 12.237 1.00 63.19 299 ILE A N 1
ATOM 2495 C CA . ILE A 1 299 ? -20.997 -1.743 10.815 1.00 63.19 299 ILE A CA 1
ATOM 2496 C C . ILE A 1 299 ? -21.204 -3.179 10.372 1.00 63.19 299 ILE A C 1
ATOM 2498 O O . ILE A 1 299 ? -20.242 -3.949 10.286 1.00 63.19 299 ILE A O 1
ATOM 2502 N N . ASP A 1 300 ? -22.468 -3.538 10.170 1.00 64.44 300 ASP A N 1
ATOM 2503 C CA . ASP A 1 300 ? -22.856 -4.899 9.798 1.00 64.44 300 ASP A CA 1
ATOM 2504 C C . ASP A 1 300 ? -22.368 -5.243 8.378 1.00 64.44 300 ASP A C 1
ATOM 2506 O O . ASP A 1 300 ? -22.040 -6.393 8.097 1.00 64.44 300 ASP A O 1
ATOM 2510 N N . ASN A 1 301 ? -22.161 -4.233 7.527 1.00 82.62 301 ASN A N 1
ATOM 2511 C CA . ASN A 1 301 ? -21.703 -4.402 6.144 1.00 82.62 301 ASN A CA 1
ATOM 2512 C C . ASN A 1 301 ? -20.207 -4.152 5.937 1.00 82.62 301 ASN A C 1
ATOM 2514 O O . ASN A 1 301 ? -19.781 -3.851 4.826 1.00 82.62 301 ASN A O 1
ATOM 2518 N N . PHE A 1 302 ? -19.398 -4.265 6.993 1.00 89.38 302 PHE A N 1
ATOM 2519 C CA . PHE A 1 302 ? -17.945 -4.163 6.892 1.00 89.38 302 PHE A CA 1
ATOM 2520 C C . PHE A 1 302 ? -17.266 -5.409 7.456 1.00 89.38 302 PHE A C 1
ATOM 2522 O O . PHE A 1 302 ? -17.343 -5.705 8.654 1.00 89.38 302 PHE A O 1
ATOM 2529 N N . ILE A 1 303 ? -16.554 -6.121 6.591 1.00 93.00 303 ILE A N 1
ATOM 2530 C CA . ILE A 1 303 ? -15.713 -7.262 6.928 1.00 93.00 303 ILE A CA 1
ATOM 2531 C C . ILE A 1 303 ? -14.260 -6.854 6.705 1.00 93.00 303 ILE A C 1
ATOM 2533 O O . ILE A 1 303 ? -13.897 -6.352 5.645 1.00 93.00 303 ILE A O 1
ATOM 2537 N N . PHE A 1 304 ? -13.434 -7.084 7.720 1.00 94.81 304 PHE A N 1
ATOM 2538 C CA . PHE A 1 304 ? -11.993 -6.888 7.660 1.00 94.81 304 PHE A CA 1
ATOM 2539 C C . PHE A 1 304 ? -11.322 -8.195 8.068 1.00 94.81 304 PHE A C 1
ATOM 2541 O O . PHE A 1 304 ? -11.598 -8.720 9.152 1.00 94.81 304 PHE A O 1
ATOM 2548 N N . GLU A 1 305 ? -10.486 -8.726 7.186 1.00 95.69 305 GLU A N 1
ATOM 2549 C CA . GLU A 1 305 ? -9.715 -9.948 7.376 1.00 95.69 305 GLU A CA 1
ATOM 2550 C C . GLU A 1 305 ? -8.227 -9.610 7.447 1.00 95.69 305 GLU A C 1
ATOM 2552 O O . GLU A 1 305 ? -7.556 -9.534 6.415 1.00 95.69 305 GLU A O 1
ATOM 2557 N N . PRO A 1 306 ? -7.701 -9.377 8.660 1.00 95.12 306 PRO A N 1
ATOM 2558 C CA . PRO A 1 306 ? -6.274 -9.215 8.848 1.00 95.12 306 PRO A CA 1
ATOM 2559 C C . PRO A 1 306 ? -5.584 -10.578 8.783 1.00 95.12 306 PRO A C 1
ATOM 2561 O O . PRO A 1 306 ? -6.009 -11.528 9.447 1.00 95.12 306 PRO A O 1
ATOM 2564 N N . LYS A 1 307 ? -4.507 -10.679 8.007 1.00 94.62 307 LYS A N 1
ATOM 2565 C CA . LYS A 1 307 ? -3.686 -11.889 7.926 1.00 94.62 307 LYS A CA 1
ATOM 2566 C C . LYS A 1 307 ? -2.215 -11.506 7.886 1.00 94.62 307 LYS A C 1
ATOM 2568 O O . LYS A 1 307 ? -1.791 -10.694 7.068 1.00 94.62 307 LYS A O 1
ATOM 2573 N N . THR A 1 308 ? -1.445 -12.111 8.782 1.00 94.00 308 THR A N 1
ATOM 2574 C CA . THR A 1 308 ? 0.001 -11.935 8.838 1.00 94.00 308 THR A CA 1
ATOM 2575 C C . THR A 1 308 ? 0.701 -13.081 8.114 1.00 94.00 308 THR A C 1
ATOM 2577 O O . THR A 1 308 ? 0.303 -14.240 8.245 1.00 94.00 308 THR A O 1
ATOM 2580 N N . GLY A 1 309 ? 1.722 -12.771 7.319 1.00 93.38 309 GLY A N 1
ATOM 2581 C CA . GLY A 1 309 ? 2.494 -13.751 6.562 1.00 93.38 309 GLY A CA 1
ATOM 2582 C C . GLY A 1 309 ? 2.744 -13.358 5.108 1.00 93.38 309 GLY A C 1
ATOM 2583 O O . GLY A 1 309 ? 2.395 -12.270 4.654 1.00 93.38 309 GLY A O 1
ATOM 2584 N N . ASP A 1 310 ? 3.402 -14.265 4.381 1.00 94.81 310 ASP A N 1
ATOM 2585 C CA . ASP A 1 310 ? 3.873 -14.003 3.020 1.00 94.81 310 ASP A CA 1
ATOM 2586 C C . ASP A 1 310 ? 2.668 -13.872 2.090 1.00 94.81 310 ASP A C 1
ATOM 2588 O O . ASP A 1 310 ? 1.837 -14.785 2.011 1.00 94.81 310 ASP A O 1
ATOM 2592 N N . ALA A 1 311 ? 2.563 -12.740 1.394 1.00 96.31 311 ALA A N 1
ATOM 2593 C CA . ALA A 1 311 ? 1.454 -12.477 0.487 1.00 96.31 311 ALA A CA 1
ATOM 2594 C C . ALA A 1 311 ? 1.399 -13.507 -0.650 1.00 96.31 311 ALA A C 1
ATOM 2596 O O . ALA A 1 311 ? 0.309 -13.942 -1.012 1.00 96.31 311 ALA A O 1
ATOM 2597 N N . ARG A 1 312 ? 2.554 -13.983 -1.139 1.00 96.31 312 ARG A N 1
ATOM 2598 C CA . ARG A 1 312 ? 2.631 -15.011 -2.190 1.00 96.31 312 ARG A CA 1
ATOM 2599 C C . ARG A 1 312 ? 1.908 -16.285 -1.770 1.00 96.31 312 ARG A C 1
ATOM 2601 O O . ARG A 1 312 ? 1.037 -16.770 -2.478 1.00 96.31 312 ARG A O 1
ATOM 2608 N N . LYS A 1 313 ? 2.209 -16.777 -0.567 1.00 95.25 313 LYS A N 1
ATOM 2609 C CA . LYS A 1 313 ? 1.581 -17.982 -0.001 1.00 95.25 313 LYS A CA 1
ATOM 2610 C C . LYS A 1 313 ? 0.128 -17.737 0.378 1.00 95.25 313 LYS A C 1
ATOM 2612 O O . LYS A 1 313 ? -0.721 -18.595 0.185 1.00 95.25 313 LYS A O 1
ATOM 2617 N N . SER A 1 314 ? -0.157 -16.557 0.920 1.00 94.38 314 SER A N 1
ATOM 2618 C CA . SER A 1 314 ? -1.487 -16.217 1.418 1.00 94.38 314 SER A CA 1
ATOM 2619 C C . SER A 1 314 ? -2.546 -16.159 0.326 1.00 94.38 314 SER A C 1
ATOM 2621 O O . SER A 1 314 ? -3.704 -16.406 0.657 1.00 94.38 314 SER A O 1
ATOM 2623 N N . ILE A 1 315 ? -2.143 -15.816 -0.903 1.00 95.81 315 ILE A N 1
ATOM 2624 C CA . ILE A 1 315 ? -3.021 -15.662 -2.066 1.00 95.81 315 ILE A CA 1
ATOM 2625 C C . ILE A 1 315 ? -3.176 -16.980 -2.838 1.00 95.81 315 ILE A C 1
ATOM 2627 O O . ILE A 1 315 ? -4.243 -17.216 -3.374 1.00 95.81 315 ILE A O 1
ATOM 2631 N N . ILE A 1 316 ? -2.180 -17.877 -2.847 1.00 94.25 316 ILE A N 1
ATOM 2632 C CA . ILE A 1 316 ? -2.303 -19.192 -3.519 1.00 94.25 316 ILE A CA 1
ATOM 2633 C C . ILE A 1 316 ? -3.533 -19.977 -3.031 1.00 94.25 316 ILE A C 1
ATOM 2635 O O . ILE A 1 316 ? -4.234 -20.584 -3.834 1.00 94.25 316 ILE A O 1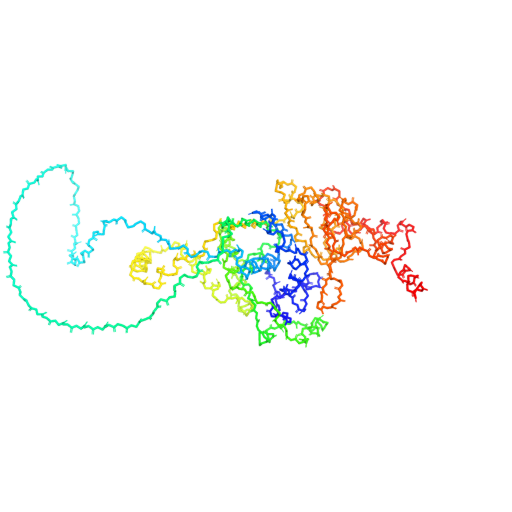
ATOM 2639 N N . ASP A 1 317 ? -3.799 -19.949 -1.723 1.00 87.19 317 ASP A N 1
ATOM 2640 C CA . ASP A 1 317 ? -4.945 -20.644 -1.117 1.00 87.19 317 ASP A CA 1
ATOM 2641 C C . ASP A 1 317 ? -6.222 -19.784 -1.070 1.00 87.19 317 ASP A C 1
ATOM 2643 O O . ASP A 1 317 ? -7.244 -20.201 -0.512 1.00 87.19 317 ASP A O 1
ATOM 2647 N N . ASP A 1 318 ? -6.164 -18.556 -1.588 1.00 93.94 318 ASP A N 1
ATOM 2648 C CA . ASP A 1 318 ? -7.302 -17.653 -1.610 1.00 93.94 318 ASP A CA 1
ATOM 2649 C C . ASP A 1 318 ? -8.275 -18.043 -2.728 1.00 93.94 318 ASP A C 1
ATOM 2651 O O . ASP A 1 318 ? -7.896 -18.510 -3.794 1.00 93.94 318 ASP A O 1
ATOM 2655 N N . LYS A 1 319 ? -9.570 -17.894 -2.456 1.00 93.12 319 LYS A N 1
ATOM 2656 C CA . LYS A 1 319 ? -10.645 -18.176 -3.421 1.00 93.12 319 LYS A CA 1
ATOM 2657 C C . LYS A 1 319 ? -11.432 -16.923 -3.779 1.00 93.12 319 LYS A C 1
ATOM 2659 O O . LYS A 1 319 ? -12.373 -16.990 -4.566 1.00 93.12 319 LYS A O 1
ATOM 2664 N N . GLU A 1 320 ? -11.096 -15.800 -3.154 1.00 95.81 320 GLU A N 1
ATOM 2665 C CA . GLU A 1 320 ? -11.770 -14.533 -3.368 1.00 95.81 320 GLU A CA 1
ATOM 2666 C C . GLU A 1 320 ? -11.247 -13.843 -4.627 1.00 95.81 320 GLU A C 1
ATOM 2668 O O . GLU A 1 320 ? -10.042 -13.751 -4.852 1.00 95.81 320 GLU A O 1
ATOM 2673 N N . LEU A 1 321 ? -12.172 -13.299 -5.413 1.00 97.44 321 LEU A N 1
ATOM 2674 C CA . LEU A 1 321 ? -11.863 -12.305 -6.432 1.00 97.44 321 LEU A CA 1
ATOM 2675 C C . LEU A 1 321 ? -11.994 -10.903 -5.838 1.00 97.44 321 LEU A C 1
ATOM 2677 O O . LEU A 1 321 ? -12.849 -10.649 -4.984 1.00 97.44 321 LEU A O 1
ATOM 2681 N N . TYR A 1 322 ? -11.145 -9.992 -6.298 1.00 98.06 322 TYR A N 1
ATOM 2682 C CA . TYR A 1 322 ? -11.051 -8.635 -5.784 1.00 98.06 322 TYR A CA 1
ATOM 2683 C C . TYR A 1 322 ? -11.382 -7.604 -6.850 1.00 98.06 322 TYR A C 1
ATOM 2685 O O . TYR A 1 322 ? -10.923 -7.674 -7.990 1.00 98.06 322 TYR A O 1
ATOM 2693 N N . ASN A 1 323 ? -12.134 -6.593 -6.433 1.00 97.56 323 ASN A N 1
ATOM 2694 C CA . ASN A 1 323 ? -12.418 -5.411 -7.232 1.00 97.56 323 ASN A CA 1
ATOM 2695 C C . ASN A 1 323 ? -11.195 -4.487 -7.267 1.00 97.56 323 ASN A C 1
ATOM 2697 O O . ASN A 1 323 ? -10.829 -3.944 -8.306 1.00 97.56 323 ASN A O 1
ATOM 2701 N N . LEU A 1 324 ? -10.541 -4.319 -6.115 1.00 98.25 324 LEU A N 1
ATOM 2702 C CA . LEU A 1 324 ? -9.386 -3.443 -5.957 1.00 98.25 324 LEU A CA 1
ATOM 2703 C C . LEU A 1 324 ? -8.248 -4.206 -5.292 1.00 98.25 324 LEU A C 1
ATOM 2705 O O . LEU A 1 324 ? -8.437 -4.823 -4.244 1.00 98.25 324 LEU A O 1
ATOM 2709 N N . ILE A 1 325 ? -7.055 -4.108 -5.865 1.00 98.69 325 ILE A N 1
ATOM 2710 C CA . ILE A 1 325 ? -5.824 -4.578 -5.233 1.00 98.69 325 ILE A CA 1
ATOM 2711 C C . ILE A 1 325 ? -4.920 -3.368 -5.016 1.00 98.69 325 ILE A C 1
ATOM 2713 O O . ILE A 1 325 ? -4.462 -2.735 -5.971 1.00 98.69 325 ILE A O 1
ATOM 2717 N N . PHE A 1 326 ? -4.665 -3.038 -3.754 1.00 98.62 326 PHE A N 1
ATOM 2718 C CA . PHE A 1 326 ? -3.688 -2.029 -3.366 1.00 98.62 326 PHE A CA 1
ATOM 2719 C C . PHE A 1 326 ? -2.349 -2.729 -3.152 1.00 98.62 326 PHE A C 1
ATOM 2721 O O . PHE A 1 326 ? -2.185 -3.495 -2.205 1.00 98.62 326 PHE A O 1
ATOM 2728 N N . LEU A 1 327 ? -1.404 -2.506 -4.069 1.00 98.12 327 LEU A N 1
ATOM 2729 C CA . LEU A 1 327 ? -0.061 -3.074 -3.987 1.00 98.12 327 LEU A CA 1
ATOM 2730 C C . LEU A 1 327 ? 0.934 -1.996 -3.550 1.00 98.12 327 LEU A C 1
ATOM 2732 O O . LEU A 1 327 ? 1.408 -1.202 -4.373 1.00 98.12 327 LEU A O 1
ATOM 2736 N N . ASP A 1 328 ? 1.253 -1.995 -2.257 1.00 94.75 328 ASP A N 1
ATOM 2737 C CA . ASP A 1 328 ? 2.104 -0.992 -1.604 1.00 94.75 328 ASP A CA 1
ATOM 2738 C C . ASP A 1 328 ? 3.320 -1.627 -0.914 1.00 94.75 328 ASP A C 1
ATOM 2740 O O . ASP A 1 328 ? 3.662 -1.345 0.232 1.00 94.75 328 ASP A O 1
ATOM 2744 N N . ALA A 1 329 ? 3.980 -2.542 -1.623 1.00 92.69 329 ALA A N 1
ATOM 2745 C CA . ALA A 1 329 ? 5.205 -3.172 -1.148 1.00 92.69 329 ALA A CA 1
ATOM 2746 C C . ALA A 1 329 ? 6.400 -2.206 -1.179 1.00 92.69 329 ALA A C 1
ATOM 2748 O O . ALA A 1 329 ? 6.392 -1.188 -1.874 1.00 92.69 329 ALA A O 1
ATOM 2749 N N . PHE A 1 330 ? 7.494 -2.559 -0.501 1.00 90.75 330 PHE A N 1
ATOM 2750 C CA . PHE A 1 330 ? 8.783 -1.892 -0.711 1.00 90.75 330 PHE A CA 1
ATOM 2751 C C . PHE A 1 330 ? 9.200 -1.905 -2.183 1.00 90.75 330 PHE A C 1
ATOM 2753 O O . PHE A 1 330 ? 8.746 -2.745 -2.958 1.00 90.75 330 PHE A O 1
ATOM 2760 N N . THR A 1 331 ? 10.103 -0.996 -2.562 1.00 92.31 331 THR A N 1
ATOM 2761 C CA . THR A 1 331 ? 10.519 -0.832 -3.964 1.00 92.31 331 THR A CA 1
ATOM 2762 C C . THR A 1 331 ? 10.948 -2.157 -4.617 1.00 92.31 331 THR A C 1
ATOM 2764 O O . THR A 1 331 ? 11.471 -3.039 -3.929 1.00 92.31 331 THR A O 1
ATOM 2767 N N . PRO A 1 332 ? 10.815 -2.304 -5.951 1.00 94.31 332 PRO A N 1
ATOM 2768 C CA . PRO A 1 332 ? 11.158 -3.553 -6.635 1.00 94.31 332 PRO A CA 1
ATOM 2769 C C . PRO A 1 332 ? 12.586 -4.051 -6.416 1.00 94.31 332 PRO A C 1
ATOM 2771 O O . PRO A 1 332 ? 12.818 -5.251 -6.424 1.00 94.31 332 PRO A O 1
ATOM 2774 N N . ALA A 1 333 ? 13.536 -3.148 -6.168 1.00 92.31 333 ALA A N 1
ATOM 2775 C CA . ALA A 1 333 ? 14.912 -3.517 -5.853 1.00 92.31 333 ALA A CA 1
ATOM 2776 C C . ALA A 1 333 ? 15.086 -4.087 -4.433 1.00 92.31 333 ALA A C 1
ATOM 2778 O O . ALA A 1 333 ? 16.064 -4.778 -4.187 1.00 92.31 333 ALA A O 1
ATOM 2779 N N . LYS A 1 334 ? 14.163 -3.798 -3.505 1.00 90.88 334 LYS A N 1
ATOM 2780 C CA . LYS A 1 334 ? 14.211 -4.253 -2.105 1.00 90.88 334 LYS A CA 1
ATOM 2781 C C . LYS A 1 334 ? 13.334 -5.478 -1.854 1.00 90.88 334 LYS A C 1
ATOM 2783 O O . LYS A 1 334 ? 13.719 -6.361 -1.100 1.00 90.88 334 LYS A O 1
ATOM 2788 N N . CYS A 1 335 ? 12.157 -5.538 -2.477 1.00 92.94 335 CYS A N 1
ATOM 2789 C CA . CYS A 1 335 ? 11.198 -6.632 -2.291 1.00 92.94 335 CYS A CA 1
ATOM 2790 C C . CYS A 1 335 ? 10.733 -7.222 -3.635 1.00 92.94 335 CYS A C 1
ATOM 2792 O O . CYS A 1 335 ? 9.534 -7.260 -3.903 1.00 92.94 335 CYS A O 1
ATOM 2794 N N . PRO A 1 336 ? 11.655 -7.668 -4.509 1.00 96.94 336 PRO A N 1
ATOM 2795 C CA . PRO A 1 336 ? 11.356 -8.120 -5.875 1.00 96.94 336 PRO A CA 1
ATOM 2796 C C . PRO A 1 336 ? 10.321 -9.250 -5.950 1.00 96.94 336 PRO A C 1
ATOM 2798 O O . PRO A 1 336 ? 9.626 -9.361 -6.957 1.00 96.94 336 PRO A O 1
ATOM 2801 N N . ALA A 1 337 ? 10.191 -10.062 -4.895 1.00 97.31 337 ALA A N 1
ATOM 2802 C CA . ALA A 1 337 ? 9.224 -11.151 -4.807 1.00 97.31 337 ALA A CA 1
ATOM 2803 C C . ALA A 1 337 ? 7.784 -10.695 -5.104 1.00 97.31 337 ALA A C 1
ATOM 2805 O O . ALA A 1 337 ? 7.073 -11.357 -5.860 1.00 97.31 337 ALA A O 1
ATOM 2806 N N . LEU A 1 338 ? 7.388 -9.525 -4.587 1.00 97.44 338 LEU A N 1
ATOM 2807 C CA . LEU A 1 338 ? 6.052 -8.941 -4.777 1.00 97.44 338 LEU A CA 1
ATOM 2808 C C . LEU A 1 338 ? 5.917 -8.124 -6.075 1.00 97.44 338 LEU A C 1
ATOM 2810 O O . LEU A 1 338 ? 4.888 -7.494 -6.312 1.00 97.44 338 LEU A O 1
ATOM 2814 N N . TRP A 1 339 ? 6.946 -8.141 -6.927 1.00 98.31 339 TRP A N 1
ATOM 2815 C CA . TRP A 1 339 ? 6.986 -7.469 -8.232 1.00 98.31 339 TRP A CA 1
ATOM 2816 C C . TRP A 1 339 ? 7.402 -8.414 -9.367 1.00 98.31 339 TRP A C 1
ATOM 2818 O O . TRP A 1 339 ? 7.789 -7.958 -10.449 1.00 98.31 339 TRP A O 1
ATOM 2828 N N . SER A 1 340 ? 7.378 -9.721 -9.109 1.00 98.56 340 SER A N 1
ATOM 2829 C CA . SER A 1 340 ? 7.705 -10.752 -10.087 1.00 98.56 340 SER A CA 1
ATOM 2830 C C . SER A 1 340 ? 6.565 -10.957 -11.084 1.00 98.56 340 SER A C 1
ATOM 2832 O O . SER A 1 340 ? 5.394 -10.713 -10.780 1.00 98.56 340 SER A O 1
ATOM 2834 N N . LEU A 1 341 ? 6.903 -11.425 -12.288 1.00 98.75 341 LEU A N 1
ATOM 2835 C CA . LEU A 1 341 ? 5.909 -11.797 -13.297 1.00 98.75 341 LEU A CA 1
ATOM 2836 C C . LEU A 1 341 ? 4.899 -12.809 -12.742 1.00 98.75 341 LEU A C 1
ATOM 2838 O O . LEU A 1 341 ? 3.698 -12.675 -12.963 1.00 98.75 341 LEU A O 1
ATOM 2842 N N . GLU A 1 342 ? 5.378 -13.819 -12.024 1.00 98.62 342 GLU A N 1
ATOM 2843 C CA . GLU A 1 342 ? 4.553 -14.906 -11.509 1.00 98.62 342 GLU A CA 1
ATOM 2844 C C . GLU A 1 342 ? 3.611 -14.431 -10.410 1.00 98.62 342 GLU A C 1
ATOM 2846 O O . GLU A 1 342 ? 2.447 -14.831 -10.392 1.00 98.62 342 GLU A O 1
ATOM 2851 N N . PHE A 1 343 ? 4.054 -13.502 -9.560 1.00 98.69 343 PHE A N 1
ATOM 2852 C CA . PHE A 1 343 ? 3.154 -12.884 -8.597 1.00 98.69 343 PHE A CA 1
ATOM 2853 C C . PHE A 1 343 ? 2.071 -12.055 -9.296 1.00 98.69 343 PHE A C 1
ATOM 2855 O O . PHE A 1 343 ? 0.904 -12.147 -8.931 1.00 98.69 343 PHE A O 1
ATOM 2862 N N . PHE A 1 344 ? 2.402 -11.316 -10.361 1.00 98.81 344 PHE A N 1
ATOM 2863 C CA . PHE A 1 344 ? 1.380 -10.611 -11.141 1.00 98.81 344 PHE A CA 1
ATOM 2864 C C . PHE A 1 344 ? 0.402 -11.547 -11.849 1.00 98.81 344 PHE A C 1
ATOM 2866 O O . PHE A 1 344 ? -0.778 -11.217 -11.916 1.00 98.81 344 PHE A O 1
ATOM 2873 N N . LYS A 1 345 ? 0.842 -12.712 -12.336 1.00 98.69 345 LYS A N 1
ATOM 2874 C CA . LYS A 1 345 ? -0.071 -13.735 -12.872 1.00 98.69 345 LYS A CA 1
ATOM 2875 C C . LYS A 1 345 ? -1.031 -14.244 -11.798 1.00 98.69 345 LYS A C 1
ATOM 2877 O O . LYS A 1 345 ? -2.230 -14.299 -12.045 1.00 98.69 345 LYS A O 1
ATOM 2882 N N . LEU A 1 346 ? -0.530 -14.509 -10.591 1.00 98.50 346 LEU A N 1
ATOM 2883 C CA . LEU A 1 346 ? -1.378 -14.886 -9.460 1.00 98.50 346 LEU A CA 1
ATOM 2884 C C . LEU A 1 346 ? -2.406 -13.789 -9.132 1.00 98.50 346 LEU A C 1
ATOM 2886 O O . LEU A 1 346 ? -3.587 -14.079 -8.948 1.00 98.50 346 LEU A O 1
ATOM 2890 N N . LEU A 1 347 ? -1.989 -12.518 -9.108 1.00 98.62 347 LEU A N 1
ATOM 2891 C CA . LEU A 1 347 ? -2.910 -11.395 -8.898 1.00 98.62 347 LEU A CA 1
ATOM 2892 C C . LEU A 1 347 ? -3.914 -11.241 -10.048 1.00 98.62 347 LEU A C 1
ATOM 2894 O O . LEU A 1 347 ? -5.051 -10.847 -9.805 1.00 98.62 347 LEU A O 1
ATOM 2898 N N . TYR A 1 348 ? -3.526 -11.559 -11.286 1.00 98.56 348 TYR A N 1
ATOM 2899 C CA . TYR A 1 348 ? -4.430 -11.549 -12.436 1.00 98.56 348 TYR A CA 1
ATOM 2900 C C . TYR A 1 348 ? -5.574 -12.540 -12.232 1.00 98.56 348 TYR A C 1
ATOM 2902 O O . TYR A 1 348 ? -6.729 -12.202 -12.476 1.00 98.56 348 TYR A O 1
ATOM 2910 N N . GLU A 1 349 ? -5.289 -13.743 -11.740 1.00 97.88 349 GLU A N 1
ATOM 2911 C CA . GLU A 1 349 ? -6.308 -14.759 -11.452 1.00 97.88 349 GLU A CA 1
ATOM 2912 C C . GLU A 1 349 ? -7.284 -14.317 -10.352 1.00 97.88 349 GLU A C 1
ATOM 2914 O O . GLU A 1 349 ? -8.466 -14.633 -10.434 1.00 97.88 349 GLU A O 1
ATOM 2919 N N . HIS A 1 350 ? -6.819 -13.505 -9.398 1.00 98.19 350 HIS A N 1
ATOM 2920 C CA . HIS A 1 350 ? -7.602 -13.008 -8.261 1.00 98.19 350 HIS A CA 1
ATOM 2921 C C . HIS A 1 350 ? -8.288 -11.656 -8.502 1.00 98.19 350 HIS A C 1
ATOM 2923 O O . HIS A 1 350 ? -8.906 -11.105 -7.592 1.00 98.19 350 HIS A O 1
ATOM 2929 N N . LEU A 1 351 ? -8.187 -11.087 -9.703 1.00 98.31 351 LEU A N 1
ATOM 2930 C CA . LEU A 1 351 ? -8.806 -9.804 -10.027 1.00 98.31 351 LEU A CA 1
ATOM 2931 C C . LEU A 1 351 ? -10.132 -10.003 -10.765 1.00 98.31 351 LEU A C 1
ATOM 2933 O O . LEU A 1 351 ? -10.208 -10.782 -11.716 1.00 98.31 351 LEU A O 1
ATOM 2937 N N . GLU A 1 352 ? -11.163 -9.258 -10.382 1.00 96.94 352 GLU A N 1
ATOM 2938 C CA . GLU A 1 352 ? -12.418 -9.197 -11.135 1.00 96.94 352 GLU A CA 1
ATOM 2939 C C . GLU A 1 352 ? -12.198 -8.662 -12.561 1.00 96.94 352 GLU A C 1
ATOM 2941 O O . GLU A 1 352 ? -11.198 -8.000 -12.861 1.00 96.94 352 GLU A O 1
ATOM 2946 N N . ALA A 1 353 ? -13.133 -8.945 -13.473 1.00 95.31 353 ALA A N 1
ATOM 2947 C CA . ALA A 1 353 ? -13.018 -8.542 -14.881 1.00 95.31 353 ALA A CA 1
ATOM 2948 C C . ALA A 1 353 ? -12.932 -7.014 -15.070 1.00 95.31 353 ALA A C 1
ATOM 2950 O O . ALA A 1 353 ? -12.253 -6.532 -15.980 1.00 95.31 353 ALA A O 1
ATOM 2951 N N . ASP A 1 354 ? -13.596 -6.260 -14.197 1.00 94.50 354 ASP A N 1
ATOM 2952 C CA . ASP A 1 354 ? -13.530 -4.802 -14.122 1.00 94.50 354 ASP A CA 1
ATOM 2953 C C . ASP A 1 354 ? -12.678 -4.293 -12.950 1.00 94.50 354 ASP A C 1
ATOM 2955 O O . ASP A 1 354 ? -12.678 -3.098 -12.641 1.00 94.50 354 ASP A O 1
ATOM 2959 N N . GLY A 1 355 ? -11.941 -5.197 -12.304 1.00 96.12 355 GLY A N 1
ATOM 2960 C CA . GLY A 1 355 ? -11.071 -4.861 -11.200 1.00 96.12 355 GLY A CA 1
ATOM 2961 C C . GLY A 1 355 ? -9.799 -4.151 -11.654 1.00 96.12 355 GLY A C 1
ATOM 2962 O O . GLY A 1 355 ? -9.413 -4.159 -12.832 1.00 96.12 355 GLY A O 1
ATOM 2963 N N . MET A 1 356 ? -9.112 -3.548 -10.687 1.00 97.56 356 MET A N 1
ATOM 2964 C CA . MET A 1 356 ? -7.839 -2.871 -10.917 1.00 97.56 356 MET A CA 1
ATOM 2965 C C . MET A 1 356 ? -6.814 -3.110 -9.812 1.00 97.56 356 MET A C 1
ATOM 2967 O O . MET A 1 356 ? -7.133 -3.150 -8.624 1.00 97.56 356 MET A O 1
ATOM 2971 N N . ILE A 1 357 ? -5.552 -3.193 -10.228 1.00 98.62 357 ILE A N 1
ATOM 2972 C CA . ILE A 1 357 ? -4.385 -3.114 -9.355 1.00 98.62 357 ILE A CA 1
ATOM 2973 C C . ILE A 1 357 ? -3.854 -1.687 -9.404 1.00 98.62 357 ILE A C 1
ATOM 2975 O O . ILE A 1 357 ? -3.619 -1.133 -10.481 1.00 98.62 357 ILE A O 1
ATOM 2979 N N . LEU A 1 358 ? -3.641 -1.105 -8.231 1.00 98.50 358 LEU A N 1
ATOM 2980 C CA . LEU A 1 358 ? -3.145 0.252 -8.050 1.00 98.50 358 LEU A CA 1
ATOM 2981 C C . LEU A 1 358 ? -1.833 0.192 -7.278 1.00 98.50 358 LEU A C 1
ATOM 2983 O O . LEU A 1 358 ? -1.725 -0.517 -6.277 1.00 98.50 358 LEU A O 1
ATOM 2987 N N . THR A 1 359 ? -0.823 0.917 -7.753 1.00 98.00 359 THR A N 1
ATOM 2988 C CA . THR A 1 359 ? 0.480 0.968 -7.089 1.00 98.00 359 THR A CA 1
ATOM 2989 C C . THR A 1 359 ? 1.214 2.272 -7.367 1.00 98.00 359 THR A C 1
ATOM 2991 O O . THR A 1 359 ? 1.086 2.881 -8.434 1.00 98.00 359 THR A O 1
ATOM 2994 N N . TYR A 1 360 ? 2.058 2.683 -6.424 1.00 95.38 360 TYR A N 1
ATOM 2995 C CA . TYR A 1 360 ? 2.939 3.829 -6.608 1.00 95.38 360 TYR A CA 1
ATOM 2996 C C . TYR A 1 360 ? 4.065 3.595 -7.615 1.00 95.38 360 TYR A C 1
ATOM 2998 O O . TYR A 1 360 ? 4.655 4.554 -8.116 1.00 95.38 360 TYR A O 1
ATOM 3006 N N . SER A 1 361 ? 4.418 2.337 -7.880 1.00 95.88 361 SER A N 1
ATOM 3007 C CA . SER A 1 361 ? 5.603 2.024 -8.669 1.00 95.88 361 SER A CA 1
ATOM 3008 C C . SER A 1 361 ? 5.406 2.406 -10.134 1.00 95.88 361 SER A C 1
ATOM 3010 O O . SER A 1 361 ? 4.498 1.923 -10.807 1.00 95.88 361 SER A O 1
ATOM 3012 N N . SER A 1 362 ? 6.290 3.253 -10.660 1.00 95.75 362 SER A N 1
ATOM 3013 C CA . SER A 1 362 ? 6.381 3.601 -12.087 1.00 95.75 362 SER A CA 1
ATOM 3014 C C . SER A 1 362 ? 7.508 2.852 -12.810 1.00 95.75 362 SER A C 1
ATOM 3016 O O . SER A 1 362 ? 7.859 3.192 -13.940 1.00 95.75 362 SER A O 1
ATOM 3018 N N . SER A 1 363 ? 8.086 1.834 -12.161 1.00 97.31 363 SER A N 1
ATOM 3019 C CA . SER A 1 363 ? 9.210 1.058 -12.686 1.00 97.31 363 SER A CA 1
ATOM 3020 C C . SER A 1 363 ? 8.874 0.400 -14.027 1.00 97.31 363 SER A C 1
ATOM 3022 O O . SER A 1 363 ? 7.842 -0.258 -14.173 1.00 97.31 363 SER A O 1
ATOM 3024 N N . ALA A 1 364 ? 9.785 0.529 -14.997 1.00 97.94 364 ALA A N 1
ATOM 3025 C CA . ALA A 1 364 ? 9.656 -0.116 -16.301 1.00 97.94 364 ALA A CA 1
ATOM 3026 C C . ALA A 1 364 ? 9.597 -1.647 -16.174 1.00 97.94 364 ALA A C 1
ATOM 3028 O O . ALA A 1 364 ? 8.801 -2.278 -16.862 1.00 97.94 364 ALA A O 1
ATOM 3029 N N . ALA A 1 365 ? 10.375 -2.231 -15.257 1.00 98.31 365 ALA A N 1
ATOM 3030 C CA . ALA A 1 365 ? 10.341 -3.660 -14.954 1.00 98.31 365 ALA A CA 1
ATOM 3031 C C . ALA A 1 365 ? 8.952 -4.096 -14.462 1.00 98.31 365 ALA A C 1
ATOM 3033 O O . ALA A 1 365 ? 8.402 -5.067 -14.964 1.00 98.31 365 ALA A O 1
ATOM 3034 N N . VAL A 1 366 ? 8.350 -3.340 -13.539 1.00 98.44 366 VAL A N 1
ATOM 3035 C CA . VAL A 1 366 ? 7.014 -3.645 -12.994 1.00 98.44 366 VAL A CA 1
ATOM 3036 C C . VAL A 1 366 ? 5.946 -3.560 -14.077 1.00 98.44 366 VAL A C 1
ATOM 3038 O O . VAL A 1 366 ? 5.166 -4.491 -14.251 1.00 98.44 366 VAL A O 1
ATOM 3041 N N . ARG A 1 367 ? 5.937 -2.470 -14.852 1.00 98.62 367 ARG A N 1
ATOM 3042 C CA . ARG A 1 367 ? 4.979 -2.294 -15.951 1.00 98.62 367 ARG A CA 1
ATOM 3043 C C . ARG A 1 367 ? 5.125 -3.389 -17.002 1.00 98.62 367 ARG A C 1
ATOM 3045 O O . ARG A 1 367 ? 4.120 -3.916 -17.463 1.00 98.62 367 ARG A O 1
ATOM 3052 N N . ASN A 1 368 ? 6.357 -3.770 -17.345 1.00 98.75 368 ASN A N 1
ATOM 3053 C CA . ASN A 1 368 ? 6.590 -4.863 -18.282 1.00 98.75 368 ASN A CA 1
ATOM 3054 C C . ASN A 1 368 ? 6.122 -6.214 -17.720 1.00 98.75 368 ASN A C 1
ATOM 3056 O O . ASN A 1 368 ? 5.515 -6.995 -18.447 1.00 98.75 368 ASN A O 1
ATOM 3060 N N . ALA A 1 369 ? 6.350 -6.479 -16.431 1.00 98.81 369 ALA A N 1
ATOM 3061 C CA . ALA A 1 369 ? 5.858 -7.686 -15.769 1.00 98.81 369 ALA A CA 1
ATOM 3062 C C . ALA A 1 369 ? 4.324 -7.768 -15.818 1.00 98.81 369 ALA A C 1
ATOM 3064 O O . ALA A 1 369 ? 3.782 -8.798 -16.202 1.00 98.81 369 ALA A O 1
ATOM 3065 N N . MET A 1 370 ? 3.626 -6.666 -15.520 1.00 98.81 370 MET A N 1
ATOM 3066 C CA . MET A 1 370 ? 2.164 -6.586 -15.610 1.00 98.81 370 MET A CA 1
ATOM 3067 C C . MET A 1 370 ? 1.657 -6.821 -17.043 1.00 98.81 370 MET A C 1
ATOM 3069 O O . MET A 1 370 ? 0.724 -7.596 -17.239 1.00 98.81 370 MET A O 1
ATOM 3073 N N . LEU A 1 371 ? 2.298 -6.226 -18.058 1.00 98.75 371 LEU A N 1
ATOM 3074 C CA . LEU A 1 371 ? 1.951 -6.484 -19.464 1.00 98.75 371 LEU A CA 1
ATOM 3075 C C . LEU A 1 371 ? 2.116 -7.973 -19.821 1.00 98.75 371 LEU A C 1
ATOM 3077 O O . LEU A 1 371 ? 1.237 -8.563 -20.441 1.00 98.75 371 LEU A O 1
ATOM 3081 N N . ASN A 1 372 ? 3.209 -8.605 -19.378 1.00 98.75 372 ASN A N 1
ATOM 3082 C CA . ASN A 1 372 ? 3.472 -10.030 -19.621 1.00 98.75 372 ASN A CA 1
ATOM 3083 C C . ASN A 1 372 ? 2.584 -10.968 -18.781 1.00 98.75 372 ASN A C 1
ATOM 3085 O O . ASN A 1 372 ? 2.431 -12.138 -19.132 1.00 98.75 372 ASN A O 1
ATOM 3089 N N . ALA A 1 373 ? 1.991 -10.477 -17.691 1.00 98.69 373 ALA A N 1
ATOM 3090 C CA . ALA A 1 373 ? 0.972 -11.189 -16.922 1.00 98.69 373 ALA A CA 1
ATOM 3091 C C . ALA A 1 373 ? -0.427 -11.108 -17.564 1.00 98.69 373 ALA A C 1
ATOM 3093 O O . ALA A 1 373 ? -1.333 -11.795 -17.107 1.00 98.69 373 ALA A O 1
ATOM 3094 N N . GLY A 1 374 ? -0.603 -10.307 -18.624 1.00 98.44 374 GLY A N 1
ATOM 3095 C CA . GLY A 1 374 ? -1.858 -10.185 -19.373 1.00 98.44 374 GLY A CA 1
ATOM 3096 C C . GLY A 1 374 ? -2.689 -8.943 -19.040 1.00 98.44 374 GLY A C 1
ATOM 3097 O O . GLY A 1 374 ? -3.805 -8.809 -19.541 1.00 98.44 374 GLY A O 1
ATOM 3098 N N . PHE A 1 375 ? -2.179 -8.025 -18.214 1.00 98.75 375 PHE A N 1
ATOM 3099 C CA . PHE A 1 375 ? -2.877 -6.775 -17.910 1.00 98.75 375 PHE A CA 1
ATOM 3100 C C . PHE A 1 375 ? -2.737 -5.745 -19.032 1.00 98.75 375 PHE A C 1
ATOM 3102 O O . PHE A 1 375 ? -1.692 -5.623 -19.673 1.00 98.75 375 PHE A O 1
ATOM 3109 N N . PHE A 1 376 ? -3.745 -4.886 -19.160 1.00 98.69 376 PHE A N 1
ATOM 3110 C CA . PHE A 1 376 ? -3.561 -3.556 -19.727 1.00 98.69 376 PHE A CA 1
ATOM 3111 C C . PHE A 1 376 ? -3.010 -2.627 -18.649 1.00 98.69 376 PHE A C 1
ATOM 3113 O O . PHE A 1 376 ? -3.505 -2.611 -17.522 1.00 98.69 376 PHE A O 1
ATOM 3120 N N . VAL A 1 377 ? -1.990 -1.843 -18.994 1.00 98.69 377 VAL A N 1
ATOM 3121 C CA . VAL A 1 377 ? -1.264 -0.994 -18.043 1.00 98.69 377 VAL A CA 1
ATOM 3122 C C . VAL A 1 377 ? -1.389 0.470 -18.444 1.00 98.69 377 VAL A C 1
ATOM 3124 O O . VAL A 1 377 ? -1.196 0.828 -19.605 1.00 98.69 377 VAL A O 1
ATOM 3127 N N . GLY A 1 378 ? -1.676 1.324 -17.466 1.00 98.38 378 GLY A N 1
ATOM 3128 C CA . GLY A 1 378 ? -1.738 2.772 -17.617 1.00 98.38 378 GLY A CA 1
ATOM 3129 C C . GLY A 1 378 ? -1.054 3.505 -16.471 1.00 98.38 378 GLY A C 1
ATOM 3130 O O . GLY A 1 378 ? -0.429 2.913 -15.587 1.00 98.38 378 GLY A O 1
ATOM 3131 N N . LYS A 1 379 ? -1.165 4.830 -16.490 1.00 97.94 379 LYS A N 1
ATOM 3132 C CA . LYS A 1 379 ? -0.550 5.718 -15.505 1.00 97.94 379 LYS A CA 1
ATOM 3133 C C . LYS A 1 379 ? -1.591 6.330 -14.588 1.00 97.94 379 LYS A C 1
ATOM 3135 O O . LYS A 1 379 ? -2.681 6.702 -15.014 1.00 97.94 379 LYS A O 1
ATOM 3140 N N . ILE A 1 380 ? -1.190 6.525 -13.341 1.00 96.75 380 ILE A N 1
ATOM 3141 C CA . ILE A 1 380 ? -1.933 7.349 -12.395 1.00 96.75 380 ILE A CA 1
ATOM 3142 C C . ILE A 1 380 ? -1.448 8.785 -12.540 1.00 96.75 380 ILE A C 1
ATOM 3144 O O . ILE A 1 380 ? -0.255 9.055 -12.380 1.00 96.75 380 ILE A O 1
ATOM 3148 N N . PHE A 1 381 ? -2.365 9.691 -12.864 1.00 94.56 381 PHE A N 1
ATOM 3149 C CA . PHE A 1 381 ? -2.103 11.121 -12.950 1.00 94.56 381 PHE A CA 1
ATOM 3150 C C . PHE A 1 381 ? -2.601 11.818 -11.688 1.00 94.56 381 PHE A C 1
ATOM 3152 O O . PHE A 1 381 ? -3.757 11.665 -11.300 1.00 94.56 381 PHE A O 1
ATOM 3159 N N . ASN A 1 382 ? -1.726 12.597 -11.066 1.00 90.19 382 ASN A N 1
ATOM 3160 C CA . ASN A 1 382 ? -2.069 13.453 -9.950 1.00 90.19 382 ASN A CA 1
ATOM 3161 C C . ASN A 1 382 ? -2.295 14.872 -10.477 1.00 90.19 382 ASN A C 1
ATOM 3163 O O . ASN A 1 382 ? -1.348 15.560 -10.867 1.00 90.19 382 ASN A O 1
ATOM 3167 N N . GLU A 1 383 ? -3.556 15.298 -10.460 1.00 85.06 383 GLU A N 1
ATOM 3168 C CA . GLU A 1 383 ? -3.992 16.593 -10.992 1.00 85.06 383 GLU A CA 1
ATOM 3169 C C . GLU A 1 383 ? -3.365 17.780 -10.255 1.00 85.06 383 GLU A C 1
ATOM 3171 O O . GLU A 1 383 ? -3.087 18.807 -10.864 1.00 85.06 383 GLU A O 1
ATOM 3176 N N . GLN A 1 384 ? -3.068 17.639 -8.963 1.00 80.12 384 GLN A N 1
ATOM 3177 C CA . GLN A 1 384 ? -2.528 18.741 -8.167 1.00 80.12 384 GLN A CA 1
ATOM 3178 C C . GLN A 1 384 ? -1.047 18.981 -8.414 1.00 80.12 384 GLN A C 1
ATOM 3180 O O . GLN A 1 384 ? -0.609 20.118 -8.559 1.00 80.12 384 GLN A O 1
ATOM 3185 N N . SER A 1 385 ? -0.266 17.903 -8.467 1.00 82.56 385 SER A N 1
ATOM 3186 C CA . SER A 1 385 ? 1.161 18.002 -8.787 1.00 82.56 385 SER A CA 1
ATOM 3187 C C . SER A 1 385 ? 1.425 18.100 -10.290 1.00 82.56 385 SER A C 1
ATOM 3189 O O . SER A 1 385 ? 2.576 18.303 -10.684 1.00 82.56 385 SER A O 1
ATOM 3191 N N . ASN A 1 386 ? 0.377 17.958 -11.113 1.00 89.06 386 ASN A N 1
ATOM 3192 C CA . ASN A 1 386 ? 0.424 17.914 -12.573 1.00 89.06 386 ASN A CA 1
ATOM 3193 C C . ASN A 1 386 ? 1.460 16.895 -13.088 1.00 89.06 386 ASN A C 1
ATOM 3195 O O . ASN A 1 386 ? 2.261 17.175 -13.983 1.00 89.06 386 ASN A O 1
ATOM 3199 N N . LYS A 1 387 ? 1.513 15.720 -12.448 1.00 92.38 387 LYS A N 1
ATOM 3200 C CA . LYS A 1 387 ? 2.529 14.684 -12.690 1.00 92.38 387 LYS A CA 1
ATOM 3201 C C . LYS A 1 387 ? 1.932 13.288 -12.601 1.00 92.38 387 LYS A C 1
ATOM 3203 O O . LYS A 1 387 ? 0.972 13.044 -11.878 1.00 92.38 387 LYS A O 1
ATOM 3208 N N . PHE A 1 388 ? 2.557 12.345 -13.301 1.00 94.00 388 PHE A N 1
ATOM 3209 C CA . PHE A 1 388 ? 2.258 10.926 -13.135 1.00 94.00 388 PHE A CA 1
ATOM 3210 C C . PHE A 1 388 ? 2.963 10.375 -11.892 1.00 94.00 388 PHE A C 1
ATOM 3212 O O . PHE A 1 388 ? 4.167 10.572 -11.724 1.00 94.00 388 PHE A O 1
ATOM 3219 N N . THR A 1 389 ? 2.219 9.687 -11.030 1.00 92.50 389 THR A N 1
ATOM 3220 C CA . THR A 1 389 ? 2.664 9.302 -9.677 1.00 92.50 389 THR A CA 1
ATOM 3221 C C . THR A 1 389 ? 2.582 7.805 -9.395 1.00 92.50 389 THR A C 1
ATOM 3223 O O . THR A 1 389 ? 2.986 7.376 -8.315 1.00 92.50 389 THR A O 1
ATOM 3226 N N . GLY A 1 390 ? 2.087 7.012 -10.347 1.00 96.06 390 GLY A N 1
ATOM 3227 C CA . GLY A 1 390 ? 1.941 5.571 -10.175 1.00 96.06 390 GLY A CA 1
ATOM 3228 C C . GLY A 1 390 ? 1.514 4.840 -11.441 1.00 96.06 390 GLY A C 1
ATOM 3229 O O . GLY A 1 390 ? 1.528 5.392 -12.550 1.00 96.06 390 GLY A O 1
ATOM 3230 N N . THR A 1 391 ? 1.136 3.583 -11.253 1.00 98.38 391 THR A N 1
ATOM 3231 C CA . THR A 1 391 ? 0.700 2.661 -12.301 1.00 98.38 391 THR A CA 1
ATOM 3232 C C . THR A 1 391 ? -0.642 2.050 -11.913 1.00 98.38 391 THR A C 1
ATOM 3234 O O . THR A 1 391 ? -0.867 1.712 -10.752 1.00 98.38 391 THR A O 1
ATOM 3237 N N . ILE A 1 392 ? -1.515 1.906 -12.905 1.00 98.38 392 ILE A N 1
ATOM 3238 C CA . ILE A 1 392 ? -2.769 1.160 -12.810 1.00 98.38 392 ILE A CA 1
ATOM 3239 C C . ILE A 1 392 ? -2.703 -0.016 -13.790 1.00 98.38 392 ILE A C 1
ATOM 3241 O O . ILE A 1 392 ? -2.250 0.158 -14.924 1.00 98.38 392 ILE A O 1
ATOM 3245 N N . ALA A 1 393 ? -3.130 -1.200 -13.360 1.00 98.62 393 ALA A N 1
ATOM 3246 C CA . ALA A 1 393 ? -3.214 -2.393 -14.197 1.00 98.62 393 ALA A CA 1
ATOM 3247 C C . ALA A 1 393 ? -4.612 -3.015 -14.110 1.00 98.62 393 ALA A C 1
ATOM 3249 O O . ALA A 1 393 ? -5.161 -3.158 -13.021 1.00 98.62 393 ALA A O 1
ATOM 3250 N N . VAL A 1 394 ? -5.194 -3.354 -15.259 1.00 98.56 394 VAL A N 1
ATOM 3251 C CA . VAL A 1 394 ? -6.597 -3.787 -15.393 1.00 98.56 394 VAL A CA 1
ATOM 3252 C C . VAL A 1 394 ? -6.731 -4.916 -16.410 1.00 98.56 394 VAL A C 1
ATOM 3254 O O . VAL A 1 394 ? -5.893 -5.056 -17.304 1.00 98.56 394 VAL A O 1
ATOM 3257 N N . LYS A 1 395 ? -7.809 -5.700 -16.319 1.00 98.06 395 LYS A N 1
ATOM 3258 C CA . LYS A 1 395 ? -8.162 -6.703 -17.341 1.00 98.06 395 LYS A CA 1
ATOM 3259 C C . LYS A 1 395 ? -8.868 -6.098 -18.550 1.00 98.06 395 LYS A C 1
ATOM 3261 O O . LYS A 1 395 ? -8.690 -6.575 -19.665 1.00 98.06 395 LYS A O 1
ATOM 3266 N N . ASN A 1 396 ? -9.638 -5.032 -18.342 1.00 95.56 396 ASN A N 1
ATOM 3267 C CA . ASN A 1 396 ? -10.360 -4.342 -19.404 1.00 95.56 396 ASN A CA 1
ATOM 3268 C C . ASN A 1 396 ? -9.700 -2.998 -19.741 1.00 95.56 396 ASN A C 1
ATOM 3270 O O . ASN A 1 396 ? -9.704 -2.072 -18.928 1.00 95.56 396 ASN A O 1
ATOM 3274 N N . LYS A 1 397 ? -9.189 -2.867 -20.972 1.00 96.31 397 LYS A N 1
ATOM 3275 C CA . LYS A 1 397 ? -8.514 -1.656 -21.460 1.00 96.31 397 LYS A CA 1
ATOM 3276 C C . LYS A 1 397 ? -9.357 -0.383 -21.304 1.00 96.31 397 LYS A C 1
ATOM 3278 O O . LYS A 1 397 ? -8.785 0.679 -21.076 1.00 96.31 397 LYS A O 1
ATOM 3283 N N . SER A 1 398 ? -10.692 -0.464 -21.370 1.00 94.38 398 SER A N 1
ATOM 3284 C CA . SER A 1 398 ? -11.571 0.713 -21.252 1.00 94.38 398 SER A CA 1
ATOM 3285 C C . SER A 1 398 ? -11.488 1.422 -19.895 1.00 94.38 398 SER A C 1
ATOM 3287 O O . SER A 1 398 ? -11.975 2.541 -19.761 1.00 94.38 398 SER A O 1
ATOM 3289 N N . LEU A 1 399 ? -10.898 0.779 -18.883 1.00 93.44 399 LEU A N 1
ATOM 3290 C CA . LEU A 1 399 ? -10.683 1.354 -17.555 1.00 93.44 399 LEU A CA 1
ATOM 3291 C C . LEU A 1 399 ? -9.405 2.210 -17.471 1.00 93.44 399 LEU A C 1
ATOM 3293 O O . LEU A 1 399 ? -9.207 2.928 -16.492 1.00 93.44 399 LEU A O 1
ATOM 3297 N N . ILE A 1 400 ? -8.540 2.181 -18.491 1.00 96.19 400 ILE A N 1
ATOM 3298 C CA . ILE A 1 400 ? -7.330 3.006 -18.538 1.00 96.19 400 ILE A CA 1
ATOM 3299 C C . ILE A 1 400 ? -7.672 4.421 -19.016 1.00 96.19 400 ILE A C 1
ATOM 3301 O O . ILE A 1 400 ? -7.955 4.645 -20.188 1.00 96.19 400 ILE A O 1
ATOM 3305 N N . LYS A 1 401 ? -7.576 5.400 -18.107 1.00 95.00 401 LYS A N 1
ATOM 3306 C CA . LYS A 1 401 ? -7.732 6.830 -18.438 1.00 95.00 401 LYS A CA 1
ATOM 3307 C C . LYS A 1 401 ? -6.491 7.426 -19.112 1.00 95.00 401 LYS A C 1
ATOM 3309 O O . LYS A 1 401 ? -6.616 8.259 -20.003 1.00 95.00 401 LYS A O 1
ATOM 3314 N N . TYR A 1 402 ? -5.296 7.019 -18.679 1.00 96.94 402 TYR A N 1
ATOM 3315 C CA . TYR A 1 402 ? -4.025 7.532 -19.197 1.00 96.94 402 TYR A CA 1
ATOM 3316 C C . TYR A 1 402 ? -3.125 6.377 -19.629 1.00 96.94 402 TYR A C 1
ATOM 3318 O O . TYR A 1 402 ? -2.590 5.650 -18.789 1.00 96.94 402 TYR A O 1
ATOM 3326 N N . GLU A 1 403 ? -2.945 6.213 -20.936 1.00 97.62 403 GLU A N 1
ATOM 3327 C CA . GLU A 1 403 ? -2.099 5.162 -21.505 1.00 97.62 403 GLU A CA 1
ATOM 3328 C C . GLU A 1 403 ? -0.598 5.430 -21.287 1.00 97.62 403 GLU A C 1
ATOM 3330 O O . GLU A 1 403 ? -0.160 6.550 -20.993 1.00 97.62 403 GLU A O 1
ATOM 3335 N N . LEU A 1 404 ? 0.212 4.377 -21.428 1.00 97.81 404 LEU A N 1
ATOM 3336 C CA . LEU A 1 404 ? 1.669 4.494 -21.463 1.00 97.81 404 LEU A CA 1
ATOM 3337 C C . LEU A 1 404 ? 2.096 5.305 -22.693 1.00 97.81 404 LEU A C 1
ATOM 3339 O O . LEU A 1 404 ? 1.634 5.062 -23.802 1.00 97.81 404 LEU A O 1
ATOM 3343 N N . SER A 1 405 ? 2.990 6.272 -22.490 1.00 96.44 405 SER A N 1
ATOM 3344 C CA . SER A 1 405 ? 3.544 7.077 -23.584 1.00 96.44 405 SER A CA 1
ATOM 3345 C C . SER A 1 405 ? 4.613 6.308 -24.363 1.00 96.44 405 SER A C 1
ATOM 3347 O O . SER A 1 405 ? 5.148 5.313 -23.873 1.00 96.44 405 SER A O 1
ATOM 3349 N N . GLU A 1 406 ? 5.016 6.820 -25.528 1.00 96.00 406 GLU A N 1
ATOM 3350 C CA . GLU A 1 406 ? 6.157 6.276 -26.281 1.00 96.00 406 GLU A CA 1
ATOM 3351 C C . GLU A 1 406 ? 7.437 6.200 -25.436 1.00 96.00 406 GLU A C 1
ATOM 3353 O O . GLU A 1 406 ? 8.195 5.234 -25.529 1.00 96.00 406 GLU A O 1
ATOM 3358 N N . TYR A 1 407 ? 7.651 7.180 -24.552 1.00 95.81 407 TYR A N 1
ATOM 3359 C CA . TYR A 1 407 ? 8.764 7.165 -23.608 1.00 95.81 407 TYR A CA 1
ATOM 3360 C C . TYR A 1 407 ? 8.677 5.983 -22.633 1.00 95.81 407 TYR A C 1
ATOM 3362 O O . TYR A 1 407 ? 9.670 5.293 -22.396 1.00 95.81 407 TYR A O 1
ATOM 3370 N N . ASP A 1 408 ? 7.486 5.731 -22.083 1.00 97.12 408 ASP A N 1
ATOM 3371 C CA . ASP A 1 408 ? 7.252 4.633 -21.143 1.00 97.12 408 ASP A CA 1
ATOM 3372 C C . ASP A 1 408 ? 7.470 3.272 -21.831 1.00 97.12 408 ASP A C 1
ATOM 3374 O O . ASP A 1 408 ? 8.160 2.405 -21.290 1.00 97.12 408 ASP A O 1
ATOM 3378 N N . LEU A 1 409 ? 6.932 3.104 -23.044 1.00 97.56 409 LEU A N 1
ATOM 3379 C CA . LEU A 1 409 ? 7.091 1.894 -23.856 1.00 97.56 409 LEU A CA 1
ATOM 3380 C C . LEU A 1 409 ? 8.554 1.670 -24.264 1.00 97.56 409 LEU A C 1
ATOM 3382 O O . LEU A 1 409 ? 9.061 0.550 -24.200 1.00 97.56 409 LEU A O 1
ATOM 3386 N N . GLY A 1 410 ? 9.274 2.731 -24.624 1.00 96.88 410 GLY A N 1
ATOM 3387 C CA . GLY A 1 410 ? 10.695 2.637 -24.940 1.00 96.88 410 GLY A CA 1
ATOM 3388 C C . GLY A 1 410 ? 11.560 2.262 -23.730 1.00 96.88 410 GLY A C 1
ATOM 3389 O O . GLY A 1 410 ? 12.478 1.449 -23.862 1.00 96.88 410 GLY A O 1
ATOM 3390 N N . LEU A 1 411 ? 11.229 2.750 -22.526 1.00 97.00 411 LEU A N 1
ATOM 3391 C CA . LEU A 1 411 ? 11.877 2.299 -21.289 1.00 97.00 411 LEU A CA 1
ATOM 3392 C C . LEU A 1 411 ? 11.612 0.817 -21.004 1.00 97.00 411 LEU A C 1
ATOM 3394 O O . LEU A 1 411 ? 12.545 0.100 -20.638 1.00 97.00 411 LEU A O 1
ATOM 3398 N N . ILE A 1 412 ? 10.376 0.355 -21.200 1.00 97.81 412 ILE A N 1
ATOM 3399 C CA . ILE A 1 412 ? 9.987 -1.061 -21.084 1.00 97.81 412 ILE A CA 1
ATOM 3400 C C . ILE A 1 412 ? 10.784 -1.941 -22.063 1.00 97.81 412 ILE A C 1
ATOM 3402 O O . ILE A 1 412 ? 11.220 -3.041 -21.719 1.00 97.81 412 ILE A O 1
ATOM 3406 N N . ASN A 1 413 ? 11.059 -1.439 -23.264 1.00 97.12 413 ASN A N 1
ATOM 3407 C CA . ASN A 1 413 ? 11.845 -2.163 -24.263 1.00 97.12 413 ASN A CA 1
ATOM 3408 C C . ASN A 1 413 ? 13.365 -2.121 -24.014 1.00 97.12 413 ASN A C 1
ATOM 3410 O O . ASN A 1 413 ? 14.102 -2.914 -24.600 1.00 97.12 413 ASN A O 1
ATOM 3414 N N . SER A 1 414 ? 13.846 -1.253 -23.121 1.00 97.56 414 SER A N 1
ATOM 3415 C CA . SER A 1 414 ? 15.252 -1.197 -22.693 1.00 97.56 414 SER A CA 1
ATOM 3416 C C . SER A 1 414 ? 15.586 -2.246 -21.620 1.00 97.56 414 SER A C 1
ATOM 3418 O O . SER A 1 414 ? 14.704 -2.933 -21.099 1.00 97.56 414 SER A O 1
ATOM 3420 N N . LYS A 1 415 ? 16.861 -2.329 -21.205 1.00 97.75 415 LYS A N 1
ATOM 3421 C CA . LYS A 1 415 ? 17.281 -3.164 -20.060 1.00 97.75 415 LYS A CA 1
ATOM 3422 C C . LYS A 1 415 ? 16.514 -2.859 -18.763 1.00 97.75 415 LYS A C 1
ATOM 3424 O O . LYS A 1 415 ? 16.354 -3.748 -17.933 1.00 97.75 415 LYS A O 1
ATOM 3429 N N . ALA A 1 416 ? 15.993 -1.639 -18.581 1.00 97.06 416 ALA A N 1
ATOM 3430 C CA . ALA A 1 416 ? 15.199 -1.301 -17.394 1.00 97.06 416 ALA A CA 1
ATOM 3431 C C . ALA A 1 416 ? 13.854 -2.036 -17.326 1.00 97.06 416 ALA A C 1
ATOM 3433 O O . ALA A 1 416 ? 13.322 -2.198 -16.230 1.00 97.06 416 ALA A O 1
ATOM 3434 N N . GLY A 1 417 ? 13.310 -2.479 -18.461 1.00 97.62 417 GLY A N 1
ATOM 3435 C CA . GLY A 1 417 ? 12.076 -3.255 -18.500 1.00 97.62 417 GLY A CA 1
ATOM 3436 C C . GLY A 1 417 ? 12.262 -4.752 -18.277 1.00 97.62 417 GLY A C 1
ATOM 3437 O O . GLY A 1 417 ? 11.269 -5.468 -18.219 1.00 97.62 417 GLY A O 1
ATOM 3438 N N . ILE A 1 418 ? 13.492 -5.256 -18.137 1.00 98.25 418 ILE A N 1
ATOM 3439 C CA . ILE A 1 418 ? 13.709 -6.651 -17.731 1.00 98.25 418 ILE A CA 1
ATOM 3440 C C . ILE A 1 418 ? 13.139 -6.803 -16.319 1.00 98.25 418 ILE A C 1
ATOM 3442 O O . ILE A 1 418 ? 13.523 -6.058 -15.411 1.00 98.25 418 ILE A O 1
ATOM 3446 N N . PHE A 1 419 ? 12.160 -7.689 -16.161 1.00 98.19 419 PHE A N 1
ATOM 3447 C CA . PHE A 1 419 ? 11.386 -7.857 -14.934 1.00 98.19 419 PHE A CA 1
ATOM 3448 C C . PHE A 1 419 ? 11.948 -8.960 -14.036 1.00 98.19 419 PHE A C 1
ATOM 3450 O O . PHE A 1 419 ? 12.850 -9.692 -14.426 1.00 98.19 419 PHE A O 1
ATOM 3457 N N . TYR A 1 420 ? 11.443 -9.034 -12.807 1.00 98.50 420 TYR A N 1
ATOM 3458 C CA . TYR A 1 420 ? 11.819 -10.060 -11.836 1.00 98.50 420 TYR A CA 1
ATOM 3459 C C . TYR A 1 420 ? 11.026 -11.351 -12.073 1.00 98.50 420 TYR A C 1
ATOM 3461 O O . TYR A 1 420 ? 9.889 -11.299 -12.553 1.00 98.50 420 TYR A O 1
ATOM 3469 N N . ARG A 1 421 ? 11.608 -12.496 -11.701 1.00 98.25 421 ARG A N 1
ATOM 3470 C CA . ARG A 1 421 ? 10.979 -13.821 -11.801 1.00 98.25 421 ARG A CA 1
ATOM 3471 C C . ARG A 1 421 ? 11.045 -14.556 -10.470 1.00 98.25 421 ARG A C 1
ATOM 3473 O O . ARG A 1 421 ? 12.082 -14.540 -9.815 1.00 98.25 421 ARG A O 1
ATOM 3480 N N . ASP A 1 422 ? 9.950 -15.203 -10.100 1.00 97.81 422 ASP A N 1
ATOM 3481 C CA . ASP A 1 422 ? 9.812 -16.034 -8.902 1.00 97.81 422 ASP A CA 1
ATOM 3482 C C . ASP A 1 422 ? 8.905 -17.233 -9.217 1.00 97.81 422 ASP A C 1
ATOM 3484 O O . ASP A 1 422 ? 7.760 -17.314 -8.779 1.00 97.81 422 ASP A O 1
ATOM 3488 N N . GLU A 1 423 ? 9.420 -18.166 -10.024 1.00 95.69 423 GLU A N 1
ATOM 3489 C CA . GLU A 1 423 ? 8.656 -19.275 -10.626 1.00 95.69 423 GLU A CA 1
ATOM 3490 C C . GLU A 1 423 ? 7.840 -20.107 -9.632 1.00 95.69 423 GLU A C 1
ATOM 3492 O O . GLU A 1 423 ? 6.759 -20.591 -9.955 1.00 95.69 423 GLU A O 1
ATOM 3497 N N . LYS A 1 424 ? 8.365 -20.282 -8.417 1.00 95.69 424 LYS A N 1
ATOM 3498 C CA . LYS A 1 424 ? 7.750 -21.096 -7.361 1.00 95.69 424 LYS A CA 1
ATOM 3499 C C . LYS A 1 424 ? 7.073 -20.259 -6.277 1.00 95.69 424 LYS A C 1
ATOM 3501 O O . LYS A 1 424 ? 6.609 -20.833 -5.293 1.00 95.69 424 LYS A O 1
ATOM 3506 N N . LEU A 1 425 ? 7.042 -18.931 -6.430 1.00 96.81 425 LEU A N 1
ATOM 3507 C CA . LEU A 1 425 ? 6.452 -17.993 -5.470 1.00 96.81 425 LEU A CA 1
ATOM 3508 C C . LEU A 1 425 ? 6.999 -18.155 -4.040 1.00 96.81 425 LEU A C 1
ATOM 3510 O O . LEU A 1 425 ? 6.290 -17.987 -3.045 1.00 96.81 425 LEU A O 1
ATOM 3514 N N . ASN A 1 426 ? 8.273 -18.526 -3.930 1.00 96.25 426 ASN A N 1
ATOM 3515 C CA . ASN A 1 426 ? 8.944 -18.799 -2.661 1.00 96.25 426 ASN A CA 1
ATOM 3516 C C . ASN A 1 426 ? 10.429 -18.408 -2.659 1.00 96.25 426 ASN A C 1
ATOM 3518 O O . ASN A 1 426 ? 11.120 -18.681 -1.676 1.00 96.25 426 ASN A O 1
ATOM 3522 N N . GLY A 1 427 ? 10.914 -17.767 -3.728 1.00 95.56 427 GLY A N 1
ATOM 3523 C CA . GLY A 1 427 ? 12.293 -17.317 -3.841 1.00 95.56 427 GLY A CA 1
ATOM 3524 C C . GLY A 1 427 ? 12.662 -16.286 -2.773 1.00 95.56 427 GLY A C 1
ATOM 3525 O O . GLY A 1 427 ? 11.824 -15.503 -2.313 1.00 95.56 427 GLY A O 1
ATOM 3526 N N . LEU A 1 428 ? 13.934 -16.284 -2.377 1.00 96.62 428 LEU A N 1
ATOM 3527 C CA . LEU A 1 428 ? 14.512 -15.217 -1.559 1.00 96.62 428 LEU A CA 1
ATOM 3528 C C . LEU A 1 428 ? 14.746 -13.976 -2.425 1.00 96.62 428 LEU A C 1
ATOM 3530 O O . LEU A 1 428 ? 15.069 -14.098 -3.608 1.00 96.62 428 LEU A O 1
ATOM 3534 N N . ASN A 1 429 ? 14.607 -12.785 -1.841 1.00 95.50 429 ASN A N 1
ATOM 3535 C CA . ASN A 1 429 ? 14.739 -11.529 -2.583 1.00 95.50 429 ASN A CA 1
ATOM 3536 C C . ASN A 1 429 ? 16.117 -11.401 -3.246 1.00 95.50 429 ASN A C 1
ATOM 3538 O O . ASN A 1 429 ? 16.202 -11.000 -4.404 1.00 95.50 429 ASN A O 1
ATOM 3542 N N . GLU A 1 430 ? 17.176 -11.806 -2.547 1.00 96.38 430 GLU A N 1
ATOM 3543 C CA . GLU A 1 430 ? 18.561 -11.757 -3.020 1.00 96.38 430 GLU A CA 1
ATOM 3544 C C . GLU A 1 430 ? 18.750 -12.631 -4.264 1.00 96.38 430 GLU A C 1
ATOM 3546 O O . GLU A 1 430 ? 19.312 -12.186 -5.262 1.00 96.38 430 GLU A O 1
ATOM 3551 N N . ALA A 1 431 ? 18.197 -13.847 -4.245 1.00 97.25 431 ALA A N 1
ATOM 3552 C CA . ALA A 1 431 ? 18.271 -14.772 -5.371 1.00 97.25 431 ALA A CA 1
ATOM 3553 C C . ALA A 1 431 ? 17.493 -14.255 -6.593 1.00 97.25 431 ALA A C 1
ATOM 3555 O O . ALA A 1 431 ? 17.950 -14.388 -7.728 1.00 97.25 431 ALA A O 1
ATOM 3556 N N . ILE A 1 432 ? 16.329 -13.633 -6.368 1.00 98.19 432 ILE A N 1
ATOM 3557 C CA . ILE A 1 432 ? 15.515 -13.039 -7.438 1.00 98.19 432 ILE A CA 1
ATOM 3558 C C . ILE A 1 432 ? 16.245 -11.842 -8.076 1.00 98.19 432 ILE A C 1
ATOM 3560 O O . ILE A 1 432 ? 16.205 -11.674 -9.299 1.00 98.19 432 ILE A O 1
ATOM 3564 N N . ILE A 1 433 ? 16.926 -11.016 -7.272 1.00 97.44 433 ILE A N 1
ATOM 3565 C CA . ILE A 1 433 ? 17.751 -9.899 -7.761 1.00 97.44 433 ILE A CA 1
ATOM 3566 C C . ILE A 1 433 ? 18.917 -10.428 -8.593 1.00 97.44 433 ILE A C 1
ATOM 3568 O O . ILE A 1 433 ? 19.057 -10.020 -9.745 1.00 97.44 433 ILE A O 1
ATOM 3572 N N . GLU A 1 434 ? 19.690 -11.376 -8.059 1.00 97.56 434 GLU A N 1
ATOM 3573 C CA . GLU A 1 434 ? 20.865 -11.940 -8.734 1.00 97.56 434 GLU A CA 1
ATOM 3574 C C . GLU A 1 434 ? 20.491 -12.592 -10.077 1.00 97.56 434 GLU A C 1
ATOM 3576 O O . GLU A 1 434 ? 21.165 -12.402 -11.093 1.00 97.56 434 GLU A O 1
ATOM 3581 N N . ALA A 1 435 ? 19.380 -13.336 -10.118 1.00 97.56 435 ALA A N 1
ATOM 3582 C CA . ALA A 1 435 ? 18.885 -13.947 -11.348 1.00 97.56 435 ALA A CA 1
ATOM 3583 C C . ALA A 1 435 ? 18.538 -12.893 -12.411 1.00 97.56 435 ALA A C 1
ATOM 3585 O O . ALA A 1 435 ? 18.923 -13.029 -13.576 1.00 97.56 435 ALA A O 1
ATOM 3586 N N . ARG A 1 436 ? 17.860 -11.811 -12.006 1.00 97.50 436 ARG A N 1
ATOM 3587 C CA . ARG A 1 436 ? 17.527 -10.703 -12.906 1.00 97.50 436 ARG A CA 1
ATOM 3588 C C . ARG A 1 436 ? 18.776 -9.971 -13.390 1.00 97.50 436 ARG A C 1
ATOM 3590 O O . ARG A 1 436 ? 18.832 -9.594 -14.556 1.00 97.50 436 ARG A O 1
ATOM 3597 N N . GLU A 1 437 ? 19.764 -9.746 -12.532 1.00 97.06 437 GLU A N 1
ATOM 3598 C CA . GLU A 1 437 ? 21.018 -9.084 -12.914 1.00 97.06 437 GLU A CA 1
ATOM 3599 C C . GLU A 1 437 ? 21.758 -9.876 -13.995 1.00 97.06 437 GLU A C 1
ATOM 3601 O O . GLU A 1 437 ? 22.113 -9.309 -15.030 1.00 97.06 437 GLU A O 1
ATOM 3606 N N . LYS A 1 438 ? 21.844 -11.204 -13.848 1.00 97.69 438 LYS A N 1
ATOM 3607 C CA . LYS A 1 438 ? 22.387 -12.094 -14.888 1.00 97.69 438 LYS A CA 1
ATOM 3608 C C . LYS A 1 438 ? 21.605 -12.008 -16.205 1.00 97.69 438 LYS A C 1
ATOM 3610 O O . LYS A 1 438 ? 22.207 -12.055 -17.277 1.00 97.69 438 LYS A O 1
ATOM 3615 N N . GLU A 1 439 ? 20.275 -11.884 -16.154 1.00 97.00 439 GLU A N 1
ATOM 3616 C CA . GLU A 1 439 ? 19.438 -11.683 -17.351 1.00 97.00 439 GLU A CA 1
ATOM 3617 C C . GLU A 1 439 ? 19.714 -10.318 -18.011 1.00 97.00 439 GLU A C 1
ATOM 3619 O O . GLU A 1 439 ? 19.844 -10.222 -19.233 1.00 97.00 439 GLU A O 1
ATOM 3624 N N . VAL A 1 440 ? 19.872 -9.260 -17.210 1.00 96.75 440 VAL A N 1
ATOM 3625 C CA . VAL A 1 440 ? 20.201 -7.904 -17.677 1.00 96.75 440 VAL A CA 1
ATOM 3626 C C . VAL A 1 440 ? 21.579 -7.849 -18.342 1.00 96.75 440 VAL A C 1
ATOM 3628 O O . VAL A 1 440 ? 21.729 -7.193 -19.381 1.00 96.75 440 VAL A O 1
ATOM 3631 N N . GLU A 1 441 ? 22.579 -8.525 -17.779 1.00 96.19 441 GLU A N 1
ATOM 3632 C CA . GLU A 1 441 ? 23.939 -8.592 -18.324 1.00 96.19 441 GLU A CA 1
ATOM 3633 C C . GLU A 1 441 ? 23.973 -9.285 -19.686 1.00 96.19 441 GLU A C 1
ATOM 3635 O O . GLU A 1 441 ? 24.536 -8.735 -20.632 1.00 96.19 441 GLU A O 1
ATOM 3640 N N . LYS A 1 442 ? 23.293 -10.431 -19.809 1.00 96.75 442 LYS A N 1
ATOM 3641 C CA . LYS A 1 442 ? 23.225 -11.226 -21.046 1.00 96.75 442 LYS A CA 1
ATOM 3642 C C . LYS A 1 442 ? 22.347 -10.615 -22.141 1.00 96.75 442 LYS A C 1
ATOM 3644 O O . LYS A 1 442 ? 22.374 -11.089 -23.269 1.00 96.75 442 LYS A O 1
ATOM 3649 N N . SER A 1 443 ? 21.532 -9.612 -21.821 1.00 96.31 443 SER A N 1
ATOM 36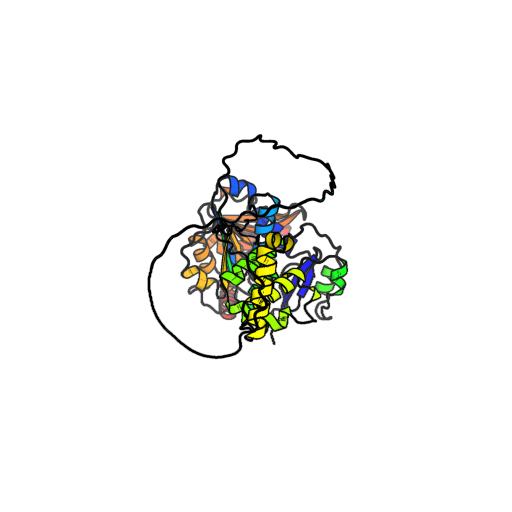50 C CA . SER A 1 443 ? 20.591 -9.026 -22.776 1.00 96.31 443 SER A CA 1
ATOM 3651 C C . SER A 1 443 ? 21.267 -8.067 -23.762 1.00 96.31 443 SER A C 1
ATOM 3653 O O . SER A 1 443 ? 21.970 -7.140 -23.349 1.00 96.31 443 SER A O 1
ATOM 3655 N N . ASP A 1 444 ? 20.921 -8.194 -25.046 1.00 95.88 444 ASP A N 1
ATOM 3656 C CA . ASP A 1 444 ? 21.324 -7.270 -26.121 1.00 95.88 444 ASP A CA 1
ATOM 3657 C C . ASP A 1 444 ? 20.516 -5.958 -26.147 1.00 95.88 444 ASP A C 1
ATOM 3659 O O . ASP A 1 444 ? 20.743 -5.077 -26.980 1.00 95.88 444 ASP A O 1
ATOM 3663 N N . LYS A 1 445 ? 19.544 -5.795 -25.238 1.00 95.75 445 LYS A N 1
ATOM 3664 C CA . LYS A 1 445 ? 18.750 -4.564 -25.142 1.00 95.75 445 LYS A CA 1
ATOM 3665 C C . LYS A 1 445 ? 19.646 -3.366 -24.833 1.00 95.75 445 LYS A C 1
ATOM 3667 O O . LYS A 1 445 ? 20.595 -3.448 -24.054 1.00 95.75 445 LYS A O 1
ATOM 3672 N N . ILE A 1 446 ? 19.289 -2.201 -25.368 1.00 95.94 446 ILE A N 1
ATOM 3673 C CA . ILE A 1 446 ? 19.976 -0.953 -25.018 1.00 95.94 446 ILE A CA 1
ATOM 3674 C C . ILE A 1 446 ? 19.788 -0.625 -23.531 1.00 95.94 446 ILE A C 1
ATOM 3676 O O . ILE A 1 446 ? 18.748 -0.921 -22.932 1.00 95.94 446 ILE A O 1
ATOM 3680 N N . SER A 1 447 ? 20.784 0.024 -22.928 1.00 96.38 447 SER A N 1
ATOM 3681 C CA . SER A 1 447 ? 20.650 0.522 -21.558 1.00 96.38 447 SER A CA 1
ATOM 3682 C C . SER A 1 447 ? 19.583 1.618 -21.474 1.00 96.38 447 SER A C 1
ATOM 3684 O O . SER A 1 447 ? 19.347 2.359 -22.434 1.00 96.38 447 SER A O 1
ATOM 3686 N N . SER A 1 448 ? 18.951 1.758 -20.308 1.00 93.69 448 SER A N 1
ATOM 3687 C CA . SER A 1 448 ? 17.968 2.820 -20.068 1.00 93.69 448 SER A CA 1
ATOM 3688 C C . SER A 1 448 ? 18.576 4.209 -20.251 1.00 93.69 448 SER A C 1
ATOM 3690 O O . SER A 1 448 ? 17.970 5.060 -20.892 1.00 93.69 448 SER A O 1
ATOM 3692 N N . SER A 1 449 ? 19.806 4.429 -19.784 1.00 94.94 449 SER A N 1
ATOM 3693 C CA . SER A 1 449 ? 20.528 5.692 -19.977 1.00 94.94 449 SER A CA 1
ATOM 3694 C C . SER A 1 449 ? 20.751 6.019 -21.457 1.00 94.94 449 SER A C 1
ATOM 3696 O O . SER A 1 449 ? 20.559 7.165 -21.871 1.00 94.94 449 SER A O 1
ATOM 3698 N N . ALA A 1 450 ? 21.113 5.022 -22.275 1.00 94.81 450 ALA A N 1
ATOM 3699 C CA . ALA A 1 450 ? 21.270 5.200 -23.717 1.00 94.81 450 ALA A CA 1
ATOM 3700 C C . ALA A 1 450 ? 19.928 5.510 -24.397 1.00 94.81 450 ALA A C 1
ATOM 3702 O O . ALA A 1 450 ? 19.856 6.440 -25.204 1.00 94.81 450 ALA A O 1
ATOM 3703 N N . PHE A 1 451 ? 18.861 4.794 -24.023 1.00 96.00 451 PHE A N 1
ATOM 3704 C CA . PHE A 1 451 ? 17.504 5.076 -24.491 1.00 96.00 451 PHE A CA 1
ATOM 3705 C C . PHE A 1 451 ? 17.079 6.512 -24.159 1.00 96.00 451 PHE A C 1
ATOM 3707 O O . PHE A 1 451 ? 16.716 7.263 -25.060 1.00 96.00 451 PHE A O 1
ATOM 3714 N N . ILE A 1 452 ? 17.198 6.927 -22.893 1.00 94.00 452 ILE A N 1
ATOM 3715 C CA . ILE A 1 452 ? 16.808 8.267 -22.428 1.00 94.00 452 ILE A CA 1
ATOM 3716 C C . ILE A 1 452 ? 17.559 9.349 -23.211 1.00 94.00 452 ILE A C 1
ATOM 3718 O O . ILE A 1 452 ? 16.959 10.339 -23.631 1.00 94.00 452 ILE A O 1
ATOM 3722 N N . LYS A 1 453 ? 18.864 9.163 -23.449 1.00 94.25 453 LYS A N 1
ATOM 3723 C CA . LYS A 1 453 ? 19.678 10.104 -24.232 1.00 94.25 453 LYS A CA 1
ATOM 3724 C C . LYS A 1 453 ? 19.233 10.178 -25.694 1.00 94.25 453 LYS A C 1
ATOM 3726 O O . LYS A 1 453 ? 19.224 11.268 -26.257 1.00 94.25 453 LYS A O 1
ATOM 3731 N N . ARG A 1 454 ? 18.874 9.047 -26.311 1.00 93.44 454 ARG A N 1
ATOM 3732 C CA . ARG A 1 454 ? 18.369 8.998 -27.692 1.00 93.44 454 ARG A CA 1
ATOM 3733 C C . ARG A 1 454 ? 16.993 9.654 -27.811 1.00 93.44 454 ARG A C 1
ATOM 3735 O O . ARG A 1 454 ? 16.790 10.460 -28.712 1.00 93.44 454 ARG A O 1
ATOM 3742 N N . PHE A 1 455 ? 16.088 9.357 -26.883 1.00 92.88 455 PHE A N 1
ATOM 3743 C CA . PHE A 1 455 ? 14.737 9.913 -26.868 1.00 92.88 455 PHE A CA 1
ATOM 3744 C C . PHE A 1 455 ? 14.766 11.441 -26.732 1.00 92.88 455 PHE A C 1
ATOM 3746 O O . PHE A 1 455 ? 14.174 12.137 -27.544 1.00 92.88 455 PHE A O 1
ATOM 3753 N N . LYS A 1 456 ? 15.567 11.975 -25.798 1.00 91.12 456 LYS A N 1
ATOM 3754 C CA . LYS A 1 456 ? 15.754 13.428 -25.606 1.00 91.12 456 LYS A CA 1
ATOM 3755 C C . LYS A 1 456 ? 16.375 14.175 -26.790 1.00 91.12 456 LYS A C 1
ATOM 3757 O O . LYS A 1 456 ? 16.381 15.391 -26.763 1.00 91.12 456 LYS A O 1
ATOM 3762 N N . ARG A 1 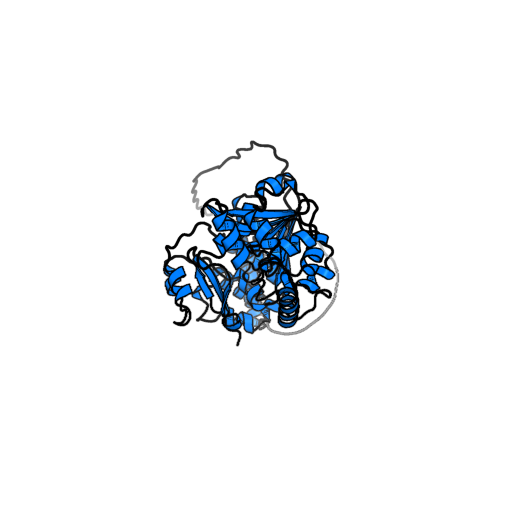457 ? 16.985 13.476 -27.752 1.00 89.50 457 ARG A N 1
ATOM 3763 C CA . ARG A 1 457 ? 17.536 14.079 -28.981 1.00 89.50 457 ARG A CA 1
ATOM 3764 C C . ARG A 1 457 ? 16.534 14.091 -30.133 1.00 89.50 457 ARG A C 1
ATOM 3766 O O . ARG A 1 457 ? 16.818 14.688 -31.160 1.00 89.50 457 ARG A O 1
ATOM 3773 N N . SER A 1 458 ? 15.440 13.345 -29.995 1.00 82.00 458 SER A N 1
ATOM 3774 C CA . SER A 1 458 ? 14.406 13.204 -31.027 1.00 82.00 458 SER A CA 1
ATOM 3775 C C . SER A 1 458 ? 13.317 14.282 -30.909 1.00 82.00 458 SER A C 1
ATOM 3777 O O . SER A 1 458 ? 12.440 14.348 -31.762 1.00 82.00 458 SER A O 1
ATOM 3779 N N . PHE A 1 459 ? 13.401 15.110 -29.865 1.00 69.06 459 PHE A N 1
ATOM 3780 C CA . PHE A 1 459 ? 12.608 16.300 -29.563 1.00 69.06 459 PHE A CA 1
ATOM 3781 C C . PHE A 1 459 ? 13.587 17.420 -29.212 1.00 69.06 459 PHE A C 1
ATOM 3783 O O . PHE A 1 459 ? 13.225 18.597 -29.415 1.00 69.06 459 PHE A O 1
#

pLDDT: mean 78.99, std 24.99, range [20.73, 98.81]

Radius of gyration: 29.86 Å; chains: 1; bounding box: 82×55×92 Å

Secondary structure (DSSP, 8-state):
-----EEE-TTSPEEEEETTTTEEES-TT-HHHHHIIIIITTTTHHHHHHH-SEEEEEEET-TT-HHHHHHHHHHHHTTSS---B--------S--------------------------------------------------------------PPEEEEEEEES-HHHHHHGGGBPP--GGGGGG----GGGHHHHHHHTSPP-------HHHHHHHHHHHHHH-GGGGT-HHHHHHHH-TTTGGGB-HHHHHHHHHHHHHTS---HHHHHHHHHHHHHHHHT-HHHHHHTS-B--TTEEEEEEES-HHHHHHT----EEEEEE-PSPTTT-GGGGBHHHHHHHHHTEEEEEEEEES---HHHHHHHHHTT-EEEEEEETTTTEEEEEEEESSGGG-SSBPPHHHHHHHHSGGGPPB--TTS---HHHHHHHHHHHHHH--SPPHHHHHHHHTT--